Protein AF-A0A317I4U1-F1 (afdb_monomer_lite)

Radius of gyration: 30.84 Å; chains: 1; bounding box: 100×84×69 Å

Structure (mmCIF, N/CA/C/O backbone):
data_AF-A0A317I4U1-F1
#
_entry.id   AF-A0A317I4U1-F1
#
loop_
_atom_site.group_PDB
_atom_site.id
_atom_site.type_symbol
_atom_site.label_atom_id
_atom_site.label_alt_id
_atom_site.label_comp_id
_atom_site.label_asym_id
_atom_site.label_entity_id
_atom_site.label_seq_id
_atom_site.pdbx_PDB_ins_code
_atom_site.Cartn_x
_atom_site.Cartn_y
_atom_site.Cartn_z
_atom_site.occupancy
_atom_site.B_iso_or_equiv
_atom_site.auth_seq_id
_atom_site.auth_comp_id
_atom_site.auth_asym_id
_atom_site.auth_atom_id
_atom_site.pdbx_PDB_model_num
ATOM 1 N N . MET A 1 1 ? -73.986 -11.668 -21.566 1.00 42.97 1 MET A N 1
ATOM 2 C CA . MET A 1 1 ? -72.604 -11.153 -21.430 1.00 42.97 1 MET A CA 1
ATOM 3 C C . MET A 1 1 ? -72.176 -11.324 -19.980 1.00 42.97 1 MET A C 1
ATOM 5 O O . MET A 1 1 ? -72.699 -10.633 -19.119 1.00 42.97 1 MET A O 1
ATOM 9 N N . HIS A 1 2 ? -71.321 -12.306 -19.688 1.00 39.38 2 HIS A N 1
ATOM 10 C CA . HIS A 1 2 ? -70.778 -12.537 -18.346 1.00 39.38 2 HIS A CA 1
ATOM 11 C C . HIS A 1 2 ? -69.357 -11.984 -18.282 1.00 39.38 2 HIS A C 1
ATOM 13 O O . HIS A 1 2 ? -68.437 -12.563 -18.853 1.00 39.38 2 HIS A O 1
ATOM 19 N N . LEU A 1 3 ? -69.201 -10.845 -17.607 1.00 48.09 3 LEU A N 1
ATOM 20 C CA . LEU A 1 3 ? -67.915 -10.210 -17.353 1.00 48.09 3 LEU A CA 1
ATOM 21 C C . LEU A 1 3 ? -67.383 -10.739 -16.013 1.00 48.09 3 LEU A C 1
ATOM 23 O O . LEU A 1 3 ? -67.910 -10.405 -14.954 1.00 48.09 3 LEU A O 1
ATOM 27 N N . ARG A 1 4 ? -66.380 -11.621 -16.060 1.00 53.84 4 ARG A N 1
ATOM 28 C CA . ARG A 1 4 ? -65.665 -12.087 -14.866 1.00 53.84 4 ARG A CA 1
ATOM 29 C C . ARG A 1 4 ? -64.586 -11.065 -14.508 1.00 53.84 4 ARG A C 1
ATOM 31 O O . ARG A 1 4 ? -63.583 -10.962 -15.205 1.00 53.84 4 ARG A O 1
ATOM 38 N N . LEU A 1 5 ? -64.803 -10.328 -13.419 1.00 52.03 5 LEU A N 1
ATOM 39 C CA . LEU A 1 5 ? -63.773 -9.544 -12.738 1.00 52.03 5 LEU A CA 1
ATOM 40 C C . LEU A 1 5 ? -62.830 -10.516 -12.012 1.00 52.03 5 LEU A C 1
ATOM 42 O O . LEU A 1 5 ? -63.237 -11.183 -11.062 1.00 52.03 5 LEU A O 1
ATOM 46 N N . ILE A 1 6 ? -61.581 -10.607 -12.464 1.00 58.12 6 ILE A N 1
ATOM 47 C CA . ILE A 1 6 ? -60.503 -11.288 -11.742 1.00 58.12 6 ILE A CA 1
ATOM 48 C C . ILE A 1 6 ? -59.737 -10.201 -10.989 1.00 58.12 6 ILE A C 1
ATOM 50 O O . ILE A 1 6 ? -59.000 -9.422 -11.588 1.00 58.12 6 ILE A O 1
ATOM 54 N N . GLY A 1 7 ? -59.961 -10.113 -9.678 1.00 53.56 7 GLY A N 1
ATOM 55 C CA . GLY A 1 7 ? -59.184 -9.262 -8.784 1.00 53.56 7 GLY A CA 1
ATOM 56 C C . GLY A 1 7 ? -57.849 -9.925 -8.461 1.00 53.56 7 GLY A C 1
ATOM 57 O O . GLY A 1 7 ? -57.818 -10.925 -7.747 1.00 53.56 7 GLY A O 1
ATOM 58 N N . ILE A 1 8 ? -56.754 -9.373 -8.981 1.00 52.94 8 ILE A N 1
ATOM 59 C CA . ILE A 1 8 ? -55.395 -9.715 -8.550 1.00 52.94 8 ILE A CA 1
ATOM 60 C C . ILE A 1 8 ? -55.000 -8.701 -7.465 1.00 52.94 8 ILE A C 1
ATOM 62 O O . ILE A 1 8 ? -54.992 -7.502 -7.751 1.00 52.94 8 ILE A O 1
ATOM 66 N N . PRO A 1 9 ? -54.692 -9.127 -6.226 1.00 56.16 9 PRO A N 1
ATOM 67 C CA . PRO A 1 9 ? -54.220 -8.215 -5.197 1.00 56.16 9 PRO A CA 1
ATOM 68 C C . PRO A 1 9 ? -52.788 -7.777 -5.520 1.00 56.16 9 PRO A C 1
ATOM 70 O O . PRO A 1 9 ? -51.856 -8.579 -5.536 1.00 56.16 9 PRO A O 1
ATOM 73 N N . LEU A 1 10 ? -52.635 -6.480 -5.783 1.00 55.19 10 LEU A N 1
ATOM 74 C CA . LEU A 1 10 ? -51.370 -5.779 -5.965 1.00 55.19 10 LEU A CA 1
ATOM 75 C C . LEU A 1 10 ? -50.626 -5.701 -4.619 1.00 55.19 10 LEU A C 1
ATOM 77 O O . LEU A 1 10 ? -50.677 -4.691 -3.924 1.00 55.19 10 LEU A O 1
ATOM 81 N N . VAL A 1 11 ? -49.942 -6.776 -4.229 1.00 59.59 11 VAL A N 1
ATOM 82 C CA . VAL A 1 11 ? -48.965 -6.745 -3.131 1.00 59.59 11 VAL A CA 1
ATOM 83 C C . VAL A 1 11 ? -47.608 -6.368 -3.731 1.00 59.59 11 VAL A C 1
ATOM 85 O O . VAL A 1 11 ? -46.756 -7.219 -3.972 1.00 59.59 11 VAL A O 1
ATOM 88 N N . MET A 1 12 ? -47.417 -5.076 -4.026 1.00 55.59 12 MET A N 1
ATOM 89 C CA . MET A 1 12 ? -46.084 -4.508 -4.265 1.00 55.59 12 MET A CA 1
ATOM 90 C C . MET A 1 12 ? -45.388 -4.324 -2.914 1.00 55.59 12 MET A C 1
ATOM 92 O O . MET A 1 12 ? -45.532 -3.304 -2.242 1.00 55.59 12 MET A O 1
ATOM 96 N N . LEU A 1 13 ? -44.647 -5.348 -2.504 1.00 58.38 13 LEU A N 1
ATOM 97 C CA . LEU A 1 13 ? -43.742 -5.301 -1.364 1.00 58.38 13 LEU A CA 1
ATOM 98 C C . LEU A 1 13 ? -42.524 -4.438 -1.752 1.00 58.38 13 LEU A C 1
ATOM 100 O O . LEU A 1 13 ? -41.647 -4.892 -2.485 1.00 58.38 13 LEU A O 1
ATOM 104 N N . LEU A 1 14 ? -42.495 -3.177 -1.303 1.00 55.03 14 LEU A N 1
ATOM 105 C CA . LEU A 1 14 ? -41.347 -2.269 -1.428 1.00 55.03 14 LEU A CA 1
ATOM 106 C C . LEU A 1 14 ? -40.162 -2.812 -0.609 1.00 55.03 14 LEU A C 1
ATOM 108 O O . LEU A 1 14 ? -39.986 -2.489 0.563 1.00 55.03 14 LEU A O 1
ATOM 112 N N . MET A 1 15 ? -39.334 -3.642 -1.238 1.00 61.16 15 MET A N 1
ATOM 113 C CA . MET A 1 15 ? -37.988 -3.956 -0.762 1.00 61.16 15 MET A CA 1
ATOM 114 C C . MET A 1 15 ? -37.083 -2.765 -1.098 1.00 61.16 15 MET A C 1
ATOM 116 O O . MET A 1 15 ? -36.433 -2.747 -2.141 1.00 61.16 15 MET A O 1
ATOM 120 N N . ALA A 1 16 ? -37.087 -1.730 -0.254 1.00 58.56 16 ALA A N 1
ATOM 121 C CA . ALA A 1 16 ? -36.094 -0.668 -0.359 1.00 58.56 16 ALA A CA 1
ATOM 122 C C . ALA A 1 16 ? -34.715 -1.271 -0.024 1.00 58.56 16 ALA A C 1
ATOM 124 O O . ALA A 1 16 ? -34.560 -1.823 1.070 1.00 58.56 16 ALA A O 1
ATOM 125 N N . PRO A 1 17 ? -33.725 -1.219 -0.935 1.00 55.81 17 PRO A N 1
ATOM 126 C CA . PRO A 1 17 ? -32.387 -1.687 -0.622 1.00 55.81 17 PRO A CA 1
ATOM 127 C C . PRO A 1 17 ? -31.842 -0.833 0.522 1.00 55.81 17 PRO A C 1
ATOM 129 O O . PRO A 1 17 ? -31.857 0.397 0.458 1.00 55.81 17 PRO A O 1
ATOM 132 N N . LEU A 1 18 ? -31.378 -1.492 1.583 1.00 55.09 18 LEU A N 1
ATOM 133 C CA . LEU A 1 18 ? -30.529 -0.849 2.575 1.00 55.09 18 LEU A CA 1
ATOM 134 C C . LEU A 1 18 ? -29.333 -0.282 1.810 1.00 55.09 18 LEU A C 1
ATOM 136 O O . LEU A 1 18 ? -28.557 -1.040 1.234 1.00 55.09 18 LEU A O 1
ATOM 140 N N . ALA A 1 19 ? -29.235 1.045 1.747 1.00 55.88 19 ALA A N 1
ATOM 141 C CA . ALA A 1 19 ? -28.080 1.714 1.179 1.00 55.88 19 ALA A CA 1
ATOM 142 C C . ALA A 1 19 ? -26.874 1.371 2.062 1.00 55.88 19 ALA A C 1
ATOM 144 O O . ALA A 1 19 ? -26.676 1.949 3.132 1.00 55.88 19 ALA A O 1
ATOM 145 N N . GLU A 1 20 ? -26.109 0.361 1.659 1.00 62.94 20 GLU A N 1
ATOM 146 C CA . GLU A 1 20 ? -24.772 0.166 2.193 1.00 62.94 20 GLU A CA 1
ATOM 147 C C . GLU A 1 20 ? -23.945 1.365 1.739 1.00 62.94 20 GLU A C 1
ATOM 149 O O . GLU A 1 20 ? -23.913 1.689 0.550 1.00 62.94 20 GLU A O 1
ATOM 154 N N . ALA A 1 21 ? -23.355 2.079 2.700 1.00 67.88 21 ALA A N 1
ATOM 155 C CA . ALA A 1 21 ? -22.459 3.183 2.403 1.00 67.88 21 ALA A CA 1
ATOM 156 C C . ALA A 1 21 ? -21.332 2.635 1.521 1.00 67.88 21 ALA A C 1
ATOM 158 O O . ALA A 1 21 ? -20.580 1.757 1.943 1.00 67.88 21 ALA A O 1
ATOM 159 N N . GLN A 1 22 ? -21.289 3.082 0.269 1.00 81.19 22 GLN A N 1
ATOM 160 C CA . GLN A 1 22 ? -20.301 2.618 -0.690 1.00 81.19 22 GLN A CA 1
ATOM 161 C C . GLN A 1 22 ? -18.984 3.326 -0.403 1.00 81.19 22 GLN A C 1
ATOM 163 O O . GLN A 1 22 ? -18.940 4.557 -0.356 1.00 81.19 22 GLN A O 1
ATOM 168 N N . ASP A 1 23 ? -17.917 2.548 -0.229 1.00 91.69 23 ASP A N 1
ATOM 169 C CA . ASP A 1 23 ? -16.577 3.112 -0.176 1.00 91.69 23 ASP A CA 1
ATOM 170 C C . ASP A 1 23 ? -16.310 3.900 -1.465 1.00 91.69 23 ASP A C 1
ATOM 172 O O . ASP A 1 23 ? -16.597 3.460 -2.583 1.00 91.69 23 ASP A O 1
ATOM 176 N N . ARG A 1 24 ? -15.728 5.081 -1.304 1.00 94.31 24 ARG A N 1
ATOM 177 C CA . ARG A 1 24 ? -15.327 5.952 -2.394 1.00 94.31 24 ARG A CA 1
ATOM 178 C C . ARG A 1 24 ? -13.827 5.839 -2.606 1.00 94.31 24 ARG A C 1
ATOM 180 O O . ARG A 1 24 ? -13.033 6.293 -1.785 1.00 94.31 24 ARG A O 1
ATOM 187 N N . VAL A 1 25 ? -13.443 5.277 -3.744 1.00 96.12 25 VAL A N 1
ATOM 188 C CA . VAL A 1 25 ? -12.049 5.244 -4.192 1.00 96.12 25 VAL A CA 1
ATOM 189 C C . VAL A 1 25 ? -11.678 6.615 -4.753 1.00 96.12 25 VAL A C 1
ATOM 191 O O . VAL A 1 25 ? -12.288 7.090 -5.716 1.00 96.12 25 VAL A O 1
ATOM 194 N N . MET A 1 26 ? -10.707 7.278 -4.132 1.00 96.50 26 MET A N 1
ATOM 195 C CA . MET A 1 26 ? -10.222 8.580 -4.581 1.00 96.50 26 MET A CA 1
ATOM 196 C C . MET A 1 26 ? -9.229 8.417 -5.739 1.00 96.50 26 MET A C 1
ATOM 198 O O . MET A 1 26 ? -8.549 7.392 -5.820 1.00 96.50 26 MET A O 1
ATOM 202 N N . PRO A 1 27 ? -9.112 9.410 -6.641 1.00 97.19 27 PRO A N 1
ATOM 203 C CA . PRO A 1 27 ? -8.093 9.384 -7.683 1.00 97.19 27 PRO A CA 1
ATOM 204 C C . PRO A 1 27 ? -6.693 9.218 -7.084 1.00 97.19 27 PRO A C 1
ATOM 206 O O . PRO A 1 27 ? -6.321 9.939 -6.159 1.00 97.19 27 PRO A O 1
ATOM 209 N N . ALA A 1 28 ? -5.926 8.268 -7.616 1.00 97.44 28 ALA A N 1
ATOM 210 C CA . ALA A 1 28 ? -4.536 8.081 -7.229 1.00 97.44 28 ALA A CA 1
ATOM 211 C C . ALA A 1 28 ? -3.657 9.185 -7.833 1.00 97.44 28 ALA A C 1
ATOM 213 O O . ALA A 1 28 ? -3.865 9.598 -8.975 1.00 97.44 28 ALA A O 1
ATOM 214 N N . VAL A 1 29 ? -2.667 9.634 -7.067 1.00 98.12 29 VAL A N 1
ATOM 215 C CA . VAL A 1 29 ? -1.672 10.629 -7.475 1.00 98.12 29 VAL A CA 1
ATOM 216 C C . VAL A 1 29 ? -0.356 9.911 -7.754 1.00 98.12 29 VAL A C 1
ATOM 218 O O . VAL A 1 29 ? 0.076 9.088 -6.947 1.00 98.12 29 VAL A O 1
ATOM 221 N N . GLY A 1 30 ? 0.259 10.204 -8.898 1.00 97.00 30 GLY A N 1
ATOM 222 C CA . GLY A 1 30 ? 1.504 9.587 -9.348 1.00 97.00 30 GLY A CA 1
ATOM 223 C C . GLY A 1 30 ? 1.526 9.363 -10.858 1.00 97.00 30 GLY A C 1
ATOM 224 O O . GLY A 1 30 ? 0.850 10.075 -11.607 1.00 97.00 30 GLY A O 1
ATOM 225 N N . GLY A 1 31 ? 2.303 8.383 -11.307 1.00 96.12 31 GLY A N 1
ATOM 226 C CA . GLY A 1 31 ? 2.437 8.010 -12.708 1.00 96.12 31 GLY A CA 1
ATOM 227 C C . GLY A 1 31 ? 1.465 6.929 -13.196 1.00 96.12 31 GLY A C 1
ATOM 228 O O . GLY A 1 31 ? 0.727 6.310 -12.425 1.00 96.12 31 GLY A O 1
ATOM 229 N N . PRO A 1 32 ? 1.447 6.683 -14.518 1.00 95.31 32 PRO A N 1
ATOM 230 C CA . PRO A 1 32 ? 0.531 5.736 -15.152 1.00 95.31 32 PRO A CA 1
ATOM 231 C C . PRO A 1 32 ? 1.012 4.274 -15.124 1.00 95.31 32 PRO A C 1
ATOM 233 O O . PRO A 1 32 ? 0.290 3.404 -15.620 1.00 95.31 32 PRO A O 1
ATOM 236 N N . GLY A 1 33 ? 2.213 4.000 -14.603 1.00 91.88 33 GLY A N 1
ATOM 237 C CA . GLY A 1 33 ? 2.835 2.675 -14.599 1.00 91.88 33 GLY A CA 1
ATOM 238 C C . GLY A 1 33 ? 2.098 1.640 -13.741 1.00 91.88 33 GLY A C 1
ATOM 239 O O . GLY A 1 33 ? 1.073 1.933 -13.121 1.00 91.88 33 GLY A O 1
ATOM 240 N N . GLY A 1 34 ? 2.590 0.401 -13.756 1.00 93.56 34 GLY A N 1
ATOM 241 C CA . GLY A 1 34 ? 2.119 -0.665 -12.868 1.00 93.56 34 GLY A CA 1
ATOM 242 C C . GLY A 1 34 ? 0.682 -1.166 -13.084 1.00 93.56 34 GLY A C 1
ATOM 243 O O . GLY A 1 34 ? -0.082 -0.683 -13.930 1.00 93.56 34 GLY A O 1
ATOM 244 N N . GLY A 1 35 ? 0.316 -2.178 -12.293 1.00 92.06 35 GLY A N 1
ATOM 245 C CA . GLY A 1 35 ? -1.042 -2.716 -12.180 1.00 92.06 35 GLY A CA 1
ATOM 246 C C . GLY A 1 35 ? -1.841 -2.003 -11.088 1.00 92.06 35 GLY A C 1
ATOM 247 O O . GLY A 1 35 ? -1.265 -1.492 -10.132 1.00 92.06 35 GLY A O 1
ATOM 248 N N . ARG A 1 36 ? -3.172 -1.955 -11.222 1.00 96.12 36 ARG A N 1
ATOM 249 C CA . ARG A 1 36 ? -4.048 -1.327 -10.216 1.00 96.12 36 ARG A CA 1
ATOM 250 C C . ARG A 1 36 ? -4.137 -2.182 -8.954 1.00 96.12 36 ARG A C 1
ATOM 252 O O . ARG A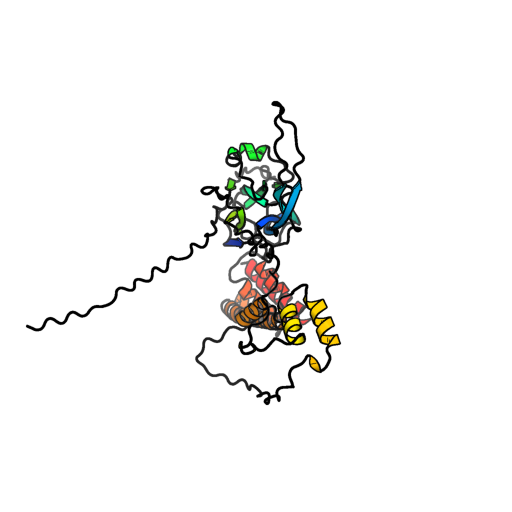 1 36 ? -4.214 -3.405 -9.057 1.00 96.12 36 ARG A O 1
ATOM 259 N N . PHE A 1 37 ? -4.224 -1.534 -7.798 1.00 96.00 37 PHE A N 1
ATOM 260 C CA . PHE A 1 37 ? -4.494 -2.201 -6.528 1.00 96.00 37 PHE A CA 1
ATOM 261 C C . PHE A 1 37 ? -5.486 -1.424 -5.660 1.00 96.00 37 PHE A C 1
ATOM 263 O O . PHE A 1 37 ? -5.621 -0.205 -5.779 1.00 96.00 37 PHE A O 1
ATOM 270 N N . GLU A 1 38 ? -6.149 -2.152 -4.762 1.00 96.19 38 GLU A N 1
ATOM 271 C CA . GLU A 1 38 ? -7.007 -1.629 -3.700 1.00 96.19 38 GLU A CA 1
ATOM 272 C C . GLU A 1 38 ? -6.762 -2.446 -2.429 1.00 96.19 38 GLU A C 1
ATOM 274 O O . GLU A 1 38 ? -6.747 -3.676 -2.457 1.00 96.19 38 GLU A O 1
ATOM 279 N N . ALA A 1 39 ? -6.552 -1.756 -1.312 1.00 94.81 39 ALA A N 1
ATOM 280 C CA . ALA A 1 39 ? -6.196 -2.346 -0.034 1.00 94.81 39 ALA A CA 1
ATOM 281 C C . ALA A 1 39 ? -6.999 -1.679 1.077 1.00 94.81 39 ALA A C 1
ATOM 283 O O . ALA A 1 39 ? -6.661 -0.597 1.566 1.00 94.81 39 ALA A O 1
ATOM 284 N N . ARG A 1 40 ? -8.087 -2.338 1.467 1.00 94.00 40 ARG A N 1
ATOM 285 C CA . ARG A 1 40 ? -8.969 -1.877 2.534 1.00 94.00 40 ARG A CA 1
ATOM 286 C C . ARG A 1 40 ? -8.512 -2.415 3.886 1.00 94.00 40 ARG A C 1
ATOM 288 O O . ARG A 1 40 ? -8.125 -3.578 4.003 1.00 94.00 40 ARG A O 1
ATOM 295 N N . CYS A 1 41 ? -8.621 -1.588 4.916 1.00 94.00 41 CYS A N 1
ATOM 296 C CA . CYS A 1 41 ? -8.513 -2.034 6.291 1.00 94.00 41 CYS A CA 1
ATOM 297 C C . CYS A 1 41 ? -9.629 -3.040 6.636 1.00 94.00 41 CYS A C 1
ATOM 299 O O . CYS A 1 41 ? -10.742 -2.954 6.094 1.00 94.00 41 CYS A O 1
ATOM 301 N N . PRO A 1 42 ? -9.349 -4.010 7.532 1.00 89.88 42 PRO A N 1
ATOM 302 C CA . PRO A 1 42 ? -10.370 -4.916 8.047 1.00 89.88 42 PRO A CA 1
ATOM 303 C C . PRO A 1 42 ? -11.556 -4.155 8.648 1.00 89.88 42 PRO A C 1
ATOM 305 O O . PRO A 1 42 ? -11.404 -3.035 9.123 1.00 89.88 42 PRO A O 1
ATOM 308 N N . SER A 1 43 ? -12.734 -4.779 8.669 1.00 86.00 43 SER A N 1
ATOM 309 C CA . SER A 1 43 ? -13.937 -4.168 9.248 1.00 86.00 43 SER A CA 1
ATOM 310 C C . SER A 1 43 ? -13.715 -3.727 10.704 1.00 86.00 43 SER A C 1
ATOM 312 O O . SER A 1 43 ? -13.217 -4.506 11.521 1.00 86.00 43 SER A O 1
ATOM 314 N N . GLY A 1 44 ? -14.098 -2.486 11.020 1.00 85.12 44 GLY A N 1
ATOM 315 C CA . GLY A 1 44 ? -13.904 -1.871 12.333 1.00 85.12 44 GLY A CA 1
ATOM 316 C C . GLY A 1 44 ? -12.512 -1.258 12.524 1.00 85.12 44 GLY A C 1
ATOM 317 O O . GLY A 1 44 ? -12.122 -0.988 13.664 1.00 85.12 44 GLY A O 1
ATOM 318 N N . GLN A 1 45 ? -11.746 -1.079 11.445 1.00 90.31 45 GLN A N 1
ATOM 319 C CA . GLN A 1 45 ? -10.421 -0.473 11.473 1.00 90.31 45 GLN A CA 1
ATOM 320 C C . GLN A 1 45 ? -10.272 0.601 10.399 1.00 90.31 45 GLN A C 1
ATOM 322 O O . GLN A 1 45 ? -10.587 0.386 9.232 1.00 90.31 45 GLN A O 1
ATOM 327 N N . MET A 1 46 ? -9.644 1.705 10.793 1.00 92.38 46 MET A N 1
ATOM 328 C CA . MET A 1 46 ? -9.350 2.835 9.919 1.00 92.38 46 MET A CA 1
ATOM 329 C C . MET A 1 46 ? -7.865 2.906 9.577 1.00 92.38 46 MET A C 1
ATOM 331 O O . MET A 1 46 ? -7.015 2.355 10.284 1.00 92.38 46 MET A O 1
ATOM 335 N N . LEU A 1 47 ? -7.543 3.631 8.509 1.00 95.25 47 LEU A N 1
ATOM 336 C CA . LEU A 1 47 ? -6.169 3.865 8.093 1.00 95.25 47 LEU A CA 1
ATOM 337 C C . LEU A 1 47 ? -5.459 4.801 9.084 1.00 95.25 47 LEU A C 1
ATOM 339 O O . LEU A 1 47 ? -5.857 5.949 9.283 1.00 95.25 47 LEU A O 1
ATOM 343 N N . GLY A 1 48 ? -4.385 4.305 9.694 1.00 94.19 48 GLY A N 1
ATOM 344 C CA . GLY A 1 48 ? -3.576 5.034 10.674 1.00 94.19 48 GLY A CA 1
ATOM 345 C C . GLY A 1 48 ? -2.166 5.392 10.206 1.00 94.19 48 GLY A C 1
ATOM 346 O O . GLY A 1 48 ? -1.406 5.987 10.974 1.00 94.19 48 GLY A O 1
ATOM 347 N N . GLY A 1 49 ? -1.792 4.988 8.993 1.00 95.75 49 GLY A N 1
ATOM 348 C CA . GLY A 1 49 ? -0.480 5.234 8.404 1.00 95.75 49 GLY A CA 1
ATOM 349 C C . GLY A 1 49 ? -0.106 4.201 7.346 1.00 95.75 49 GLY A C 1
ATOM 350 O O . GLY A 1 49 ? -0.949 3.422 6.895 1.00 95.75 49 GLY A O 1
ATOM 351 N N . PHE A 1 50 ? 1.177 4.170 6.999 1.00 97.12 50 PHE A N 1
ATOM 352 C CA . PHE A 1 50 ? 1.766 3.280 6.007 1.00 97.12 50 PHE A CA 1
ATOM 353 C C . PHE A 1 50 ? 3.026 2.605 6.529 1.00 97.12 50 PHE A C 1
ATOM 355 O O . PHE A 1 50 ? 3.827 3.202 7.253 1.00 97.12 50 PHE A O 1
ATOM 362 N N . GLU A 1 51 ? 3.217 1.367 6.096 1.00 94.88 51 GLU A N 1
ATOM 363 C CA . GLU A 1 51 ? 4.528 0.742 6.058 1.00 94.88 51 GLU A CA 1
ATOM 364 C C . GLU A 1 51 ? 5.008 0.794 4.611 1.00 94.88 51 GLU A C 1
ATOM 366 O O . GLU A 1 51 ? 4.272 0.449 3.683 1.00 94.88 51 GLU A O 1
ATOM 371 N N . LEU A 1 52 ? 6.220 1.296 4.429 1.00 96.12 52 LEU A N 1
ATOM 372 C CA . LEU A 1 52 ? 6.791 1.642 3.137 1.00 96.12 52 LEU A CA 1
ATOM 373 C C . LEU A 1 52 ? 8.121 0.918 2.972 1.00 96.12 52 LEU A C 1
ATOM 375 O O . LEU A 1 52 ? 8.843 0.717 3.947 1.00 96.12 52 LEU A O 1
ATOM 379 N N . ARG A 1 53 ? 8.461 0.556 1.742 1.00 95.19 53 ARG A N 1
ATOM 380 C CA . ARG A 1 53 ? 9.834 0.256 1.341 1.00 95.19 53 ARG A CA 1
ATOM 381 C C . ARG A 1 53 ? 10.352 1.456 0.572 1.00 95.19 53 ARG A C 1
ATOM 383 O O . ARG A 1 53 ? 9.698 1.889 -0.371 1.00 95.19 53 ARG A O 1
ATOM 390 N N . VAL A 1 54 ? 11.458 2.024 1.036 1.00 94.62 54 VAL A N 1
ATOM 391 C CA . VAL A 1 54 ? 12.001 3.277 0.504 1.00 94.62 54 VAL A CA 1
ATOM 392 C C . VAL A 1 54 ? 13.480 3.094 0.203 1.00 94.62 54 VAL A C 1
ATOM 394 O O . VAL A 1 54 ? 14.272 2.798 1.113 1.00 94.62 54 VAL A O 1
ATOM 397 N N . GLY A 1 55 ? 13.823 3.231 -1.070 1.00 91.00 55 GLY A N 1
ATOM 398 C CA . GLY A 1 55 ? 15.177 3.304 -1.599 1.00 91.00 55 GLY A CA 1
ATOM 399 C C . GLY A 1 55 ? 15.426 4.701 -2.153 1.00 91.00 55 GLY A C 1
ATOM 400 O O . GLY A 1 55 ? 15.277 5.680 -1.420 1.00 91.00 55 GLY A O 1
ATOM 401 N N . ASP A 1 56 ? 15.782 4.768 -3.437 1.00 86.75 56 ASP A N 1
ATOM 402 C CA . ASP A 1 56 ? 15.849 6.035 -4.174 1.00 86.75 56 ASP A CA 1
ATOM 403 C C . ASP A 1 56 ? 14.449 6.638 -4.394 1.00 86.75 56 ASP A C 1
ATOM 405 O O . ASP A 1 56 ? 14.290 7.852 -4.374 1.00 86.75 56 ASP A O 1
ATOM 409 N N . ASP A 1 57 ? 13.431 5.778 -4.459 1.00 90.81 57 ASP A N 1
ATOM 410 C CA . ASP A 1 57 ? 12.010 6.109 -4.554 1.00 90.81 57 ASP A CA 1
ATOM 411 C C . ASP A 1 57 ? 11.202 5.250 -3.563 1.00 90.81 57 ASP A C 1
ATOM 413 O O . ASP A 1 57 ? 11.750 4.431 -2.810 1.00 90.81 57 ASP A O 1
ATOM 417 N N . VAL A 1 58 ? 9.873 5.392 -3.561 1.00 95.56 58 VAL A N 1
ATOM 418 C CA . VAL A 1 58 ? 8.994 4.473 -2.828 1.00 95.56 58 VAL A CA 1
ATOM 419 C C . VAL A 1 58 ? 8.836 3.175 -3.627 1.00 95.56 58 VAL A C 1
ATOM 421 O O . VAL A 1 58 ? 8.061 3.091 -4.579 1.00 95.56 58 VAL A O 1
ATOM 424 N N . ASP A 1 59 ? 9.549 2.126 -3.215 1.00 94.19 59 ASP A N 1
ATOM 425 C CA . ASP A 1 59 ? 9.492 0.802 -3.840 1.00 94.19 59 ASP A CA 1
ATOM 426 C C . ASP A 1 59 ? 8.139 0.124 -3.638 1.00 94.19 59 ASP A C 1
ATOM 428 O O . ASP A 1 59 ? 7.598 -0.460 -4.575 1.00 94.19 59 ASP A O 1
ATOM 432 N N . ALA A 1 60 ? 7.595 0.175 -2.418 1.00 96.56 60 ALA A N 1
ATOM 433 C CA . ALA A 1 60 ? 6.332 -0.476 -2.097 1.00 96.56 60 ALA A CA 1
ATOM 434 C C . ALA A 1 60 ? 5.620 0.143 -0.896 1.00 96.56 60 ALA A C 1
ATOM 436 O O . ALA A 1 60 ? 6.232 0.778 -0.037 1.00 96.56 60 ALA A O 1
ATOM 437 N N . ILE A 1 61 ? 4.317 -0.113 -0.808 1.00 97.81 61 ILE A N 1
ATOM 438 C CA . ILE A 1 61 ? 3.447 0.362 0.270 1.00 97.81 61 ILE A CA 1
ATOM 439 C C . ILE A 1 61 ? 2.506 -0.739 0.754 1.00 97.81 61 ILE A C 1
ATOM 441 O O . ILE A 1 61 ? 2.082 -1.599 -0.019 1.00 97.81 61 ILE A O 1
ATOM 445 N N . ARG A 1 62 ? 2.126 -0.683 2.030 1.00 96.12 62 ARG A N 1
ATOM 446 C CA . ARG A 1 62 ? 0.924 -1.344 2.553 1.00 96.12 62 ARG A CA 1
ATOM 447 C C . ARG A 1 62 ? 0.291 -0.532 3.692 1.00 96.12 62 ARG A C 1
ATOM 449 O O . ARG A 1 62 ? 1.004 0.192 4.396 1.00 96.12 62 ARG A O 1
ATOM 456 N N . PRO A 1 63 ? -1.038 -0.617 3.883 1.00 96.81 63 PRO A N 1
ATOM 457 C CA . PRO A 1 63 ? -1.723 0.162 4.905 1.00 96.81 63 PRO A CA 1
ATOM 458 C C . PRO A 1 63 ? -1.437 -0.357 6.322 1.00 96.81 63 PRO A C 1
ATOM 460 O O . PRO A 1 63 ? -1.403 -1.563 6.579 1.00 96.81 63 PRO A O 1
ATOM 463 N N . LEU A 1 64 ? -1.295 0.578 7.262 1.00 94.81 64 LEU A N 1
ATOM 464 C CA . LEU A 1 64 ? -1.335 0.312 8.697 1.00 94.81 64 LEU A CA 1
ATOM 465 C C . LEU A 1 64 ? -2.723 0.670 9.215 1.00 94.81 64 LEU A C 1
ATOM 467 O O . LEU A 1 64 ? -3.144 1.827 9.146 1.00 94.81 64 LEU A O 1
ATOM 471 N N . CYS A 1 65 ? -3.430 -0.320 9.743 1.00 93.69 65 CYS A N 1
ATOM 472 C CA . CYS A 1 65 ? -4.804 -0.179 10.193 1.00 93.69 65 CYS A CA 1
ATOM 473 C C . CYS A 1 65 ? -4.868 -0.093 11.719 1.00 93.69 65 CYS A C 1
ATOM 475 O O . CYS A 1 65 ? -4.088 -0.711 12.448 1.00 93.69 65 CYS A O 1
ATOM 477 N N . ARG A 1 66 ? -5.792 0.720 12.221 1.00 89.94 66 ARG A N 1
ATOM 478 C CA . ARG A 1 66 ? -5.995 0.953 13.651 1.00 89.94 66 ARG A CA 1
ATOM 479 C C . ARG A 1 66 ? -7.429 0.639 14.018 1.00 89.94 66 ARG A C 1
ATOM 481 O O . ARG A 1 66 ? -8.364 1.113 13.380 1.00 89.94 66 ARG A O 1
ATOM 488 N N . THR A 1 67 ? -7.600 -0.114 15.097 1.00 86.44 67 THR A N 1
ATOM 489 C CA . THR A 1 67 ? -8.901 -0.247 15.749 1.00 86.44 67 THR A CA 1
ATOM 490 C C . THR A 1 67 ? -9.140 0.975 16.622 1.00 86.44 67 THR A C 1
ATOM 492 O O . THR A 1 67 ? -8.319 1.295 17.487 1.00 86.44 67 THR A O 1
ATOM 495 N N . LEU A 1 68 ? -10.277 1.631 16.417 1.00 78.19 68 LEU A N 1
ATOM 496 C CA . LEU A 1 68 ? -10.755 2.665 17.322 1.00 78.19 68 LEU A CA 1
ATOM 497 C C . LEU A 1 68 ? -11.437 1.988 18.511 1.00 78.19 68 LEU A C 1
ATOM 499 O O . LEU A 1 68 ? -12.514 1.408 18.377 1.00 78.19 68 LEU A O 1
ATOM 503 N N . ALA A 1 69 ? -10.797 2.034 19.676 1.00 70.12 69 ALA A N 1
ATOM 504 C CA . ALA A 1 69 ? -11.435 1.664 20.926 1.00 70.12 69 ALA A CA 1
ATOM 505 C C . ALA A 1 69 ? -12.260 2.860 21.402 1.00 70.12 69 ALA A C 1
ATOM 507 O O . ALA A 1 69 ? -11.733 3.930 21.688 1.00 70.12 69 ALA A O 1
ATOM 508 N N . VAL A 1 70 ? -13.574 2.695 21.471 1.00 65.50 70 VAL A N 1
ATOM 509 C CA . VAL A 1 70 ? -14.449 3.717 22.041 1.00 65.50 70 VAL A CA 1
ATOM 510 C C . VAL A 1 70 ? -14.373 3.586 23.562 1.00 65.50 70 VAL A C 1
ATOM 512 O O . VAL A 1 70 ? -14.952 2.660 24.129 1.00 65.50 70 VAL A O 1
ATOM 515 N N . ASN A 1 71 ? -13.646 4.486 24.223 1.00 66.06 71 ASN A N 1
ATOM 516 C CA . ASN A 1 71 ? -13.662 4.612 25.675 1.00 66.06 71 ASN A CA 1
ATOM 517 C C . ASN A 1 71 ? -14.682 5.693 26.043 1.00 66.06 71 ASN A C 1
ATOM 519 O O . ASN A 1 71 ? -14.491 6.880 25.789 1.00 66.06 71 ASN A O 1
ATOM 523 N N . LEU A 1 72 ? -15.794 5.278 26.643 1.00 61.50 72 LEU A N 1
ATOM 524 C CA . LEU A 1 72 ? -16.741 6.222 27.226 1.00 61.50 72 LEU A CA 1
ATOM 525 C C . LEU A 1 72 ? -16.134 6.752 28.525 1.00 61.50 72 LEU A C 1
ATOM 527 O O . LEU A 1 72 ? -16.066 6.030 29.522 1.00 61.50 72 LEU A O 1
ATOM 531 N N . VAL A 1 73 ? -15.657 7.996 28.498 1.00 66.31 73 VAL A N 1
ATOM 532 C CA . VAL A 1 73 ? -15.152 8.678 29.687 1.00 66.31 73 VAL A CA 1
ATOM 533 C C . VAL A 1 73 ? -16.260 9.592 30.192 1.00 66.31 73 VAL A C 1
ATOM 535 O O . VAL A 1 73 ? -16.709 10.505 29.500 1.00 66.31 73 VAL A O 1
ATOM 538 N N . LYS A 1 74 ? -16.721 9.339 31.418 1.00 65.62 74 LYS A N 1
ATOM 539 C CA . LYS A 1 74 ? -17.597 10.280 32.115 1.00 65.62 74 LYS A CA 1
ATOM 540 C C . LYS A 1 74 ? -16.747 11.440 32.603 1.00 65.62 74 LYS A C 1
ATOM 542 O O . LYS A 1 74 ? -15.870 11.235 33.443 1.00 65.62 74 LYS A O 1
ATOM 547 N N . ILE A 1 75 ? -16.999 12.632 32.076 1.00 63.62 75 ILE A N 1
ATOM 548 C CA . ILE A 1 75 ? -16.357 13.847 32.557 1.00 63.62 75 ILE A CA 1
ATOM 549 C C . ILE A 1 75 ? -17.332 14.514 33.515 1.00 63.62 75 ILE A C 1
ATOM 551 O O . ILE A 1 75 ? -18.442 14.886 33.142 1.00 63.62 75 ILE A O 1
ATOM 555 N N . HIS A 1 76 ? -16.901 14.654 34.761 1.00 65.00 76 HIS A N 1
ATOM 556 C CA . HIS A 1 76 ? -17.628 15.438 35.740 1.00 65.00 76 HIS A CA 1
ATOM 557 C C . HIS A 1 76 ? -17.271 16.910 35.526 1.00 65.00 76 HIS A C 1
ATOM 559 O O . HIS A 1 76 ? -16.116 17.309 35.716 1.00 65.00 76 HIS A O 1
ATOM 565 N N . VAL A 1 77 ? -18.228 17.705 35.053 1.00 65.94 77 VAL A N 1
ATOM 566 C CA . VAL A 1 77 ? -18.021 19.135 34.815 1.00 65.94 77 VAL A CA 1
ATOM 567 C C . VAL A 1 77 ? -18.340 19.872 36.111 1.00 65.94 77 VAL A C 1
ATOM 569 O O . VAL A 1 77 ? -19.499 20.051 36.471 1.00 65.94 77 VAL A O 1
ATOM 572 N N . ASN A 1 78 ? -17.293 20.282 36.832 1.00 55.22 78 ASN A N 1
ATOM 573 C CA . ASN A 1 78 ? -17.454 21.047 38.067 1.00 55.22 78 ASN A CA 1
ATOM 574 C C . ASN A 1 78 ? -18.105 22.408 37.786 1.00 55.22 78 ASN A C 1
ATOM 576 O O . ASN A 1 78 ? -17.755 23.099 36.826 1.00 55.22 78 ASN A O 1
ATOM 580 N N . VAL A 1 79 ? -18.996 22.814 38.690 1.00 55.12 79 VAL A N 1
ATOM 581 C CA . VAL A 1 79 ? -19.708 24.097 38.664 1.00 55.12 79 VAL A CA 1
ATOM 582 C C . VAL A 1 79 ? -18.723 25.261 38.529 1.00 55.12 79 VAL A C 1
ATOM 584 O O . VAL A 1 79 ? -17.852 25.454 39.383 1.00 55.12 79 VAL A O 1
ATOM 587 N N . HIS A 1 80 ? -18.890 26.079 37.488 1.00 56.38 80 HIS A N 1
ATOM 588 C CA . HIS A 1 80 ? -18.206 27.364 37.387 1.00 56.38 80 HIS A CA 1
ATOM 589 C C . HIS A 1 80 ? -19.200 28.514 37.529 1.00 56.38 80 HIS A C 1
ATOM 591 O O . HIS A 1 80 ? -20.336 28.449 37.063 1.00 56.38 80 HIS A O 1
ATOM 597 N N . ARG A 1 81 ? -18.774 29.557 38.244 1.00 53.25 81 ARG A N 1
ATOM 598 C CA . ARG A 1 81 ? -19.560 30.772 38.440 1.00 53.25 81 ARG A CA 1
ATOM 599 C C . ARG A 1 81 ? -19.327 31.633 37.209 1.00 53.25 81 ARG A C 1
ATOM 601 O O . ARG A 1 81 ? -18.219 32.132 37.021 1.00 53.25 81 ARG A O 1
ATOM 608 N N . ASP A 1 82 ? -20.333 31.746 36.351 1.00 63.56 82 ASP A N 1
ATOM 609 C CA . ASP A 1 82 ? -20.204 32.574 35.157 1.00 63.56 82 ASP A CA 1
ATOM 610 C C . ASP A 1 82 ? -20.040 34.051 35.536 1.00 63.56 82 ASP A C 1
ATOM 612 O O . ASP A 1 82 ? -20.407 34.478 36.632 1.00 63.56 82 ASP A O 1
ATOM 616 N N . LEU A 1 83 ? -19.549 34.864 34.595 1.00 66.88 83 LEU A N 1
ATOM 617 C CA . LEU A 1 83 ? -19.359 36.319 34.746 1.00 66.88 83 LEU A CA 1
ATOM 618 C C . LEU A 1 83 ? -20.622 37.090 35.194 1.00 66.88 83 LEU A C 1
ATOM 620 O O . LEU A 1 83 ? -20.529 38.265 35.534 1.00 66.88 83 LEU A O 1
ATOM 624 N N . HIS A 1 84 ? -21.790 36.443 35.179 1.00 73.25 84 HIS A N 1
ATOM 625 C CA . HIS A 1 84 ? -23.087 36.996 35.578 1.00 73.25 84 HIS A CA 1
ATOM 626 C C . HIS A 1 84 ? -23.628 36.399 36.892 1.00 73.25 84 HIS A C 1
ATOM 628 O O . HIS A 1 84 ? -24.803 36.569 37.199 1.00 73.25 84 HIS A O 1
ATOM 634 N N . ASP A 1 85 ? -22.793 35.694 37.660 1.00 65.75 85 ASP A N 1
ATOM 635 C CA . ASP A 1 85 ? -23.105 35.142 38.988 1.00 65.75 85 ASP A CA 1
ATOM 636 C C . ASP A 1 85 ? -24.266 34.124 39.032 1.00 65.75 85 ASP A C 1
ATOM 638 O O . ASP A 1 85 ? -24.745 33.748 40.104 1.00 65.75 85 ASP A O 1
ATOM 642 N N . ASN A 1 86 ? -24.683 33.619 37.867 1.00 69.19 86 ASN A N 1
ATOM 643 C CA . ASN A 1 86 ? -25.657 32.542 37.755 1.00 69.19 86 ASN A CA 1
ATOM 644 C C . ASN A 1 86 ? -24.979 31.194 38.032 1.00 69.19 86 ASN A C 1
ATOM 646 O O . ASN A 1 86 ? -23.971 30.848 37.416 1.00 69.19 86 ASN A O 1
ATOM 650 N N . LEU A 1 87 ? -25.557 30.421 38.952 1.00 59.81 87 LEU A N 1
ATOM 651 C CA . LEU A 1 87 ? -25.191 29.024 39.169 1.00 59.81 87 LEU A CA 1
ATOM 652 C C . LEU A 1 87 ? -25.720 28.197 37.995 1.00 59.81 87 LEU A C 1
ATOM 654 O O . LEU A 1 87 ? -26.924 27.962 37.891 1.00 59.81 87 LEU A O 1
ATOM 658 N N . VAL A 1 88 ? -24.826 27.765 37.108 1.00 61.19 88 VAL A N 1
ATOM 659 C CA . VAL A 1 88 ? -25.147 26.740 36.111 1.00 61.19 88 VAL A CA 1
ATOM 660 C C . VAL A 1 88 ? -25.203 25.387 36.838 1.00 61.19 88 VAL A C 1
ATOM 662 O O . VAL A 1 88 ? -24.281 25.090 37.602 1.00 61.19 88 VAL A O 1
ATOM 665 N N . PRO A 1 89 ? -26.277 24.587 36.680 1.00 58.06 89 PRO A N 1
ATOM 666 C CA . PRO A 1 89 ? -26.389 23.282 37.325 1.00 58.06 89 PRO A CA 1
ATOM 667 C C . PRO A 1 89 ? -25.240 22.355 36.929 1.00 58.06 89 PRO A C 1
ATOM 669 O O . PRO A 1 89 ? -24.826 22.338 35.775 1.00 58.06 89 PRO A O 1
ATOM 672 N N . GLU A 1 90 ? -24.768 21.564 37.886 1.00 55.16 90 GLU A N 1
ATOM 673 C CA . GLU A 1 90 ? -23.822 20.475 37.654 1.00 55.16 90 GLU A CA 1
ATOM 674 C C . GLU A 1 90 ? -24.453 19.445 36.705 1.00 55.16 90 GLU A C 1
ATOM 676 O O . GLU A 1 90 ? -25.523 18.897 36.993 1.00 55.16 90 GLU A O 1
ATOM 681 N N . HIS A 1 91 ? -23.821 19.199 35.557 1.00 63.41 91 HIS A N 1
ATOM 682 C CA . HIS A 1 91 ? -24.223 18.147 34.630 1.00 63.41 91 HIS A CA 1
ATOM 683 C C . HIS A 1 91 ? -23.023 17.276 34.267 1.00 63.41 91 HIS A C 1
ATOM 685 O O . HIS A 1 91 ? -21.923 17.761 34.017 1.00 63.41 91 HIS A O 1
ATOM 691 N N . ASP A 1 92 ? -23.240 15.963 34.245 1.00 51.72 92 ASP A N 1
ATOM 692 C CA . ASP A 1 92 ? -22.253 15.029 33.716 1.00 51.72 92 ASP A CA 1
ATOM 693 C C . ASP A 1 92 ? -22.304 15.095 32.184 1.00 51.72 92 ASP A C 1
ATOM 695 O O . ASP A 1 92 ? -23.331 14.774 31.578 1.00 51.72 92 ASP A O 1
ATOM 699 N N . GLU A 1 93 ? -21.198 15.485 31.548 1.00 63.59 93 GLU A N 1
ATOM 700 C CA . GLU A 1 93 ? -21.043 15.329 30.103 1.00 63.59 93 GLU A CA 1
ATOM 701 C C . GLU A 1 93 ? -20.366 13.993 29.809 1.00 63.59 93 GLU A C 1
ATOM 703 O O . GLU A 1 93 ? -19.268 13.683 30.284 1.00 63.59 93 GLU A O 1
ATOM 708 N N . GLU A 1 94 ? -21.023 13.173 28.995 1.00 55.84 94 GLU A N 1
ATOM 709 C CA . GLU A 1 94 ? -20.406 11.967 28.468 1.00 55.84 94 GLU A CA 1
ATOM 710 C C . GLU A 1 94 ? -19.579 12.348 27.239 1.00 55.84 94 GLU A C 1
ATOM 712 O O . GLU A 1 94 ? -20.119 12.669 26.177 1.00 55.84 94 GLU A O 1
ATOM 717 N N . ARG A 1 95 ? -18.249 12.335 27.384 1.00 58.78 95 ARG A N 1
ATOM 718 C CA . ARG A 1 95 ? -17.340 12.554 26.261 1.00 58.78 95 ARG A CA 1
ATOM 719 C C . ARG A 1 95 ? -16.841 11.209 25.765 1.00 58.78 95 ARG A C 1
ATOM 721 O O . ARG A 1 95 ? -16.293 10.396 26.506 1.00 58.78 95 ARG A O 1
ATOM 728 N N . VAL A 1 96 ? -17.015 10.984 24.471 1.00 56.09 96 VAL A N 1
ATOM 729 C CA . VAL A 1 96 ? -16.439 9.820 23.810 1.00 56.09 96 VAL A CA 1
ATOM 730 C C . VAL A 1 96 ? -14.957 10.097 23.575 1.00 56.09 96 VAL A C 1
ATOM 732 O O . VAL A 1 96 ? -14.606 10.911 22.719 1.00 56.09 96 VAL A O 1
ATOM 735 N N . GLU A 1 97 ? -14.083 9.436 24.333 1.00 59.62 97 GLU A N 1
ATOM 736 C CA . GLU A 1 97 ? -12.657 9.402 24.025 1.00 59.62 97 GLU A CA 1
ATOM 737 C C . GLU A 1 97 ? -12.359 8.170 23.177 1.00 59.62 97 GLU A C 1
ATOM 739 O O . GLU A 1 97 ? -12.673 7.033 23.528 1.00 59.62 97 GLU A O 1
ATOM 744 N N . TYR A 1 98 ? -11.732 8.383 22.028 1.00 56.88 98 TYR A N 1
ATOM 745 C CA . TYR A 1 98 ? -11.296 7.282 21.185 1.00 56.88 98 TYR A CA 1
ATOM 746 C C . TYR A 1 98 ? -9.890 6.872 21.619 1.00 56.88 98 TYR A C 1
ATOM 748 O O . TYR A 1 98 ? -8.906 7.535 21.294 1.00 56.88 98 TYR A O 1
ATOM 756 N N . GLY A 1 99 ? -9.799 5.779 22.375 1.00 55.75 99 GLY A N 1
ATOM 757 C CA . GLY A 1 99 ? -8.548 5.070 22.590 1.00 55.75 99 GLY A CA 1
ATOM 758 C C . GLY A 1 99 ? -8.092 4.424 21.285 1.00 55.75 99 GLY A C 1
ATOM 759 O O . GLY A 1 99 ? -8.892 3.922 20.497 1.00 55.75 99 GLY A O 1
ATOM 760 N N . VAL A 1 100 ? -6.792 4.433 21.033 1.00 58.31 100 VAL A N 1
ATOM 761 C CA . VAL A 1 100 ? -6.224 3.906 19.793 1.00 58.31 100 VAL A CA 1
ATOM 762 C C . VAL A 1 100 ? -5.350 2.730 20.171 1.00 58.31 100 VAL A C 1
ATOM 764 O O . VAL A 1 100 ? -4.339 2.904 20.852 1.00 58.31 100 VAL A O 1
ATOM 767 N N . ASN A 1 101 ? -5.724 1.528 19.737 1.00 64.56 101 ASN A N 1
ATOM 768 C CA . ASN A 1 101 ? -4.809 0.397 19.842 1.00 64.56 101 ASN A CA 1
ATOM 769 C C . ASN A 1 101 ? -3.597 0.641 18.922 1.00 64.56 101 ASN A C 1
ATOM 771 O O . ASN A 1 101 ? -3.688 1.381 17.935 1.00 64.56 101 ASN A O 1
ATOM 775 N N . GLY A 1 102 ? -2.443 0.047 19.248 1.00 61.62 102 GLY A N 1
ATOM 776 C CA . GLY A 1 102 ? -1.256 0.121 18.388 1.00 61.62 102 GLY A CA 1
ATOM 777 C C . GLY A 1 102 ? -1.615 -0.224 16.938 1.00 61.62 102 GLY A C 1
ATOM 778 O O . GLY A 1 102 ? -2.421 -1.125 16.709 1.00 61.62 102 GLY A O 1
ATOM 779 N N . ALA A 1 103 ? -1.081 0.528 15.970 1.00 61.16 103 ALA A N 1
ATOM 780 C CA . ALA A 1 103 ? -1.348 0.261 14.560 1.00 61.16 103 ALA A CA 1
ATOM 781 C C . ALA A 1 103 ? -0.902 -1.162 14.219 1.00 61.16 103 ALA A C 1
ATOM 783 O O . ALA A 1 103 ? 0.248 -1.526 14.466 1.00 61.16 103 ALA A O 1
ATOM 784 N N . ALA A 1 104 ? -1.819 -1.952 13.672 1.00 70.12 104 ALA A N 1
ATOM 785 C CA . ALA A 1 104 ? -1.528 -3.279 13.171 1.00 70.12 104 ALA A CA 1
ATOM 786 C C . ALA A 1 104 ? -1.343 -3.199 11.657 1.00 70.12 104 ALA A C 1
ATOM 788 O O . ALA A 1 104 ? -2.064 -2.490 10.953 1.00 70.12 104 ALA A O 1
ATOM 789 N N . ILE A 1 105 ? -0.367 -3.941 11.151 1.00 63.22 105 ILE A N 1
ATOM 790 C CA . ILE A 1 105 ? -0.195 -4.121 9.713 1.00 63.22 105 ILE A CA 1
ATOM 791 C C . ILE A 1 105 ? -1.463 -4.797 9.188 1.00 63.22 105 ILE A C 1
ATOM 793 O O . ILE A 1 105 ? -1.884 -5.825 9.730 1.00 63.22 105 ILE A O 1
ATOM 797 N N . ALA A 1 106 ? -2.097 -4.207 8.171 1.00 63.62 106 ALA A N 1
ATOM 798 C CA . ALA A 1 106 ? -3.217 -4.863 7.514 1.00 63.62 106 ALA A CA 1
ATOM 799 C C . ALA A 1 106 ? -2.750 -6.231 6.989 1.00 63.62 106 ALA A C 1
ATOM 801 O O . ALA A 1 106 ? -1.609 -6.342 6.541 1.00 63.62 106 ALA A O 1
ATOM 802 N N . PRO A 1 107 ? -3.591 -7.276 7.003 1.00 64.62 107 PRO A N 1
ATOM 803 C CA . PRO A 1 107 ? -3.249 -8.579 6.437 1.00 64.62 107 PRO A CA 1
ATOM 804 C C . PRO A 1 107 ? -3.265 -8.519 4.898 1.00 64.62 107 PRO A C 1
ATOM 806 O O . PRO A 1 107 ? -4.028 -9.225 4.243 1.00 64.62 107 PRO A O 1
ATOM 809 N N . THR A 1 108 ? -2.467 -7.626 4.320 1.00 66.88 108 THR A N 1
ATOM 810 C CA . THR A 1 108 ? -2.327 -7.399 2.886 1.00 66.88 108 THR A CA 1
ATOM 811 C C . THR A 1 108 ? -0.866 -7.545 2.492 1.00 66.88 108 THR A C 1
ATOM 813 O O . THR A 1 108 ? 0.042 -7.186 3.251 1.00 66.88 108 THR A O 1
ATOM 816 N N . ASP A 1 109 ? -0.655 -8.037 1.277 1.00 84.50 109 ASP A N 1
ATOM 817 C CA . ASP A 1 109 ? 0.660 -8.075 0.653 1.00 84.50 109 ASP A CA 1
ATOM 818 C C . ASP A 1 109 ? 1.188 -6.654 0.378 1.00 84.50 109 ASP A C 1
ATOM 820 O O . ASP A 1 109 ? 0.479 -5.654 0.518 1.00 84.50 109 ASP A O 1
ATOM 824 N N . TRP A 1 110 ? 2.470 -6.566 0.032 1.00 93.75 110 TRP A N 1
ATOM 825 C CA . TRP A 1 110 ? 3.102 -5.330 -0.424 1.00 93.75 110 TRP A CA 1
ATOM 826 C C . TRP A 1 110 ? 2.616 -4.954 -1.829 1.00 93.75 110 TRP A C 1
ATOM 828 O O . TRP A 1 110 ? 2.556 -5.814 -2.708 1.00 93.75 110 TRP A O 1
ATOM 838 N N . TYR A 1 111 ? 2.340 -3.669 -2.056 1.00 96.50 111 TYR A N 1
ATOM 839 C C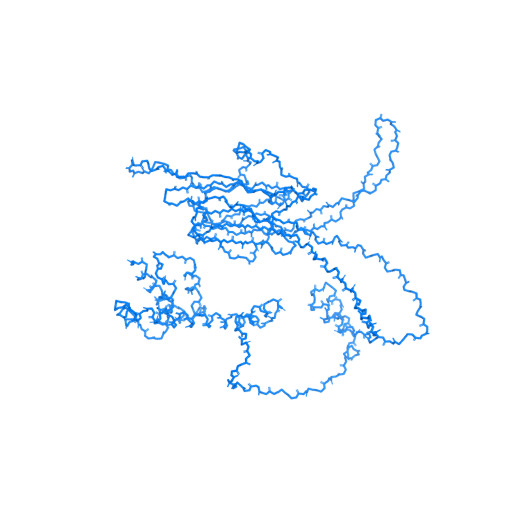A . TYR A 1 111 ? 2.050 -3.118 -3.382 1.00 96.50 111 TYR A CA 1
ATOM 840 C C . TYR A 1 111 ? 3.272 -2.371 -3.902 1.00 96.50 111 TYR A C 1
ATOM 842 O O . TYR A 1 111 ? 3.549 -1.256 -3.457 1.00 96.50 111 TYR A O 1
ATOM 850 N N . GLY A 1 112 ? 4.014 -3.017 -4.799 1.00 95.00 112 GLY A N 1
ATOM 851 C CA . GLY A 1 112 ? 5.289 -2.540 -5.330 1.00 95.00 112 GLY A CA 1
ATOM 852 C C . GLY A 1 112 ? 6.384 -3.605 -5.264 1.00 95.00 112 GLY A C 1
ATOM 853 O O . GLY A 1 112 ? 6.100 -4.795 -5.098 1.00 95.00 112 GLY A O 1
ATOM 854 N N . GLY A 1 113 ? 7.637 -3.183 -5.416 1.00 89.62 113 GLY A N 1
ATOM 855 C CA . GLY A 1 113 ? 8.805 -4.059 -5.469 1.00 89.62 113 GLY A CA 1
ATOM 856 C C . GLY A 1 113 ? 9.399 -4.445 -4.115 1.00 89.62 113 GLY A C 1
ATOM 857 O O . GLY A 1 113 ? 9.014 -3.969 -3.049 1.00 89.62 113 GLY A O 1
ATOM 858 N N . GLY A 1 114 ? 10.393 -5.334 -4.170 1.00 89.50 114 GLY A N 1
ATOM 859 C CA . GLY A 1 114 ? 11.148 -5.793 -3.002 1.00 89.50 114 GLY A CA 1
ATOM 860 C C . GLY A 1 114 ? 12.303 -4.876 -2.575 1.00 89.50 114 GLY A C 1
ATOM 861 O O . GLY A 1 114 ? 12.964 -5.194 -1.588 1.00 89.50 114 GLY A O 1
ATOM 862 N N . GLY A 1 115 ? 12.555 -3.776 -3.292 1.00 89.00 115 GLY A N 1
ATOM 863 C CA . GLY A 1 115 ? 13.666 -2.858 -3.029 1.00 89.00 115 GLY A CA 1
ATOM 864 C C . GLY A 1 115 ? 13.539 -2.075 -1.721 1.00 89.00 115 GLY A C 1
ATOM 865 O O . GLY A 1 115 ? 12.596 -2.267 -0.955 1.00 89.00 115 GLY A O 1
ATOM 866 N N . GLY A 1 116 ? 14.514 -1.201 -1.469 1.00 92.19 116 GLY A N 1
ATOM 867 C CA . GLY A 1 116 ? 14.468 -0.235 -0.376 1.00 92.19 116 GLY A CA 1
ATOM 868 C C . GLY A 1 116 ? 14.574 -0.810 1.039 1.00 92.19 116 GLY A C 1
ATOM 869 O O . GLY A 1 116 ? 14.679 -2.013 1.284 1.00 92.19 116 GLY A O 1
ATOM 870 N N . SER A 1 117 ? 14.558 0.101 2.008 1.00 89.81 117 SER A N 1
ATOM 871 C CA . SER A 1 117 ? 14.500 -0.216 3.435 1.00 89.81 117 SER A CA 1
ATOM 872 C C . SER A 1 117 ? 13.093 0.013 3.976 1.00 89.81 117 SER A C 1
ATOM 874 O O . SER A 1 117 ? 12.402 0.939 3.554 1.00 89.81 117 SER A O 1
ATOM 876 N N . VAL A 1 118 ? 12.663 -0.820 4.925 1.00 91.19 118 VAL A N 1
ATOM 877 C CA . VAL A 1 118 ? 11.346 -0.659 5.550 1.00 91.19 118 VAL A CA 1
ATOM 878 C C . VAL A 1 118 ? 11.322 0.611 6.405 1.00 91.19 118 VAL A C 1
ATOM 880 O O . VAL A 1 118 ? 12.195 0.824 7.251 1.00 91.19 118 VAL A O 1
ATOM 883 N N . LYS A 1 119 ? 10.302 1.443 6.199 1.00 93.06 119 LYS A N 1
ATOM 884 C CA . LYS A 1 119 ? 10.012 2.668 6.946 1.00 93.06 119 LYS A CA 1
ATOM 885 C C . LYS A 1 119 ? 8.549 2.686 7.376 1.00 93.06 119 LYS A C 1
ATOM 887 O O . LYS A 1 119 ? 7.683 2.128 6.709 1.00 93.06 119 LYS A O 1
ATOM 892 N N . PHE A 1 120 ? 8.276 3.370 8.478 1.00 92.62 120 PHE A N 1
ATOM 893 C CA . PHE A 1 120 ? 6.929 3.545 9.007 1.00 92.62 120 PHE A CA 1
ATOM 894 C C . PHE A 1 120 ? 6.566 5.022 8.954 1.00 92.62 120 PHE A C 1
ATOM 896 O O . PHE A 1 120 ? 7.297 5.857 9.484 1.00 92.62 120 PHE A O 1
ATOM 903 N N . LEU A 1 121 ? 5.432 5.323 8.334 1.00 95.12 121 LEU A N 1
ATOM 904 C CA . LEU A 1 121 ? 4.844 6.652 8.299 1.00 95.12 121 LEU A CA 1
ATOM 905 C C . LEU A 1 121 ? 3.497 6.582 9.007 1.00 95.12 121 LEU A C 1
ATOM 907 O O . LEU A 1 121 ? 2.505 6.147 8.429 1.00 95.12 121 LEU A O 1
ATOM 911 N N . THR A 1 122 ? 3.467 6.929 10.289 1.00 94.69 122 THR A N 1
ATOM 912 C CA . THR A 1 122 ? 2.287 6.731 11.140 1.00 94.69 122 THR A CA 1
ATOM 913 C C . THR A 1 122 ? 1.766 8.036 11.687 1.00 94.69 122 THR A C 1
ATOM 915 O O . THR A 1 122 ? 2.539 8.848 12.187 1.00 94.69 122 THR A O 1
ATOM 918 N N . CYS A 1 123 ? 0.445 8.166 11.720 1.00 93.81 123 CYS A N 1
ATOM 919 C CA . CYS A 1 123 ? -0.190 9.255 12.432 1.00 93.81 123 CYS A CA 1
ATOM 920 C C . CYS A 1 123 ? 0.060 9.172 13.953 1.00 93.81 123 CYS A C 1
ATOM 922 O O . CYS A 1 123 ? 0.080 8.061 14.512 1.00 93.81 123 CYS A O 1
ATOM 924 N N . PRO A 1 124 ? 0.241 10.325 14.630 1.00 90.44 124 PRO A N 1
ATOM 925 C CA . PRO A 1 124 ? 0.512 10.387 16.063 1.00 90.44 124 PRO A CA 1
ATOM 926 C C . PRO A 1 124 ? -0.714 9.981 16.891 1.00 90.44 124 PRO A C 1
ATOM 928 O O . PRO A 1 124 ? -1.851 10.024 16.427 1.00 90.44 124 PRO A O 1
ATOM 931 N N . SER A 1 125 ? -0.506 9.603 18.154 1.00 84.44 125 SER A N 1
ATOM 932 C CA . SER A 1 125 ? -1.572 9.072 19.021 1.00 84.44 125 SER A CA 1
ATOM 933 C C . SER A 1 125 ? -2.726 10.050 19.273 1.00 84.44 125 SER A C 1
ATOM 935 O O . SER A 1 125 ? -3.866 9.616 19.411 1.00 84.44 125 SER A O 1
ATOM 937 N N . ASN A 1 126 ? -2.456 11.358 19.301 1.00 84.50 126 ASN A N 1
ATOM 938 C CA . ASN A 1 126 ? -3.464 12.404 19.502 1.00 84.50 126 ASN A CA 1
ATOM 939 C C . ASN A 1 126 ? -4.264 12.751 18.233 1.00 84.50 126 ASN A C 1
ATOM 941 O O . ASN A 1 126 ? -5.272 13.446 18.330 1.00 84.50 126 ASN A O 1
ATOM 945 N N . LYS A 1 127 ? -3.822 12.298 17.056 1.00 91.00 127 LYS A N 1
ATOM 946 C CA . LYS A 1 127 ? -4.499 12.461 15.764 1.00 91.00 127 LYS A CA 1
ATOM 947 C C . LYS A 1 127 ? -4.282 11.184 14.951 1.00 91.00 127 LYS A C 1
ATOM 949 O O . LYS A 1 127 ? -3.476 11.188 14.035 1.00 91.00 127 LYS A O 1
ATOM 954 N N . PRO A 1 128 ? -4.906 10.065 15.333 1.00 91.12 128 PRO A N 1
ATOM 955 C CA . PRO A 1 128 ? -4.452 8.732 14.940 1.00 91.12 128 PRO A CA 1
ATOM 956 C C . PRO A 1 128 ? -4.834 8.304 13.523 1.00 91.12 128 PRO A C 1
ATOM 958 O O . PRO A 1 128 ? -4.417 7.224 13.103 1.00 91.12 128 PRO A O 1
ATOM 961 N N . LEU A 1 129 ? -5.644 9.091 12.815 1.00 92.69 129 LEU A N 1
ATOM 962 C CA . LEU A 1 129 ? -6.239 8.706 11.540 1.00 92.69 129 LEU A CA 1
ATOM 963 C C . LEU A 1 129 ? -5.695 9.537 10.392 1.00 92.69 129 LEU A C 1
ATOM 965 O O . LEU A 1 129 ? -5.572 10.752 10.518 1.00 92.69 129 LEU A O 1
ATOM 969 N N . VAL A 1 130 ? -5.463 8.889 9.256 1.00 95.19 130 VAL A N 1
ATOM 970 C CA . VAL A 1 130 ? -5.175 9.578 7.996 1.00 95.19 130 VAL A CA 1
ATOM 971 C C . VAL A 1 130 ? -6.473 10.197 7.468 1.00 95.19 130 VAL A C 1
ATOM 973 O O . VAL A 1 130 ? -7.467 9.494 7.286 1.00 95.19 130 VAL A O 1
ATOM 976 N N . SER A 1 131 ? -6.475 11.506 7.213 1.00 92.81 131 SER A N 1
ATOM 977 C CA . SER A 1 131 ? -7.612 12.222 6.607 1.00 92.81 131 SER A CA 1
ATOM 978 C C . SER A 1 131 ? -7.321 12.689 5.178 1.00 92.81 131 SER A C 1
ATOM 980 O O . SER A 1 131 ? -8.220 12.714 4.331 1.00 92.81 131 SER A O 1
ATOM 982 N N . ALA A 1 132 ? -6.053 12.976 4.878 1.00 95.81 132 ALA A N 1
ATOM 983 C CA . ALA A 1 132 ? -5.571 13.236 3.530 1.00 95.81 132 ALA A CA 1
ATOM 984 C C . ALA A 1 132 ? -4.121 12.782 3.350 1.00 95.81 132 ALA A C 1
ATOM 986 O O . ALA A 1 132 ? -3.367 12.646 4.315 1.00 95.81 132 ALA A O 1
ATOM 987 N N . ILE A 1 133 ? -3.732 12.602 2.091 1.00 97.69 133 ILE A N 1
ATOM 988 C CA . ILE A 1 133 ? -2.334 12.444 1.694 1.00 97.69 133 ILE A CA 1
ATOM 989 C C . ILE A 1 133 ? -1.978 13.452 0.610 1.00 97.69 133 ILE A C 1
ATOM 991 O O . ILE A 1 133 ? -2.805 13.768 -0.251 1.00 97.69 133 ILE A O 1
ATOM 995 N N . TYR A 1 134 ? -0.735 13.910 0.645 1.00 97.75 134 TYR A N 1
ATOM 996 C CA . TYR A 1 134 ? -0.088 14.617 -0.449 1.00 97.75 134 TYR A CA 1
ATOM 997 C C . TYR A 1 134 ? 1.035 13.751 -0.997 1.00 97.75 134 TYR A C 1
ATOM 999 O O . TYR A 1 134 ? 1.788 13.146 -0.232 1.00 97.75 134 TYR A O 1
ATOM 1007 N N . VAL A 1 135 ? 1.097 13.656 -2.318 1.00 97.69 135 VAL A N 1
ATOM 1008 C CA . VAL A 1 135 ? 2.008 12.761 -3.025 1.00 97.69 135 VAL A CA 1
ATOM 1009 C C . VAL A 1 135 ? 2.770 13.576 -4.055 1.00 97.69 135 VAL A C 1
ATOM 1011 O O . VAL A 1 135 ? 2.157 14.327 -4.815 1.00 97.69 135 VAL A O 1
ATOM 1014 N N . GLU A 1 136 ? 4.087 13.400 -4.093 1.00 96.25 136 GLU A N 1
ATOM 1015 C CA . GLU A 1 136 ? 4.943 13.867 -5.185 1.00 96.25 136 GLU A CA 1
ATOM 1016 C C . GLU A 1 136 ? 5.568 12.645 -5.853 1.00 96.25 136 GLU A C 1
ATOM 1018 O O . GLU A 1 136 ? 6.038 11.718 -5.186 1.00 96.25 136 GLU A O 1
ATOM 1023 N N . ALA A 1 137 ? 5.538 12.638 -7.177 1.00 95.94 137 ALA A N 1
ATOM 1024 C CA . ALA A 1 137 ? 6.090 11.588 -8.004 1.00 95.94 137 ALA A CA 1
ATOM 1025 C C . ALA A 1 137 ? 6.932 12.207 -9.118 1.00 95.94 137 ALA A C 1
ATOM 1027 O O . ALA A 1 137 ? 6.595 13.271 -9.647 1.00 95.94 137 ALA A O 1
ATOM 1028 N N . GLU A 1 138 ? 8.019 11.542 -9.476 1.00 93.69 138 GLU A N 1
ATOM 1029 C CA . GLU A 1 138 ? 8.951 12.027 -10.485 1.00 93.69 138 GLU A CA 1
ATOM 1030 C C . GLU A 1 138 ? 9.532 10.894 -11.332 1.00 93.69 138 GLU A C 1
ATOM 1032 O O . GLU A 1 138 ? 9.395 9.719 -11.000 1.00 93.69 138 GLU A O 1
ATOM 1037 N N . GLY A 1 139 ? 10.137 11.246 -12.466 1.00 89.94 139 GLY A N 1
ATOM 1038 C CA . GLY A 1 139 ? 10.956 10.331 -13.260 1.00 89.94 139 GLY A CA 1
ATOM 1039 C C . GLY A 1 139 ? 11.064 10.717 -14.735 1.00 89.94 139 GLY A C 1
ATOM 1040 O O . GLY A 1 139 ? 10.341 11.585 -15.224 1.00 89.94 139 GLY A O 1
ATOM 1041 N N . VAL A 1 140 ? 12.011 10.103 -15.449 1.00 83.56 140 VAL A N 1
ATOM 1042 C CA . VAL A 1 140 ? 12.268 10.382 -16.878 1.00 83.56 140 VAL A CA 1
ATOM 1043 C C . VAL A 1 140 ? 11.437 9.457 -17.764 1.00 83.56 140 VAL A C 1
ATOM 1045 O O . VAL A 1 140 ? 10.592 9.928 -18.519 1.00 83.56 140 VAL A O 1
ATOM 1048 N N . ASP A 1 141 ? 11.643 8.147 -17.627 1.00 83.19 141 ASP A N 1
ATOM 1049 C CA . ASP A 1 141 ? 10.933 7.138 -18.420 1.00 83.19 141 ASP A CA 1
ATOM 1050 C C . ASP A 1 141 ? 9.650 6.660 -17.727 1.00 83.19 141 ASP A C 1
ATOM 1052 O O . ASP A 1 141 ? 8.655 6.328 -18.374 1.00 83.19 141 ASP A O 1
ATOM 1056 N N . THR A 1 142 ? 9.656 6.652 -16.392 1.00 85.94 142 THR A N 1
ATOM 1057 C CA . THR A 1 142 ? 8.531 6.236 -15.551 1.00 85.94 142 THR A CA 1
ATOM 1058 C C . THR A 1 142 ? 8.369 7.204 -14.395 1.00 85.94 142 THR A C 1
ATOM 1060 O O . THR A 1 142 ? 9.314 7.412 -13.645 1.00 85.94 142 THR A O 1
ATOM 1063 N N . VAL A 1 143 ? 7.174 7.769 -14.234 1.00 93.69 143 VAL A N 1
ATOM 1064 C CA . VAL A 1 143 ? 6.841 8.621 -13.087 1.00 93.69 143 VAL A CA 1
ATOM 1065 C C . VAL A 1 143 ? 6.454 7.728 -11.910 1.00 93.69 143 VAL A C 1
ATOM 1067 O O . VAL A 1 143 ? 5.474 6.989 -12.006 1.00 93.69 143 VAL A O 1
ATOM 1070 N N . ILE A 1 144 ? 7.215 7.793 -10.823 1.00 94.94 144 ILE A N 1
ATOM 1071 C CA . ILE A 1 144 ? 7.069 6.941 -9.636 1.00 94.94 144 ILE A CA 1
ATOM 1072 C C . ILE A 1 144 ? 7.003 7.795 -8.372 1.00 94.94 144 ILE A C 1
ATOM 1074 O O . ILE A 1 144 ? 7.513 8.913 -8.337 1.00 94.94 144 ILE A O 1
ATOM 1078 N N . VAL A 1 145 ? 6.305 7.309 -7.347 1.00 96.94 145 VAL A N 1
ATOM 1079 C CA . VAL A 1 145 ? 6.107 8.044 -6.095 1.00 96.94 145 VAL A CA 1
ATOM 1080 C C . VAL A 1 145 ? 7.438 8.188 -5.367 1.00 96.94 145 VAL A C 1
ATOM 1082 O O . VAL A 1 145 ? 8.054 7.192 -4.995 1.00 96.94 145 VAL A O 1
ATOM 1085 N N . ASN A 1 146 ? 7.830 9.432 -5.094 1.00 95.12 146 ASN A N 1
ATOM 1086 C CA . ASN A 1 146 ? 9.043 9.740 -4.342 1.00 95.12 146 ASN A CA 1
ATOM 1087 C C . ASN A 1 146 ? 8.725 10.254 -2.925 1.00 95.12 146 ASN A C 1
ATOM 1089 O O . ASN A 1 146 ? 9.397 9.911 -1.949 1.00 95.12 146 ASN A O 1
ATOM 1093 N N . ARG A 1 147 ? 7.647 11.035 -2.770 1.00 95.81 147 ARG A N 1
ATOM 1094 C CA . ARG A 1 147 ? 7.271 11.639 -1.486 1.00 95.81 147 ARG A CA 1
ATOM 1095 C C . ARG A 1 147 ? 5.814 11.389 -1.136 1.00 95.81 147 ARG A C 1
ATOM 1097 O O . ARG A 1 147 ? 4.928 11.562 -1.970 1.00 95.81 147 ARG A O 1
ATOM 1104 N N . ILE A 1 148 ? 5.570 11.051 0.128 1.00 97.81 148 ILE A N 1
ATOM 1105 C CA . ILE A 1 148 ? 4.232 10.946 0.715 1.00 97.81 148 ILE A CA 1
ATOM 1106 C C . ILE A 1 148 ? 4.209 11.727 2.029 1.00 97.81 148 ILE A C 1
ATOM 1108 O O . ILE A 1 148 ? 5.020 11.472 2.922 1.00 97.81 148 ILE A O 1
ATOM 1112 N N . THR A 1 149 ? 3.243 12.632 2.171 1.00 97.62 149 THR A N 1
ATOM 1113 C CA . THR A 1 149 ? 2.960 13.353 3.417 1.00 97.62 149 THR A CA 1
ATOM 1114 C C . THR A 1 149 ? 1.552 13.030 3.910 1.00 97.62 149 THR A C 1
ATOM 1116 O O . THR A 1 149 ? 0.592 13.094 3.141 1.00 97.62 149 THR A O 1
ATOM 1119 N N . LEU A 1 150 ? 1.419 12.689 5.195 1.00 96.81 150 LEU A N 1
ATOM 1120 C CA . LEU A 1 150 ? 0.133 12.430 5.845 1.00 96.81 150 LEU A CA 1
ATOM 1121 C C . LEU A 1 150 ? -0.421 13.695 6.493 1.00 96.81 150 LEU A C 1
ATOM 1123 O O . LEU A 1 150 ? 0.262 14.334 7.291 1.00 96.81 150 LEU A O 1
ATOM 1127 N N . LEU A 1 151 ? -1.695 13.984 6.247 1.00 95.69 151 LEU A N 1
ATOM 1128 C CA . LEU A 1 151 ? -2.495 14.810 7.142 1.00 95.69 151 LEU A CA 1
ATOM 1129 C C . LEU A 1 151 ? -3.240 13.888 8.104 1.00 95.69 151 LEU A C 1
ATOM 1131 O O . LEU A 1 151 ? -4.019 13.024 7.691 1.00 95.69 151 LEU A O 1
ATOM 1135 N N . CYS A 1 152 ? -2.975 14.090 9.389 1.00 94.00 152 CYS A N 1
ATOM 1136 C CA . CYS A 1 152 ? -3.503 13.268 10.462 1.00 94.00 152 CYS A CA 1
ATOM 1137 C C . CYS A 1 152 ? -4.540 14.028 11.291 1.00 94.00 152 CYS A C 1
ATOM 1139 O O . CYS A 1 152 ? -4.335 15.199 11.626 1.00 94.00 152 CYS A O 1
ATOM 1141 N N . GLU A 1 153 ? -5.615 13.347 11.688 1.00 91.12 153 GLU A N 1
ATOM 1142 C CA . GLU A 1 153 ? -6.741 13.925 12.425 1.00 91.12 153 GLU A CA 1
ATOM 1143 C C . GLU A 1 153 ? -7.333 13.000 13.495 1.00 91.12 153 GLU A C 1
ATOM 1145 O O . GLU A 1 153 ? -7.039 11.806 13.588 1.00 91.12 153 GLU A O 1
ATOM 1150 N N . VAL A 1 154 ? -8.185 13.594 14.335 1.00 87.56 154 VAL A N 1
ATOM 1151 C CA . VAL A 1 154 ? -9.085 12.873 15.242 1.00 87.56 154 VAL A CA 1
ATOM 1152 C C . VAL A 1 154 ? -10.345 12.418 14.501 1.00 87.56 154 VAL A C 1
ATOM 1154 O O . VAL A 1 154 ? -10.693 12.951 13.450 1.00 87.56 154 VAL A O 1
ATOM 1157 N N . VAL A 1 155 ? -11.075 11.461 15.078 1.00 81.19 155 VAL A N 1
ATOM 1158 C CA . VAL A 1 155 ? -12.306 10.889 14.495 1.00 81.19 155 VAL A CA 1
ATOM 1159 C C . VAL A 1 155 ? -13.341 11.965 14.143 1.00 81.19 155 VAL A C 1
ATOM 1161 O O . VAL A 1 155 ? -13.971 11.897 13.094 1.00 81.19 155 VAL A O 1
ATOM 1164 N N . SER A 1 156 ? -13.481 12.990 14.983 1.00 79.88 156 SER A N 1
ATOM 1165 C CA . SER A 1 156 ? -14.417 14.103 14.784 1.00 79.88 156 SER A CA 1
ATOM 1166 C C . SER A 1 156 ? -13.826 15.294 14.018 1.00 79.88 156 SER A C 1
ATOM 1168 O O . SER A 1 156 ? -14.478 16.329 13.921 1.00 79.88 156 SER A O 1
ATOM 1170 N N . GLY A 1 157 ? -12.581 15.193 13.543 1.00 77.25 157 GLY A N 1
ATOM 1171 C CA . GLY A 1 157 ? -11.917 16.251 12.784 1.00 77.25 157 GLY A CA 1
ATOM 1172 C C . GLY 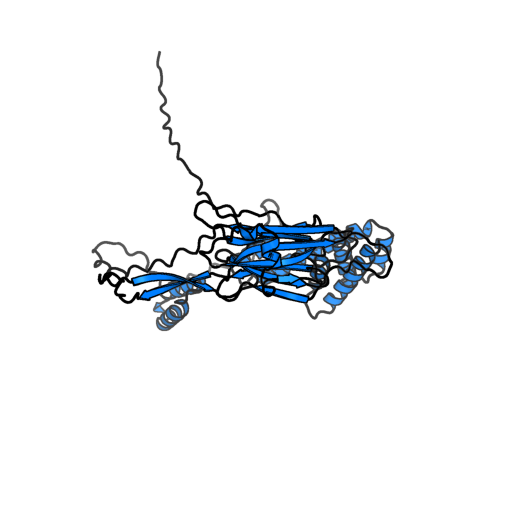A 1 157 ? -12.495 16.372 11.377 1.00 77.25 157 GLY A C 1
ATOM 1173 O O . GLY A 1 157 ? -12.995 15.387 10.830 1.00 77.25 157 GLY A O 1
ATOM 1174 N N . GLY A 1 158 ? -12.450 17.579 10.822 1.00 82.06 158 GLY A N 1
ATOM 1175 C CA . GLY A 1 158 ? -12.637 17.818 9.395 1.00 82.06 158 GLY A CA 1
ATOM 1176 C C . GLY A 1 158 ? -11.309 18.225 8.766 1.00 82.06 158 GLY A C 1
ATOM 1177 O O . GLY A 1 158 ? -10.459 18.821 9.437 1.00 82.06 158 GLY A O 1
ATOM 1178 N N . VAL A 1 159 ? -11.169 17.941 7.473 1.00 85.62 159 VAL A N 1
ATOM 1179 C CA . VAL A 1 159 ? -9.967 18.285 6.717 1.00 85.62 159 VAL A CA 1
ATOM 1180 C C . VAL A 1 159 ? -9.906 19.803 6.514 1.00 85.62 159 VAL A C 1
ATOM 1182 O O . VAL A 1 159 ? -10.854 20.369 5.964 1.00 85.62 159 VAL A O 1
ATOM 1185 N N . PRO A 1 160 ? -8.816 20.496 6.910 1.00 88.88 160 PRO A N 1
ATOM 1186 C CA . PRO A 1 160 ? -8.675 21.927 6.671 1.00 88.88 160 PRO A CA 1
ATOM 1187 C C . PRO A 1 160 ? -8.812 22.238 5.183 1.00 88.88 160 PRO A C 1
ATOM 1189 O O . PRO A 1 160 ? -8.216 21.559 4.341 1.00 88.88 160 PRO A O 1
ATOM 1192 N N . THR A 1 161 ? -9.570 23.275 4.834 1.00 87.88 161 THR A N 1
ATOM 1193 C CA . THR A 1 161 ? -9.779 23.658 3.431 1.00 87.88 161 THR A CA 1
ATOM 1194 C C . THR A 1 161 ? -8.472 24.015 2.723 1.00 87.88 161 THR A C 1
ATOM 1196 O O . THR A 1 161 ? -8.338 23.757 1.525 1.00 87.88 161 THR A O 1
ATOM 1199 N N . GLU A 1 162 ? -7.489 24.538 3.463 1.00 91.56 162 GLU A N 1
ATOM 1200 C CA . GLU A 1 162 ? -6.157 24.883 2.958 1.00 91.56 162 GLU A CA 1
ATOM 1201 C C . GLU A 1 162 ? -5.356 23.657 2.514 1.00 91.56 162 GLU A C 1
ATOM 1203 O O . GLU A 1 162 ? -4.454 23.796 1.698 1.00 91.56 162 GLU A O 1
ATOM 1208 N N . SER A 1 163 ? -5.703 22.447 2.971 1.00 88.88 163 SER A N 1
ATOM 1209 C CA . SER A 1 163 ? -5.027 21.209 2.550 1.00 88.88 163 SER A CA 1
ATOM 1210 C C . SER A 1 163 ? -5.173 20.907 1.053 1.00 88.88 163 SER A C 1
ATOM 1212 O O . SER A 1 163 ? -4.477 20.044 0.522 1.00 88.88 163 SER A O 1
ATOM 1214 N N . ARG A 1 164 ? -6.062 21.615 0.346 1.00 90.38 164 ARG A N 1
ATOM 1215 C CA . ARG A 1 164 ? -6.174 21.563 -1.119 1.00 90.38 164 ARG A CA 1
ATOM 1216 C C . ARG A 1 164 ? -5.110 22.407 -1.827 1.00 90.38 164 ARG A C 1
ATOM 1218 O O . ARG A 1 164 ? -4.886 22.200 -3.015 1.00 90.38 164 ARG A O 1
ATOM 1225 N N . ASP A 1 165 ? -4.484 23.349 -1.124 1.00 91.81 165 ASP A N 1
ATOM 1226 C CA . ASP A 1 165 ? -3.410 24.195 -1.639 1.00 91.81 165 ASP A CA 1
ATOM 1227 C C . ASP A 1 165 ? -2.053 23.513 -1.415 1.00 91.81 165 ASP A C 1
ATOM 1229 O O . ASP A 1 165 ? -1.732 23.054 -0.321 1.00 91.81 165 ASP A O 1
ATOM 1233 N N . ARG A 1 166 ? -1.214 23.484 -2.450 1.00 90.31 166 ARG A N 1
ATOM 1234 C CA . ARG A 1 166 ? 0.165 22.990 -2.375 1.00 90.31 166 ARG A CA 1
ATOM 1235 C C . ARG A 1 166 ? 0.983 23.701 -1.288 1.00 90.31 166 ARG A C 1
ATOM 1237 O O . ARG A 1 166 ? 1.758 23.047 -0.593 1.00 90.31 166 ARG A O 1
ATOM 1244 N N . LYS A 1 167 ? 0.796 25.011 -1.091 1.00 92.75 167 LYS A N 1
ATOM 1245 C CA . LYS A 1 167 ? 1.567 25.808 -0.112 1.00 92.75 167 LYS A CA 1
ATOM 1246 C C . LYS A 1 167 ? 1.374 25.350 1.332 1.00 92.75 167 LYS A C 1
ATOM 1248 O O . LYS A 1 167 ? 2.252 25.563 2.171 1.00 92.75 167 LYS A O 1
ATOM 1253 N N . PHE A 1 168 ? 0.236 24.722 1.628 1.00 93.75 168 PHE A N 1
ATOM 1254 C CA . PHE A 1 168 ? -0.007 24.100 2.924 1.00 93.75 168 PHE A CA 1
ATOM 1255 C C . PHE A 1 168 ? 1.002 22.972 3.190 1.00 93.75 168 PHE A C 1
ATOM 1257 O O . PHE A 1 168 ? 1.573 22.897 4.275 1.00 93.75 168 PHE A O 1
ATOM 1264 N N . TRP A 1 169 ? 1.278 22.147 2.178 1.00 92.44 169 TRP A N 1
ATOM 1265 C CA . TRP A 1 169 ? 2.151 20.973 2.275 1.00 92.44 169 TRP A CA 1
ATOM 1266 C C . TRP A 1 169 ? 3.642 21.305 2.265 1.00 92.44 169 TRP A C 1
ATOM 1268 O O . TRP A 1 169 ? 4.446 20.559 2.823 1.00 92.44 169 TRP A O 1
ATOM 1278 N N . GLU A 1 170 ? 4.018 22.444 1.686 1.00 90.25 170 GLU A N 1
ATOM 1279 C CA . GLU A 1 170 ? 5.396 22.953 1.723 1.00 90.25 170 GLU A CA 1
ATOM 1280 C C . GLU A 1 170 ? 5.838 23.328 3.146 1.00 90.25 170 GLU A C 1
ATOM 1282 O O . GLU A 1 170 ? 7.014 23.208 3.475 1.00 90.25 170 GLU A O 1
ATOM 1287 N N . ASN A 1 171 ? 4.891 23.721 4.004 1.00 89.88 171 ASN A N 1
ATOM 1288 C CA . ASN A 1 171 ? 5.145 24.095 5.399 1.00 89.88 171 ASN A CA 1
ATOM 1289 C C . ASN A 1 171 ? 4.685 23.025 6.403 1.00 89.88 171 ASN A C 1
ATOM 1291 O O . ASN A 1 171 ? 4.688 23.266 7.612 1.00 89.88 171 ASN A O 1
ATOM 1295 N N . TYR A 1 172 ? 4.241 21.864 5.919 1.00 90.06 172 TYR A N 1
ATOM 1296 C CA . TYR A 1 172 ? 3.689 20.824 6.778 1.00 90.06 172 TYR A CA 1
ATOM 1297 C C . TYR A 1 172 ? 4.806 20.066 7.518 1.00 90.06 172 TYR A C 1
ATOM 1299 O O . TYR A 1 172 ? 5.881 19.870 6.944 1.00 90.06 172 TYR A O 1
ATOM 1307 N N . PRO A 1 173 ? 4.588 19.623 8.775 1.00 88.31 173 PRO A N 1
ATOM 1308 C CA . PRO A 1 173 ? 5.630 18.971 9.561 1.00 88.31 173 PRO A CA 1
ATOM 1309 C C . PRO A 1 173 ? 6.267 17.768 8.857 1.00 88.31 173 PRO A C 1
ATOM 1311 O O . PRO A 1 173 ? 5.580 16.855 8.382 1.00 88.31 173 PRO A O 1
ATOM 1314 N N . LEU A 1 174 ? 7.601 17.760 8.823 1.00 88.12 174 LEU A N 1
ATOM 1315 C CA . LEU A 1 174 ? 8.381 16.722 8.153 1.00 88.12 174 LEU A CA 1
ATOM 1316 C C . LEU A 1 174 ? 8.272 15.363 8.852 1.00 88.12 174 LEU A C 1
ATOM 1318 O O . LEU A 1 174 ? 8.450 14.350 8.185 1.00 88.12 174 LEU A O 1
ATOM 1322 N N . GLU A 1 175 ? 7.917 15.296 10.144 1.00 89.25 175 GLU A N 1
ATOM 1323 C CA . GLU A 1 175 ? 7.697 14.006 10.818 1.00 89.25 175 GLU A CA 1
ATOM 1324 C C . GLU A 1 175 ? 6.546 13.184 10.214 1.00 89.25 175 GLU A C 1
ATOM 1326 O O . GLU A 1 175 ? 6.511 11.966 10.368 1.00 89.25 175 GLU A O 1
ATOM 1331 N N . ASN A 1 176 ? 5.632 13.840 9.493 1.00 91.12 176 ASN A N 1
ATOM 1332 C CA . ASN A 1 176 ? 4.541 13.194 8.767 1.00 91.12 176 ASN A CA 1
ATOM 1333 C C . ASN A 1 176 ? 4.867 13.015 7.282 1.00 91.12 176 ASN A C 1
ATOM 1335 O O . ASN A 1 176 ? 3.959 12.793 6.482 1.00 91.12 176 ASN A O 1
ATOM 1339 N N . THR A 1 177 ? 6.141 13.116 6.902 1.00 94.44 177 THR A N 1
ATOM 1340 C CA . THR A 1 177 ? 6.615 12.972 5.526 1.00 94.44 177 THR A CA 1
ATOM 1341 C C . THR A 1 177 ? 7.639 11.849 5.425 1.00 94.44 177 THR A C 1
ATOM 1343 O O . THR A 1 177 ? 8.569 11.757 6.223 1.00 94.44 177 THR A O 1
ATOM 1346 N N . ILE A 1 178 ? 7.506 11.033 4.384 1.00 92.44 178 ILE A N 1
ATOM 1347 C CA . ILE A 1 178 ? 8.602 10.221 3.857 1.00 92.44 178 ILE A CA 1
ATOM 1348 C C . ILE A 1 178 ? 8.933 10.710 2.457 1.00 92.44 178 ILE A C 1
ATOM 1350 O O . ILE A 1 178 ? 8.036 11.015 1.673 1.00 92.44 178 ILE A O 1
ATOM 1354 N N . GLN A 1 179 ? 10.227 10.785 2.173 1.00 90.75 179 GLN A N 1
ATOM 1355 C CA . GLN A 1 179 ? 10.785 11.253 0.916 1.00 90.75 179 GLN A CA 1
ATOM 1356 C C . GLN A 1 179 ? 12.007 10.393 0.589 1.00 90.75 179 GLN A C 1
ATOM 1358 O O . GLN A 1 179 ? 12.884 10.238 1.446 1.00 90.75 179 GLN A O 1
ATOM 1363 N N . GLY A 1 180 ? 12.042 9.815 -0.611 1.00 82.88 180 GLY A N 1
ATOM 1364 C CA . GLY A 1 180 ? 13.274 9.282 -1.184 1.00 82.88 180 GLY A CA 1
ATOM 1365 C C . GLY A 1 180 ? 14.244 10.421 -1.528 1.00 82.88 180 GLY A C 1
ATOM 1366 O O . GLY A 1 180 ? 13.872 11.598 -1.497 1.00 82.88 180 GLY A O 1
ATOM 1367 N N . PRO A 1 181 ? 15.529 10.135 -1.774 1.00 80.12 181 PRO A N 1
ATOM 1368 C CA . PRO A 1 181 ? 16.454 11.146 -2.264 1.00 80.12 181 PRO A CA 1
ATOM 1369 C C . PRO A 1 181 ? 15.878 11.832 -3.509 1.00 80.12 181 PRO A C 1
ATOM 1371 O O . PRO A 1 181 ? 15.367 11.188 -4.415 1.00 80.12 181 PRO A O 1
ATOM 1374 N N . ASN A 1 182 ? 15.955 13.163 -3.554 1.00 74.00 182 ASN A N 1
ATOM 1375 C CA . ASN A 1 182 ? 15.523 13.902 -4.738 1.00 74.00 182 ASN A CA 1
ATOM 1376 C C . ASN A 1 182 ? 16.322 13.420 -5.946 1.00 74.00 182 ASN A C 1
ATOM 1378 O O . ASN A 1 182 ? 17.559 13.375 -5.875 1.00 74.00 182 ASN A O 1
ATOM 1382 N N . TYR A 1 183 ? 15.639 13.152 -7.057 1.00 70.31 183 TYR A N 1
ATOM 1383 C CA . TYR A 1 183 ? 16.310 12.883 -8.315 1.00 70.31 183 TYR A CA 1
ATOM 1384 C C . TYR A 1 183 ? 17.264 14.042 -8.641 1.00 70.31 183 TYR A C 1
ATOM 1386 O O . TYR A 1 183 ? 16.862 15.186 -8.894 1.00 70.31 183 TYR A O 1
ATOM 1394 N N . ASN A 1 184 ? 18.573 13.780 -8.586 1.00 66.75 184 ASN A N 1
ATOM 1395 C CA . ASN A 1 184 ? 19.554 14.817 -8.855 1.00 66.75 184 ASN A CA 1
ATOM 1396 C C . ASN A 1 184 ? 19.590 15.074 -10.364 1.00 66.75 184 ASN A C 1
ATOM 1398 O O . ASN A 1 184 ? 20.169 14.305 -11.128 1.00 66.75 184 ASN A O 1
ATOM 1402 N N . LYS A 1 185 ? 19.039 16.218 -10.781 1.00 60.03 185 LYS A N 1
ATOM 1403 C CA . LYS A 1 185 ? 19.008 16.680 -12.182 1.00 60.03 185 LYS A CA 1
ATOM 1404 C C . LYS A 1 185 ? 20.397 16.807 -12.827 1.00 60.03 185 LYS A C 1
ATOM 1406 O O . LYS A 1 185 ? 20.496 17.023 -14.032 1.00 60.03 185 LYS A O 1
ATOM 1411 N N . THR A 1 186 ? 21.475 16.686 -12.049 1.00 56.59 186 THR A N 1
ATOM 1412 C CA . THR A 1 186 ? 22.856 16.659 -12.538 1.00 56.59 186 THR A CA 1
ATOM 1413 C C . THR A 1 186 ? 23.422 15.237 -12.554 1.00 56.59 186 THR A C 1
ATOM 1415 O O . THR A 1 186 ? 24.303 14.887 -11.772 1.00 56.59 186 THR A O 1
ATOM 1418 N N . HIS A 1 187 ? 22.954 14.398 -13.484 1.00 53.34 187 HIS A N 1
ATOM 1419 C CA . HIS A 1 187 ? 23.694 13.176 -13.801 1.00 53.34 187 HIS A CA 1
ATOM 1420 C C . HIS A 1 187 ? 25.066 13.528 -14.417 1.00 53.34 187 HIS A C 1
ATOM 1422 O O . HIS A 1 187 ? 25.154 14.433 -15.261 1.00 53.34 187 HIS A O 1
ATOM 1428 N N . PRO A 1 188 ? 26.149 12.826 -14.023 1.00 47.12 188 PRO A N 1
ATOM 1429 C CA . PRO A 1 188 ? 27.486 13.019 -14.576 1.00 47.12 188 PRO A CA 1
ATOM 1430 C C . PRO A 1 188 ? 27.510 12.516 -16.027 1.00 47.12 188 PRO A C 1
ATOM 1432 O O . PRO A 1 188 ? 27.772 11.353 -16.306 1.00 47.12 188 PRO A O 1
ATOM 1435 N N . GLY A 1 189 ? 27.156 13.408 -16.949 1.00 58.69 189 GLY A N 1
ATOM 1436 C CA . GLY A 1 189 ? 26.983 13.115 -18.375 1.00 58.69 189 GLY A CA 1
ATOM 1437 C C . GLY A 1 189 ? 26.411 14.278 -19.195 1.00 58.69 189 GLY A C 1
ATOM 1438 O O . GLY A 1 189 ? 26.454 14.238 -20.419 1.00 58.69 189 GLY A O 1
ATOM 1439 N N . GLY A 1 190 ? 25.916 15.344 -18.551 1.00 53.91 190 GLY A N 1
ATOM 1440 C CA . GLY A 1 190 ? 25.637 16.627 -19.212 1.00 53.91 190 GLY A CA 1
ATOM 1441 C C . GLY A 1 190 ? 24.355 16.698 -20.051 1.00 53.91 190 GLY A C 1
ATOM 1442 O O . GLY A 1 190 ? 24.024 17.778 -20.533 1.00 53.91 190 GLY A O 1
ATOM 1443 N N . PHE A 1 191 ? 23.597 15.608 -20.190 1.00 56.09 191 PHE A N 1
ATOM 1444 C CA . PHE A 1 191 ? 22.250 15.659 -20.761 1.00 56.09 191 PHE A CA 1
ATOM 1445 C C . PHE A 1 191 ? 21.225 15.941 -19.660 1.00 56.09 191 PHE A C 1
ATOM 1447 O O . PHE A 1 191 ? 20.969 15.102 -18.801 1.00 56.09 191 PHE A O 1
ATOM 1454 N N . GLN A 1 192 ? 20.638 17.140 -19.688 1.00 61.81 192 GLN A N 1
ATOM 1455 C CA . GLN A 1 192 ? 19.489 17.497 -18.859 1.00 61.81 192 GLN A CA 1
ATOM 1456 C C . GLN A 1 192 ? 18.239 16.799 -19.409 1.00 61.81 192 GLN A C 1
ATOM 1458 O O . GLN A 1 192 ? 17.465 17.402 -20.153 1.00 61.81 192 GLN A O 1
ATOM 1463 N N . SER A 1 193 ? 18.030 15.523 -19.084 1.00 65.62 193 SER A N 1
ATOM 1464 C CA . SER A 1 193 ? 16.688 14.955 -19.211 1.00 65.62 193 SER A CA 1
ATOM 1465 C C . SER A 1 193 ? 15.801 15.640 -18.169 1.00 65.62 193 SER A C 1
ATOM 1467 O O . SER A 1 193 ? 16.055 15.574 -16.965 1.00 65.62 193 SER A O 1
ATOM 1469 N N . GLN A 1 194 ? 14.792 16.381 -18.632 1.00 78.94 194 GLN A N 1
ATOM 1470 C CA . GLN A 1 194 ? 13.784 16.940 -17.737 1.00 78.94 194 GLN A CA 1
ATOM 1471 C C . GLN A 1 194 ? 12.973 15.775 -17.171 1.00 78.94 194 GLN A C 1
ATOM 1473 O O . GLN A 1 194 ? 12.212 15.142 -17.899 1.00 78.94 194 GLN A O 1
ATOM 1478 N N . ALA A 1 195 ? 13.166 15.476 -15.887 1.00 84.38 195 ALA A N 1
ATOM 1479 C CA . ALA A 1 195 ? 12.272 14.581 -15.171 1.00 84.38 195 ALA A CA 1
ATOM 1480 C C . ALA A 1 195 ? 10.856 15.173 -15.199 1.00 84.38 195 ALA A C 1
ATOM 1482 O O . ALA A 1 195 ? 10.665 16.375 -14.992 1.00 84.38 195 ALA A O 1
ATOM 1483 N N . THR A 1 196 ? 9.874 14.326 -15.482 1.00 91.25 196 THR A N 1
ATOM 1484 C CA . THR A 1 196 ? 8.466 14.673 -15.334 1.00 91.25 196 THR A CA 1
ATOM 1485 C C . THR A 1 196 ? 8.144 14.651 -13.851 1.00 91.25 196 THR A C 1
ATOM 1487 O O . THR A 1 196 ? 8.306 13.618 -13.213 1.00 91.25 196 THR A O 1
ATOM 1490 N N . GLU A 1 197 ? 7.679 15.772 -13.310 1.00 92.38 197 GLU A N 1
ATOM 1491 C CA . GLU A 1 197 ? 7.222 15.887 -11.925 1.00 92.38 197 GLU A CA 1
ATOM 1492 C C . GLU A 1 197 ? 5.692 15.980 -11.906 1.00 92.38 197 GLU A C 1
ATOM 1494 O O . GLU A 1 197 ? 5.088 16.749 -12.659 1.00 92.38 197 GLU A O 1
ATOM 1499 N N . THR A 1 198 ? 5.051 15.216 -11.027 1.00 95.00 198 THR A N 1
ATOM 1500 C CA . THR A 1 198 ? 3.617 15.319 -10.752 1.00 95.00 198 THR A CA 1
ATOM 1501 C C . THR A 1 198 ? 3.383 15.332 -9.251 1.00 95.00 198 THR A C 1
ATOM 1503 O O . THR A 1 198 ? 4.101 14.702 -8.478 1.00 95.00 198 THR A O 1
ATOM 1506 N N . ASN A 1 199 ? 2.379 16.081 -8.818 1.00 96.44 199 ASN A N 1
ATOM 1507 C CA . ASN A 1 199 ? 1.970 16.124 -7.426 1.00 96.44 199 ASN A CA 1
ATOM 1508 C C . ASN A 1 199 ? 0.462 16.311 -7.318 1.00 96.44 199 ASN A C 1
ATOM 1510 O O . ASN A 1 199 ? -0.217 16.687 -8.277 1.00 96.44 199 ASN A O 1
ATOM 1514 N N . GLY A 1 200 ? -0.065 16.028 -6.137 1.00 96.69 200 GLY A N 1
ATOM 1515 C CA . GLY A 1 200 ? -1.488 16.139 -5.886 1.00 96.69 200 GLY A CA 1
ATOM 1516 C C . GLY A 1 200 ? -1.877 15.645 -4.508 1.00 96.69 200 GLY A C 1
ATOM 1517 O O . GLY A 1 200 ? -1.076 15.085 -3.760 1.00 96.69 200 GLY A O 1
ATOM 1518 N N . THR A 1 201 ? -3.147 15.855 -4.185 1.00 96.94 201 THR A N 1
ATOM 1519 C CA . THR A 1 201 ? -3.743 15.424 -2.927 1.00 96.94 201 THR A CA 1
ATOM 1520 C C . THR A 1 201 ? -4.813 14.374 -3.169 1.00 96.94 201 THR A C 1
ATOM 1522 O O . THR A 1 201 ? -5.581 14.439 -4.130 1.00 96.94 201 THR A O 1
ATOM 1525 N N . SER A 1 202 ? -4.898 13.418 -2.252 1.00 96.94 202 SER A N 1
ATOM 1526 C CA . SER A 1 202 ? -6.048 12.532 -2.128 1.00 96.94 202 SER A CA 1
ATOM 1527 C C . SER A 1 202 ? -6.688 12.793 -0.771 1.00 96.94 202 SER A C 1
ATOM 1529 O O . SER A 1 202 ? -6.100 12.494 0.267 1.00 96.94 202 SER A O 1
ATOM 1531 N N . ILE A 1 203 ? -7.889 13.373 -0.793 1.00 95.50 203 ILE A N 1
ATOM 1532 C CA . ILE A 1 203 ? -8.606 13.874 0.385 1.00 95.50 203 ILE A CA 1
ATOM 1533 C C . ILE A 1 203 ? -9.962 13.182 0.471 1.00 95.50 203 ILE A C 1
ATOM 1535 O O . ILE A 1 203 ? -10.712 13.185 -0.510 1.00 95.50 203 ILE A O 1
ATOM 1539 N N . CYS A 1 204 ? -10.303 12.635 1.638 1.00 93.12 204 CYS A N 1
ATOM 1540 C CA . CYS A 1 204 ? -11.644 12.106 1.848 1.00 93.12 204 CYS A CA 1
ATOM 1541 C C . CYS A 1 204 ? -12.681 13.235 1.883 1.00 93.12 204 CYS A C 1
ATOM 1543 O O . CYS A 1 204 ? -12.465 14.244 2.553 1.00 93.12 204 CYS A O 1
ATOM 1545 N N . PRO A 1 205 ? -13.784 13.125 1.121 1.00 89.19 205 PRO A N 1
ATOM 1546 C CA . PRO A 1 205 ? -14.780 14.180 1.068 1.00 89.19 205 PRO A CA 1
ATOM 1547 C C . PRO A 1 205 ? -15.546 14.283 2.388 1.00 89.19 205 PRO A C 1
ATOM 1549 O O . PRO A 1 205 ? -15.982 13.279 2.955 1.00 89.19 205 PRO A O 1
ATOM 1552 N N . ASP A 1 206 ? -15.811 15.516 2.803 1.00 81.75 206 ASP A N 1
ATOM 1553 C CA . ASP A 1 206 ? -16.848 15.799 3.784 1.00 81.75 206 ASP A CA 1
ATOM 1554 C C . ASP A 1 206 ? -18.205 15.707 3.075 1.00 81.75 206 ASP A C 1
ATOM 1556 O O . ASP A 1 206 ? -18.494 16.485 2.162 1.00 81.75 206 ASP A O 1
ATOM 1560 N N . SER A 1 207 ? -19.042 14.739 3.442 1.00 65.19 207 SER A N 1
ATOM 1561 C CA . SER A 1 207 ? -20.388 14.604 2.876 1.00 65.19 207 SER A CA 1
ATOM 1562 C C . SER A 1 207 ? -21.435 14.954 3.923 1.00 65.19 207 SER A C 1
ATOM 1564 O O . SER A 1 207 ? -21.561 14.236 4.901 1.00 65.19 207 SER A O 1
ATOM 1566 N N . ASN A 1 208 ? -22.206 16.030 3.718 1.00 59.94 208 ASN A N 1
ATOM 1567 C CA . ASN A 1 208 ? -23.469 16.329 4.421 1.00 59.94 208 ASN A CA 1
ATOM 1568 C C . ASN A 1 208 ? -23.511 15.929 5.921 1.00 59.94 208 ASN A C 1
ATOM 1570 O O . ASN A 1 208 ? -24.387 15.169 6.327 1.00 59.94 208 ASN A O 1
ATOM 1574 N N . ASN A 1 209 ? -22.585 16.451 6.737 1.00 58.31 209 ASN A N 1
ATOM 1575 C CA . ASN A 1 209 ? -22.434 16.191 8.187 1.00 58.31 209 ASN A CA 1
ATOM 1576 C C . ASN A 1 209 ? -21.837 14.829 8.600 1.00 58.31 209 ASN A C 1
ATOM 1578 O O . ASN A 1 209 ? -21.770 14.528 9.791 1.00 58.31 209 ASN A O 1
ATOM 1582 N N . HIS A 1 210 ? -21.335 14.044 7.651 1.00 66.38 210 HIS A N 1
ATOM 1583 C CA . HIS A 1 210 ? -20.539 12.845 7.887 1.00 66.38 210 HIS A CA 1
ATOM 1584 C C . HIS A 1 210 ? -19.196 12.996 7.167 1.00 66.38 210 HIS A C 1
ATOM 1586 O O . HIS A 1 210 ? -19.105 12.932 5.939 1.00 66.38 210 HIS A O 1
ATOM 1592 N N . ALA A 1 211 ? -18.143 13.270 7.937 1.00 72.12 211 ALA A N 1
ATOM 1593 C CA . ALA A 1 211 ? -16.784 13.259 7.417 1.00 72.12 211 ALA A CA 1
ATOM 1594 C C . ALA A 1 211 ? -16.390 11.804 7.136 1.00 72.12 211 ALA A C 1
ATOM 1596 O O . ALA A 1 211 ? -16.170 11.038 8.080 1.00 72.12 211 ALA A O 1
ATOM 1597 N N . THR A 1 212 ? -16.312 11.423 5.855 1.00 88.06 212 THR A N 1
ATOM 1598 C CA . THR A 1 212 ? -15.783 10.105 5.480 1.00 88.06 212 THR A CA 1
ATOM 1599 C C . THR A 1 212 ? -14.327 10.011 5.930 1.00 88.06 212 THR A C 1
ATOM 1601 O O . THR A 1 212 ? -13.587 11.000 5.912 1.00 88.06 212 THR A O 1
ATOM 1604 N N . LYS A 1 213 ? -13.900 8.828 6.373 1.00 90.44 213 LYS A N 1
ATOM 1605 C CA . LYS A 1 213 ? -12.530 8.602 6.850 1.00 90.44 213 LYS A CA 1
ATOM 1606 C C . LYS A 1 213 ? -11.795 7.659 5.921 1.00 90.44 213 LYS A C 1
ATOM 1608 O O . LYS A 1 213 ? -12.413 6.858 5.219 1.00 90.44 213 LYS A O 1
ATOM 1613 N N . ALA A 1 214 ? -10.469 7.764 5.905 1.00 95.00 214 ALA A N 1
ATOM 1614 C CA . ALA A 1 214 ? -9.660 6.843 5.134 1.00 95.00 214 ALA A CA 1
ATOM 1615 C C . ALA A 1 214 ? -9.756 5.445 5.760 1.00 95.00 214 ALA A C 1
ATOM 1617 O O . ALA A 1 214 ? -9.365 5.221 6.906 1.00 95.00 214 ALA A O 1
ATOM 1618 N N . VAL A 1 215 ? -10.282 4.504 4.988 1.00 94.75 215 VAL A N 1
ATOM 1619 C CA . VAL A 1 215 ? -10.443 3.091 5.359 1.00 94.75 215 VAL A CA 1
ATOM 1620 C C . VAL A 1 215 ? -9.506 2.194 4.554 1.00 94.75 215 VAL A C 1
ATOM 1622 O O . VAL A 1 215 ? -9.601 0.974 4.624 1.00 94.75 215 VAL A O 1
ATOM 1625 N N . GLY A 1 216 ? -8.605 2.770 3.761 1.00 95.94 216 GLY A N 1
ATOM 1626 C CA . GLY A 1 216 ? -7.665 2.022 2.942 1.00 95.94 216 GLY A CA 1
ATOM 1627 C C . GLY A 1 216 ? -6.937 2.890 1.930 1.00 95.94 216 GLY A C 1
ATOM 1628 O O . GLY A 1 216 ? -7.055 4.118 1.935 1.00 95.94 216 GLY A O 1
ATOM 1629 N N . ILE A 1 217 ? -6.208 2.225 1.041 1.00 97.88 217 ILE A N 1
ATOM 1630 C CA . ILE A 1 217 ? -5.495 2.843 -0.076 1.00 97.88 217 ILE A CA 1
ATOM 1631 C C . ILE A 1 217 ? -5.859 2.171 -1.391 1.00 97.88 217 ILE A C 1
ATOM 1633 O O . ILE A 1 217 ? -6.199 0.992 -1.435 1.00 97.88 217 ILE A O 1
ATOM 1637 N N . SER A 1 218 ? -5.752 2.923 -2.471 1.00 98.12 218 SER A N 1
ATOM 1638 C CA . SER A 1 218 ? -5.815 2.418 -3.837 1.00 98.12 218 SER A CA 1
ATOM 1639 C C . SER A 1 218 ? -4.659 3.003 -4.628 1.00 98.12 218 SER A C 1
ATOM 1641 O O . SER A 1 218 ? -4.045 3.980 -4.199 1.00 98.12 218 SER A O 1
ATOM 1643 N N . GLY A 1 219 ? -4.336 2.431 -5.776 1.00 97.81 219 GLY A N 1
ATOM 1644 C CA . GLY A 1 219 ? -3.230 2.963 -6.547 1.00 97.81 219 GLY A CA 1
ATOM 1645 C C . GLY A 1 219 ? -2.833 2.120 -7.732 1.00 97.81 219 GLY A C 1
ATOM 1646 O O . GLY A 1 219 ? -3.619 1.327 -8.264 1.00 97.81 219 GLY A O 1
ATOM 1647 N N . ARG A 1 220 ? -1.588 2.336 -8.146 1.00 97.56 220 ARG A N 1
ATOM 1648 C CA . ARG A 1 220 ? -0.903 1.559 -9.165 1.00 97.56 220 ARG A CA 1
ATOM 1649 C C . ARG A 1 220 ? 0.500 1.226 -8.691 1.00 97.56 220 ARG A C 1
ATOM 1651 O O . ARG A 1 220 ? 1.165 2.075 -8.103 1.00 97.56 220 ARG A O 1
ATOM 1658 N N . SER A 1 221 ? 0.928 -0.002 -8.930 1.00 96.56 221 SER A N 1
ATOM 1659 C CA . SER A 1 221 ? 2.264 -0.450 -8.558 1.00 96.56 221 SER A CA 1
ATOM 1660 C C . SER A 1 221 ? 2.797 -1.480 -9.541 1.00 96.56 221 SER A C 1
ATOM 1662 O O . SER A 1 221 ? 2.057 -2.350 -10.015 1.00 96.56 221 SER A O 1
ATOM 1664 N N . GLY A 1 222 ? 4.093 -1.414 -9.798 1.00 92.75 222 GLY A N 1
ATOM 1665 C CA . GLY A 1 222 ? 4.859 -2.407 -10.532 1.00 92.75 222 GLY A CA 1
ATOM 1666 C C . GLY A 1 222 ? 6.122 -2.739 -9.755 1.00 92.75 222 GLY A C 1
ATOM 1667 O O . GLY A 1 222 ? 6.061 -3.275 -8.651 1.00 92.75 222 GLY A O 1
ATOM 1668 N N . ARG A 1 223 ? 7.274 -2.400 -10.338 1.00 90.31 223 ARG A N 1
ATOM 1669 C CA . ARG A 1 223 ? 8.568 -2.488 -9.652 1.00 90.31 223 ARG A CA 1
ATOM 1670 C C . ARG A 1 223 ? 8.694 -1.471 -8.515 1.00 90.31 223 ARG A C 1
ATOM 1672 O O . ARG A 1 223 ? 9.353 -1.765 -7.527 1.00 90.31 223 ARG A O 1
ATOM 1679 N N . TRP A 1 224 ? 8.037 -0.328 -8.658 1.00 95.25 224 TRP A N 1
ATOM 1680 C CA . TRP A 1 224 ? 7.924 0.714 -7.645 1.00 95.25 224 TRP A CA 1
ATOM 1681 C C . TRP A 1 224 ? 6.450 1.030 -7.398 1.00 95.25 224 TRP A C 1
ATOM 1683 O O . TRP A 1 224 ? 5.558 0.499 -8.076 1.00 95.25 224 TRP A O 1
ATOM 1693 N N . LEU A 1 225 ? 6.185 1.904 -6.435 1.00 97.00 225 LEU A N 1
ATOM 1694 C CA . LEU A 1 225 ? 4.878 2.513 -6.280 1.00 97.00 225 LEU A CA 1
ATOM 1695 C C . LEU A 1 225 ? 4.704 3.602 -7.345 1.00 97.00 225 LEU A C 1
ATOM 1697 O O . LEU A 1 225 ? 5.309 4.664 -7.258 1.00 97.00 225 LEU A O 1
ATOM 1701 N N . ASP A 1 226 ? 3.863 3.355 -8.347 1.00 96.56 226 ASP A N 1
ATOM 1702 C CA . ASP A 1 226 ? 3.636 4.311 -9.434 1.00 96.56 226 ASP A CA 1
ATOM 1703 C C . ASP A 1 226 ? 2.670 5.422 -9.013 1.00 96.56 226 ASP A C 1
ATOM 1705 O O . ASP A 1 226 ? 2.908 6.593 -9.294 1.00 96.56 226 ASP A O 1
ATOM 1709 N N . ALA A 1 227 ? 1.577 5.071 -8.327 1.00 98.31 227 ALA A N 1
ATOM 1710 C CA . ALA A 1 227 ? 0.580 6.028 -7.856 1.00 98.31 227 ALA A CA 1
ATOM 1711 C C . ALA A 1 227 ? -0.160 5.531 -6.612 1.00 98.31 227 ALA A C 1
ATOM 1713 O O . ALA A 1 227 ? -0.391 4.330 -6.456 1.00 98.31 227 ALA A O 1
ATOM 1714 N N . VAL A 1 228 ? -0.614 6.456 -5.764 1.00 98.56 228 VAL A N 1
ATOM 1715 C CA . VAL A 1 228 ? -1.397 6.131 -4.562 1.00 98.56 228 VAL A CA 1
ATOM 1716 C C . VAL A 1 228 ? -2.498 7.157 -4.290 1.00 98.56 228 VAL A C 1
ATOM 1718 O O . VAL A 1 228 ? -2.345 8.355 -4.516 1.00 98.56 228 VAL A O 1
ATOM 1721 N N . GLY A 1 229 ? -3.636 6.669 -3.815 1.00 98.31 229 GLY A N 1
ATOM 1722 C CA . GLY A 1 229 ? -4.803 7.424 -3.380 1.00 98.31 229 GLY A CA 1
ATOM 1723 C C . GLY A 1 229 ? -5.468 6.745 -2.183 1.00 98.31 229 GLY A C 1
ATOM 1724 O O . GLY A 1 229 ? -5.105 5.636 -1.785 1.00 98.31 229 GLY A O 1
ATOM 1725 N N . LEU A 1 230 ? -6.455 7.410 -1.594 1.00 97.88 230 LEU A N 1
ATOM 1726 C CA . LEU A 1 230 ? -7.203 6.907 -0.442 1.00 97.88 230 LEU A CA 1
ATOM 1727 C C . LEU A 1 230 ? -8.476 6.177 -0.873 1.00 97.88 230 LEU A C 1
ATOM 1729 O O . LEU A 1 230 ? -9.085 6.495 -1.894 1.00 97.88 230 LEU A O 1
ATOM 1733 N N . ILE A 1 231 ? -8.900 5.222 -0.054 1.00 96.81 231 ILE A N 1
ATOM 1734 C CA . ILE A 1 231 ? -10.268 4.701 -0.060 1.00 96.81 231 ILE A CA 1
ATOM 1735 C C . ILE A 1 231 ? -10.975 5.334 1.132 1.00 96.81 231 ILE A C 1
ATOM 1737 O O . ILE A 1 231 ? -10.508 5.207 2.265 1.00 96.81 231 ILE A O 1
ATOM 1741 N N . CYS A 1 232 ? -12.079 6.024 0.878 1.00 95.19 232 CYS A N 1
ATOM 1742 C CA . CYS A 1 232 ? -12.825 6.773 1.879 1.00 95.19 232 CYS A CA 1
ATOM 1743 C C . CYS A 1 232 ? -14.159 6.094 2.149 1.00 95.19 232 CYS A C 1
ATOM 1745 O O . CYS A 1 232 ? -14.884 5.772 1.213 1.00 95.19 232 CYS A O 1
ATOM 1747 N N . GLY A 1 233 ? -14.492 5.888 3.415 1.00 91.38 233 GLY A N 1
ATOM 1748 C CA . GLY A 1 233 ? -15.722 5.212 3.803 1.00 91.38 233 GLY A CA 1
ATOM 1749 C C . GLY A 1 233 ? -16.340 5.830 5.045 1.00 91.38 233 GLY A C 1
ATOM 1750 O O . GLY A 1 233 ? -15.651 6.416 5.887 1.00 91.38 233 GLY A O 1
ATOM 1751 N N . ASP A 1 234 ? -17.653 5.665 5.157 1.00 83.44 234 ASP A N 1
ATOM 1752 C CA . ASP A 1 234 ? -18.381 5.873 6.400 1.00 83.44 234 ASP A CA 1
ATOM 1753 C C . ASP A 1 234 ? -18.189 4.621 7.242 1.00 83.44 234 ASP A C 1
ATOM 1755 O O . ASP A 1 234 ? -18.980 3.673 7.180 1.00 83.44 234 ASP A O 1
ATOM 1759 N N . GLU A 1 235 ? -17.096 4.546 7.996 1.00 67.38 235 GLU A N 1
ATOM 1760 C CA . GLU A 1 235 ? -16.988 3.424 8.909 1.00 67.38 235 GLU A CA 1
ATOM 1761 C C . GLU A 1 235 ? -18.057 3.598 9.985 1.00 67.38 235 GLU A C 1
ATOM 1763 O O . GLU A 1 235 ? -18.012 4.515 10.809 1.00 67.38 235 GLU A O 1
ATOM 1768 N N . LYS A 1 236 ? -19.051 2.704 9.952 1.00 63.31 236 LYS A N 1
ATOM 1769 C CA . LYS A 1 236 ? -19.959 2.481 11.068 1.00 63.31 236 LYS A CA 1
ATOM 1770 C C . LYS A 1 236 ? -19.080 2.057 12.231 1.00 63.31 236 LYS A C 1
ATOM 1772 O O . LYS A 1 236 ? -18.752 0.877 12.359 1.00 63.31 236 LYS A O 1
ATOM 1777 N N . LEU A 1 237 ? -18.674 3.033 13.044 1.00 59.84 237 LEU A N 1
ATOM 1778 C CA . LEU A 1 237 ? -18.090 2.772 14.348 1.00 59.84 237 LEU A CA 1
ATOM 1779 C C . LEU A 1 237 ? -18.952 1.682 14.990 1.00 59.84 237 LEU A C 1
ATOM 1781 O O . LEU A 1 237 ? -20.186 1.767 14.884 1.00 59.84 237 LEU A O 1
ATOM 1785 N N . PRO A 1 238 ? -18.340 0.631 15.568 1.00 55.88 238 PRO A N 1
ATOM 1786 C CA . PRO A 1 238 ? -19.109 -0.414 16.221 1.00 55.88 238 PRO A CA 1
ATOM 1787 C C . PRO A 1 238 ? -20.128 0.280 17.127 1.00 55.88 238 PRO A C 1
ATOM 1789 O O . PRO A 1 238 ? -19.735 1.230 17.817 1.00 55.88 238 PRO A O 1
ATOM 1792 N N . PRO A 1 239 ? -21.423 -0.096 17.054 1.00 53.50 239 PRO A N 1
ATOM 1793 C CA . PRO A 1 239 ? -22.457 0.588 17.815 1.00 53.50 239 PRO A CA 1
ATOM 1794 C C . PRO A 1 239 ? -21.956 0.707 19.246 1.00 53.50 239 PRO A C 1
ATOM 1796 O O . PRO A 1 239 ? -21.458 -0.287 19.791 1.00 53.50 239 PRO A O 1
ATOM 1799 N N . THR A 1 240 ? -22.000 1.927 19.794 1.00 51.59 240 THR A N 1
ATOM 1800 C CA . THR A 1 240 ? -21.586 2.203 21.172 1.00 51.59 240 THR A CA 1
ATOM 1801 C C . THR A 1 240 ? -22.103 1.063 22.034 1.00 51.59 240 THR A C 1
ATOM 1803 O O . THR A 1 240 ? -23.282 0.724 21.884 1.00 51.59 240 THR A O 1
ATOM 1806 N N . PRO A 1 241 ? -21.248 0.403 22.845 1.00 51.94 241 PRO A N 1
ATOM 1807 C CA . PRO A 1 241 ? -21.668 -0.743 23.631 1.00 51.94 241 PRO A CA 1
ATOM 1808 C C . PRO A 1 241 ? -22.934 -0.345 24.370 1.00 51.94 241 PRO A C 1
ATOM 1810 O O . PRO A 1 241 ? -22.891 0.521 25.244 1.00 51.94 241 PRO A O 1
ATOM 1813 N N . VAL A 1 242 ? -24.075 -0.893 23.946 1.00 46.12 242 VAL A N 1
ATOM 1814 C CA . VAL A 1 242 ? -25.352 -0.535 24.548 1.00 46.12 242 VAL A CA 1
ATOM 1815 C C . VAL A 1 242 ? -25.185 -0.943 25.997 1.00 46.12 242 VAL A C 1
ATOM 1817 O O . VAL A 1 242 ? -24.945 -2.129 26.258 1.00 46.12 242 VAL A O 1
ATOM 1820 N N . GLN A 1 243 ? -25.197 0.026 26.924 1.00 49.81 243 GLN A N 1
ATOM 1821 C CA . GLN A 1 243 ? -25.172 -0.285 28.347 1.00 49.81 243 GLN A CA 1
ATOM 1822 C C . GLN A 1 243 ? -26.206 -1.380 28.542 1.00 49.81 243 GLN A C 1
ATOM 1824 O O . GLN A 1 243 ? -27.359 -1.221 28.133 1.00 49.81 243 GLN A O 1
ATOM 1829 N N . ALA A 1 244 ? -25.778 -2.521 29.083 1.00 45.28 244 ALA A N 1
ATOM 1830 C CA . ALA A 1 244 ? -26.705 -3.557 29.472 1.00 45.28 244 ALA A CA 1
ATOM 1831 C C . ALA A 1 244 ? -27.620 -2.910 30.510 1.00 45.28 244 ALA A C 1
ATOM 1833 O O . ALA A 1 244 ? -27.240 -2.792 31.673 1.00 45.28 244 ALA A O 1
ATOM 1834 N N . VAL A 1 245 ? -28.780 -2.417 30.062 1.00 45.44 245 VAL A N 1
ATOM 1835 C CA . VAL A 1 245 ? -29.833 -1.898 30.924 1.00 45.44 245 VAL A CA 1
ATOM 1836 C C . VAL A 1 245 ? -30.045 -3.009 31.929 1.00 45.44 245 VAL A C 1
ATOM 1838 O O . VAL A 1 245 ? -30.382 -4.132 31.537 1.00 45.44 245 VAL A O 1
ATOM 1841 N N . GLY A 1 246 ? -29.668 -2.735 33.183 1.00 43.03 246 GLY A N 1
ATOM 1842 C CA . GLY A 1 246 ? -29.570 -3.751 34.218 1.00 43.03 246 GLY A CA 1
ATOM 1843 C C . GLY A 1 246 ? -30.818 -4.611 34.159 1.00 43.03 246 GLY A C 1
ATOM 1844 O O . GLY A 1 246 ? -31.919 -4.064 34.125 1.00 43.03 246 GLY A O 1
ATOM 1845 N N . ARG A 1 247 ? -30.642 -5.938 34.051 1.00 41.50 247 ARG A N 1
ATOM 1846 C CA . ARG A 1 247 ? -31.764 -6.882 34.031 1.00 41.50 247 ARG A CA 1
ATOM 1847 C C . ARG A 1 247 ? -32.709 -6.479 35.151 1.00 41.50 247 ARG A C 1
ATOM 1849 O O . ARG A 1 247 ? -32.392 -6.667 36.327 1.00 41.50 247 ARG A O 1
ATOM 1856 N N . THR A 1 248 ? -33.863 -5.935 34.785 1.00 40.88 248 THR A N 1
ATOM 1857 C CA . THR A 1 248 ? -34.979 -5.861 35.706 1.00 40.88 248 THR A CA 1
ATOM 1858 C C . THR A 1 248 ? -35.211 -7.291 36.170 1.00 40.88 248 THR A C 1
ATOM 1860 O O . THR A 1 248 ? -35.179 -8.236 35.374 1.00 40.88 248 THR A O 1
ATOM 1863 N N . LYS A 1 249 ? -35.296 -7.462 37.492 1.00 41.03 249 LYS A N 1
ATOM 1864 C CA . LYS A 1 249 ? -35.598 -8.739 38.139 1.00 41.03 249 LYS A CA 1
ATOM 1865 C C . LYS A 1 249 ? -36.715 -9.403 37.334 1.00 41.03 249 LYS A C 1
ATOM 1867 O O . LYS A 1 249 ? -37.791 -8.821 37.209 1.00 41.03 249 LYS A O 1
ATOM 1872 N N . ALA A 1 250 ? -36.429 -10.563 36.743 1.00 43.25 250 ALA A N 1
ATOM 1873 C CA . ALA A 1 250 ? -37.434 -11.296 35.993 1.00 43.25 250 ALA A CA 1
ATOM 1874 C C . ALA A 1 250 ? -38.653 -11.509 36.910 1.00 43.25 250 ALA A C 1
ATOM 1876 O O . ALA A 1 250 ? -38.458 -11.848 38.085 1.00 43.25 250 ALA A O 1
ATOM 1877 N N . PRO A 1 251 ? -39.884 -11.287 36.417 1.00 48.50 251 PRO A N 1
ATOM 1878 C CA . PRO A 1 251 ? -41.080 -11.616 37.172 1.00 48.50 251 PRO A CA 1
ATOM 1879 C C . PRO A 1 251 ? -41.020 -13.085 37.610 1.00 48.50 251 PRO A C 1
ATOM 1881 O O . PRO A 1 251 ? -40.494 -13.916 36.860 1.00 48.50 251 PRO A O 1
ATOM 1884 N N . PRO A 1 252 ? -41.527 -13.426 38.808 1.00 52.88 252 PRO A N 1
ATOM 1885 C CA . PRO A 1 252 ? -41.597 -14.813 39.244 1.00 52.88 252 PRO A CA 1
ATOM 1886 C C . PRO A 1 252 ? -42.313 -15.661 38.177 1.00 52.88 252 PRO A C 1
ATOM 1888 O O . PRO A 1 252 ? -43.277 -15.186 37.568 1.00 52.88 252 PRO A O 1
ATOM 1891 N N . PRO A 1 253 ? -41.830 -16.886 37.910 1.00 40.81 253 PRO A N 1
ATOM 1892 C CA . PRO A 1 253 ? -42.331 -17.702 36.815 1.00 40.81 253 PRO A CA 1
ATOM 1893 C C . PRO A 1 253 ? -43.825 -17.973 36.994 1.00 40.81 253 PRO A C 1
ATOM 1895 O O . PRO A 1 253 ? -44.262 -18.467 38.035 1.00 40.81 253 PRO A O 1
ATOM 1898 N N . GLN A 1 254 ? -44.607 -17.646 35.963 1.00 50.09 254 GLN A N 1
ATOM 1899 C CA . GLN A 1 254 ? -46.008 -18.040 35.891 1.00 50.09 254 GLN A CA 1
ATOM 1900 C C . GLN A 1 254 ? -46.103 -19.573 35.811 1.00 50.09 254 GLN A C 1
ATOM 1902 O O . GLN A 1 254 ? -45.389 -20.191 35.013 1.00 50.09 254 GLN A O 1
ATOM 1907 N N . PRO A 1 255 ? -46.983 -20.206 36.605 1.00 40.44 255 PRO A N 1
ATOM 1908 C CA . PRO A 1 255 ? -47.208 -21.642 36.530 1.00 40.44 255 PRO A CA 1
ATOM 1909 C C . PRO A 1 255 ? -47.869 -21.984 35.188 1.00 40.44 255 PRO A C 1
ATOM 1911 O O . PRO A 1 255 ? -49.018 -21.621 34.952 1.00 40.44 255 PRO A O 1
ATOM 1914 N N . GLY A 1 256 ? -47.136 -22.661 34.297 1.00 51.41 256 GLY A N 1
ATOM 1915 C CA . GLY A 1 256 ? -47.691 -23.201 33.047 1.00 51.41 256 GLY A CA 1
ATOM 1916 C C . GLY A 1 256 ? -46.799 -23.147 31.802 1.00 51.41 256 GLY A C 1
ATOM 1917 O O . GLY A 1 256 ? -47.167 -23.739 30.792 1.00 51.41 256 GLY A O 1
ATOM 1918 N N . ALA A 1 257 ? -45.634 -22.490 31.832 1.00 41.69 257 ALA A N 1
ATOM 1919 C CA . ALA A 1 257 ? -44.732 -22.476 30.676 1.00 41.69 257 ALA A CA 1
ATOM 1920 C C . ALA A 1 257 ? -43.905 -23.773 30.587 1.00 41.69 257 ALA A C 1
ATOM 1922 O O . ALA A 1 257 ? -43.157 -24.114 31.504 1.00 41.69 257 ALA A O 1
ATOM 1923 N N . SER A 1 258 ? -44.038 -24.497 29.474 1.00 41.41 258 SER A N 1
ATOM 1924 C CA . SER A 1 258 ? -43.249 -25.693 29.169 1.00 41.41 258 SER A CA 1
ATOM 1925 C C . SER A 1 258 ? -41.747 -25.362 29.097 1.00 41.41 258 SER A C 1
ATOM 1927 O O . SER A 1 258 ? -41.382 -24.352 28.492 1.00 41.41 258 SER A O 1
ATOM 1929 N N . PRO A 1 259 ? -40.860 -26.184 29.688 1.00 43.75 259 PRO A N 1
ATOM 1930 C CA . PRO A 1 259 ? -39.441 -25.869 29.774 1.00 43.75 259 PRO A CA 1
ATOM 1931 C C . PRO A 1 259 ? -38.773 -25.979 28.400 1.00 43.75 259 PRO A C 1
ATOM 1933 O O . PRO A 1 259 ? -38.687 -27.058 27.814 1.00 43.75 259 PRO A O 1
ATOM 1936 N N . THR A 1 260 ? -38.245 -24.865 27.897 1.00 47.03 260 THR A N 1
ATOM 1937 C CA . THR A 1 260 ? -37.188 -24.878 26.881 1.00 47.03 260 THR A CA 1
ATOM 1938 C C . THR A 1 260 ? -36.002 -25.663 27.451 1.00 47.03 260 THR A C 1
ATOM 1940 O O . THR A 1 260 ? -35.657 -25.443 28.616 1.00 47.03 260 THR A O 1
ATOM 1943 N N . PRO A 1 261 ? -35.356 -26.569 26.693 1.00 51.12 261 PRO A N 1
ATOM 1944 C CA . PRO A 1 261 ? -34.228 -27.330 27.215 1.00 51.12 261 PRO A CA 1
ATOM 1945 C C . PRO A 1 261 ? -33.098 -26.366 27.588 1.00 51.12 261 PRO A C 1
ATOM 1947 O O . PRO A 1 261 ? -32.464 -25.750 26.730 1.00 51.12 261 PRO A O 1
ATOM 1950 N N . SER A 1 262 ? -32.879 -26.199 28.891 1.00 63.62 262 SER A N 1
ATOM 1951 C CA . SER A 1 262 ? -31.787 -25.405 29.436 1.00 63.62 262 SER A CA 1
ATOM 1952 C C . SER A 1 262 ? -30.467 -26.020 28.982 1.00 63.62 262 SER A C 1
ATOM 1954 O O . SER A 1 262 ? -30.181 -27.175 29.302 1.00 63.62 262 SER A O 1
ATOM 1956 N N . LEU A 1 263 ? -29.667 -25.257 28.235 1.00 74.19 263 LEU A N 1
ATOM 1957 C CA . LEU A 1 263 ? -28.305 -25.647 27.875 1.00 74.19 263 LEU A CA 1
ATOM 1958 C C . LEU A 1 263 ? -27.537 -26.026 29.146 1.00 74.19 263 LEU A C 1
ATOM 1960 O O . LEU A 1 263 ? -27.551 -25.279 30.126 1.00 74.19 263 LEU A O 1
ATOM 1964 N N . THR A 1 264 ? -26.856 -27.172 29.133 1.00 86.88 264 THR A N 1
ATOM 1965 C CA . THR A 1 264 ? -26.039 -27.575 30.282 1.00 86.88 264 THR A CA 1
ATOM 1966 C C . THR A 1 264 ? -24.846 -26.629 30.438 1.00 86.88 264 THR A C 1
ATOM 1968 O O . THR A 1 264 ? -24.372 -26.036 29.464 1.00 86.88 264 THR A O 1
ATOM 1971 N N . ILE A 1 265 ? -24.314 -26.501 31.657 1.00 87.19 265 ILE A N 1
ATOM 1972 C CA . ILE A 1 265 ? -23.167 -25.622 31.962 1.00 87.19 265 ILE A CA 1
ATOM 1973 C C . ILE A 1 265 ? -21.960 -25.946 31.063 1.00 87.19 265 ILE A C 1
ATOM 1975 O O . ILE A 1 265 ? -21.291 -25.043 30.564 1.00 87.19 265 ILE A O 1
ATOM 1979 N N . CYS A 1 266 ? -21.727 -27.224 30.758 1.00 88.25 266 CYS A N 1
ATOM 1980 C CA . CYS A 1 266 ? -20.655 -27.650 29.858 1.00 88.25 266 CYS A CA 1
ATOM 1981 C C . CYS A 1 266 ? -20.932 -27.329 28.380 1.00 88.25 266 CYS A C 1
ATOM 1983 O O . CYS A 1 266 ? -20.008 -27.085 27.600 1.00 88.25 266 CYS A O 1
ATOM 1985 N N . GLN A 1 267 ? -22.199 -27.295 27.964 1.00 88.38 267 GLN A N 1
ATOM 1986 C CA . GLN A 1 267 ? -22.575 -26.840 26.626 1.00 88.38 267 GLN A CA 1
ATOM 1987 C C . GLN A 1 267 ? -22.421 -25.317 26.498 1.00 88.38 267 GLN A C 1
ATOM 1989 O O . GLN A 1 267 ? -21.855 -24.845 25.511 1.00 88.38 267 GLN A O 1
ATOM 1994 N N . ALA A 1 268 ? -22.797 -24.563 27.534 1.00 86.81 268 ALA A N 1
ATOM 1995 C CA . ALA A 1 268 ? -22.562 -23.123 27.616 1.00 86.81 268 ALA A CA 1
ATOM 1996 C C . ALA A 1 268 ? -21.061 -22.776 27.606 1.00 86.81 268 ALA A C 1
ATOM 1998 O O . ALA A 1 268 ? -20.651 -21.875 26.875 1.00 86.81 268 ALA A O 1
ATOM 1999 N N . ALA A 1 269 ? -20.228 -23.536 28.328 1.00 89.88 269 ALA A N 1
ATOM 2000 C CA . ALA A 1 269 ? -18.771 -23.382 28.317 1.00 89.88 269 ALA A CA 1
ATOM 2001 C C . ALA A 1 269 ? -18.175 -23.594 26.913 1.00 89.88 269 ALA A C 1
ATOM 2003 O O . ALA A 1 269 ? -17.388 -22.773 26.439 1.00 89.88 269 ALA A O 1
ATOM 2004 N N . ARG A 1 270 ? -18.608 -24.642 26.194 1.00 89.31 270 ARG A N 1
ATOM 2005 C CA . ARG A 1 270 ? -18.171 -24.903 24.808 1.00 89.31 270 ARG A CA 1
ATOM 2006 C C . ARG A 1 270 ? -18.571 -23.783 23.849 1.00 89.31 270 ARG A C 1
ATOM 2008 O O . ARG A 1 270 ? -17.750 -23.356 23.042 1.00 89.31 270 ARG A O 1
ATOM 2015 N N . MET A 1 271 ? -19.798 -23.276 23.958 1.00 85.88 271 MET A N 1
ATOM 2016 C CA . MET A 1 271 ? -20.274 -22.159 23.131 1.00 85.88 271 MET A CA 1
ATOM 2017 C C . MET A 1 271 ? -19.577 -20.833 23.467 1.00 85.88 271 MET A C 1
ATOM 2019 O O . MET A 1 271 ? -19.395 -19.992 22.585 1.00 85.88 271 MET A O 1
ATOM 2023 N N . ALA A 1 272 ? -19.186 -20.627 24.728 1.00 82.44 272 ALA A N 1
ATOM 2024 C CA . ALA A 1 272 ? -18.403 -19.467 25.145 1.00 82.44 272 ALA A CA 1
ATOM 2025 C C . ALA A 1 272 ? -16.977 -19.526 24.576 1.00 82.44 272 ALA A C 1
ATOM 2027 O O . ALA A 1 272 ? -16.516 -18.539 24.002 1.00 82.44 272 ALA A O 1
ATOM 2028 N N . ARG A 1 273 ? -16.323 -20.695 24.645 1.00 88.12 273 ARG A N 1
ATOM 2029 C CA . ARG A 1 273 ? -15.001 -20.926 24.042 1.00 88.12 273 ARG A CA 1
ATOM 2030 C C . ARG A 1 273 ? -15.024 -20.748 22.524 1.00 88.12 273 ARG A C 1
ATOM 2032 O O . ARG A 1 273 ? -14.183 -20.044 21.986 1.00 88.12 273 ARG A O 1
ATOM 2039 N N . ALA A 1 274 ? -16.024 -21.314 21.845 1.00 80.56 274 ALA A N 1
ATOM 2040 C CA . ALA A 1 274 ? -16.166 -21.217 20.389 1.00 80.56 274 ALA A CA 1
ATOM 2041 C C . ALA A 1 274 ? -16.313 -19.771 19.871 1.00 80.56 274 ALA A C 1
ATOM 2043 O O . ALA A 1 274 ? -16.090 -19.521 18.692 1.00 80.56 274 ALA A O 1
ATOM 2044 N N . ARG A 1 275 ? -16.680 -18.819 20.740 1.00 84.06 275 ARG A N 1
ATOM 2045 C CA . ARG A 1 275 ? -16.813 -17.391 20.412 1.00 84.06 275 ARG A CA 1
ATOM 2046 C C . ARG A 1 275 ? -15.731 -16.514 21.057 1.00 84.06 275 ARG A C 1
ATOM 2048 O O . ARG A 1 275 ? -15.927 -15.307 21.135 1.00 84.06 275 ARG A O 1
ATOM 2055 N N . ASN A 1 276 ? -14.639 -17.100 21.562 1.00 74.81 276 ASN A N 1
ATOM 2056 C CA . ASN A 1 276 ? -13.570 -16.394 22.287 1.00 74.81 276 ASN A CA 1
ATOM 2057 C C . ASN A 1 276 ? -14.094 -15.474 23.408 1.00 74.81 276 ASN A C 1
ATOM 2059 O O . ASN A 1 276 ? -13.594 -14.374 23.629 1.00 74.81 276 ASN A O 1
ATOM 2063 N N . SER A 1 277 ? -15.140 -15.911 24.117 1.00 87.62 277 SER A N 1
ATOM 2064 C CA . SER A 1 277 ? -15.736 -15.115 25.186 1.00 87.62 277 SER A CA 1
ATOM 2065 C C . SER A 1 277 ? -14.822 -15.091 26.419 1.00 87.62 277 SER A C 1
ATOM 2067 O O . SER A 1 277 ? -14.400 -16.162 26.865 1.00 87.62 277 SER A O 1
ATOM 2069 N N . PRO A 1 278 ? -14.593 -13.928 27.061 1.00 75.94 278 PRO A N 1
ATOM 2070 C CA . PRO A 1 278 ? -13.817 -13.846 28.304 1.00 75.94 278 PRO A CA 1
ATOM 2071 C C . PRO A 1 278 ? -14.446 -14.642 29.465 1.00 75.94 278 PRO A C 1
ATOM 2073 O O . PRO A 1 278 ? -13.765 -14.986 30.426 1.00 75.94 278 PRO A O 1
ATOM 2076 N N . ALA A 1 279 ? -15.729 -15.009 29.362 1.00 74.62 279 ALA A N 1
ATOM 2077 C CA . ALA A 1 279 ? -16.410 -15.872 30.327 1.00 74.62 279 ALA A CA 1
ATOM 2078 C C . ALA A 1 279 ? -16.048 -17.369 30.196 1.00 74.62 279 ALA A C 1
ATOM 2080 O O . ALA A 1 279 ? -16.423 -18.159 31.066 1.00 74.62 279 ALA A O 1
ATOM 2081 N N . ALA A 1 280 ? -15.339 -17.777 29.133 1.00 89.19 280 ALA A N 1
ATOM 2082 C CA . ALA A 1 280 ? -15.033 -19.182 28.854 1.00 89.19 280 ALA A CA 1
ATOM 2083 C C . ALA A 1 280 ? -14.267 -19.847 30.006 1.00 89.19 280 ALA A C 1
ATOM 2085 O O . ALA A 1 280 ? -14.680 -20.902 30.480 1.00 89.19 280 ALA A O 1
ATOM 2086 N N . ALA A 1 281 ? -13.229 -19.195 30.538 1.00 84.31 281 ALA A N 1
ATOM 2087 C CA . ALA A 1 281 ? -12.425 -19.752 31.627 1.00 84.31 281 ALA A CA 1
ATOM 2088 C C . ALA A 1 281 ? -13.259 -20.047 32.892 1.00 84.31 281 ALA A C 1
ATOM 2090 O O . ALA A 1 281 ? -13.122 -21.113 33.497 1.00 84.31 281 ALA A O 1
ATOM 2091 N N . GLY A 1 282 ? -14.172 -19.140 33.261 1.00 86.44 282 GLY A N 1
ATOM 2092 C CA . GLY A 1 282 ? -15.064 -19.317 34.411 1.00 86.44 282 GLY A CA 1
ATOM 2093 C C . GLY A 1 282 ? -16.096 -20.429 34.200 1.00 86.44 282 GLY A C 1
ATOM 2094 O O . GLY A 1 282 ? -16.294 -21.265 35.080 1.00 86.44 282 GLY A O 1
ATOM 2095 N N . LEU A 1 283 ? -16.709 -20.494 33.015 1.00 90.62 283 LEU A N 1
AT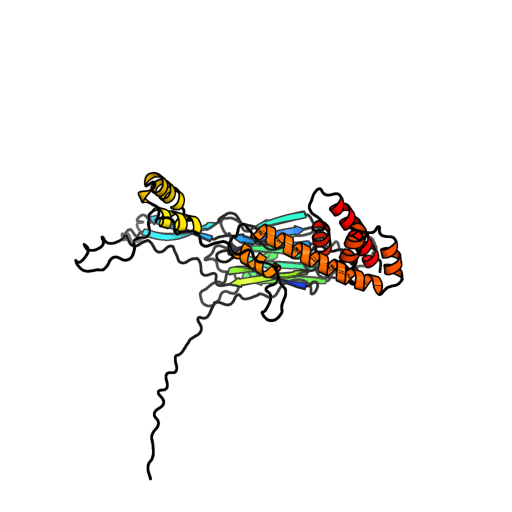OM 2096 C CA . LEU A 1 283 ? -17.683 -21.538 32.671 1.00 90.62 283 LEU A CA 1
ATOM 2097 C C . LEU A 1 283 ? -17.036 -22.927 32.560 1.00 90.62 283 LEU A C 1
ATOM 2099 O O . LEU A 1 283 ? -17.649 -23.932 32.911 1.00 90.62 283 LEU A O 1
ATOM 2103 N N . GLU A 1 284 ? -15.781 -23.001 32.121 1.00 91.31 284 GLU A N 1
ATOM 2104 C CA . GLU A 1 284 ? -15.012 -24.247 32.074 1.00 91.31 284 GLU A CA 1
ATOM 2105 C C . GLU A 1 284 ? -14.616 -24.755 33.459 1.00 91.31 284 GLU A C 1
ATOM 2107 O O . GLU A 1 284 ? -14.604 -25.967 33.685 1.00 91.31 284 GLU A O 1
ATOM 2112 N N . ALA A 1 285 ? -14.304 -23.849 34.389 1.00 86.31 285 ALA A N 1
ATOM 2113 C CA . ALA A 1 285 ? -14.082 -24.203 35.786 1.00 86.31 285 ALA A CA 1
ATOM 2114 C C . ALA A 1 285 ? -15.374 -24.736 36.427 1.00 86.31 285 ALA A C 1
ATOM 2116 O O . ALA A 1 285 ? -15.348 -25.774 37.086 1.00 86.31 285 ALA A O 1
ATOM 2117 N N . GLN A 1 286 ? -16.514 -24.090 36.157 1.00 86.19 286 GLN A N 1
ATOM 2118 C CA . GLN A 1 286 ? -17.829 -24.550 36.618 1.00 86.19 286 GLN A CA 1
ATOM 2119 C C . GLN A 1 286 ? -18.219 -25.904 36.009 1.00 86.19 286 GLN A C 1
ATOM 2121 O O . GLN A 1 286 ? -18.719 -26.772 36.718 1.00 86.19 286 GLN A O 1
ATOM 2126 N N . CYS A 1 287 ? -17.940 -26.123 34.721 1.00 90.62 287 CYS A N 1
ATOM 2127 C CA . CYS A 1 287 ? -18.158 -27.417 34.073 1.00 90.62 287 CYS A CA 1
ATOM 2128 C C . CYS A 1 287 ? -17.290 -28.522 34.701 1.00 90.62 287 CYS A C 1
ATOM 2130 O O . CYS A 1 287 ? -17.802 -29.594 35.013 1.00 90.62 287 CYS A O 1
ATOM 2132 N N . ARG A 1 288 ? -16.002 -28.252 34.967 1.00 86.38 288 ARG A N 1
ATOM 2133 C CA . ARG A 1 288 ? -15.120 -29.200 35.673 1.00 86.38 288 ARG A CA 1
ATOM 2134 C C . ARG A 1 288 ? -15.613 -29.519 37.084 1.00 86.38 288 ARG A C 1
ATOM 2136 O O . ARG A 1 288 ? -15.561 -30.675 37.485 1.00 86.38 288 ARG A O 1
ATOM 2143 N N . ALA A 1 289 ? -16.116 -28.521 37.809 1.00 80.56 289 ALA A N 1
ATOM 2144 C CA . ALA A 1 289 ? -16.679 -28.709 39.145 1.00 80.56 289 ALA A CA 1
ATOM 2145 C C . ALA A 1 289 ? -17.990 -29.520 39.139 1.00 80.56 289 ALA A C 1
ATOM 2147 O O . ALA A 1 289 ? -18.281 -30.213 40.109 1.00 80.56 289 ALA A O 1
ATOM 2148 N N . ALA A 1 290 ? -18.764 -29.465 38.049 1.00 80.88 290 ALA A N 1
ATOM 2149 C CA . ALA A 1 290 ? -20.032 -30.184 37.915 1.00 80.88 290 ALA A CA 1
ATOM 2150 C C . ALA A 1 290 ? -19.876 -31.694 37.624 1.00 80.88 290 ALA A C 1
ATOM 2152 O O . ALA A 1 290 ? -20.828 -32.452 37.816 1.00 80.88 290 ALA A O 1
ATOM 2153 N N . GLY A 1 291 ? -18.698 -32.150 37.179 1.00 77.25 291 GLY A N 1
ATOM 2154 C CA . GLY A 1 291 ? -18.418 -33.568 36.919 1.00 77.25 291 GLY A CA 1
ATOM 2155 C C . GLY A 1 291 ? -19.401 -34.231 35.938 1.00 77.25 291 GLY A C 1
ATOM 2156 O O . GLY A 1 291 ? -19.917 -33.591 35.022 1.00 77.25 291 GLY A O 1
ATOM 2157 N N . ALA A 1 292 ? -19.692 -35.523 36.145 1.00 60.47 292 ALA A N 1
ATOM 2158 C CA . ALA A 1 292 ? -20.566 -36.330 35.279 1.00 60.47 292 ALA A CA 1
ATOM 2159 C C . ALA A 1 292 ? -22.030 -35.840 35.206 1.00 60.47 292 ALA A C 1
ATOM 2161 O O . ALA A 1 292 ? -22.767 -36.249 34.314 1.00 60.47 292 ALA A O 1
ATOM 2162 N N . ALA A 1 293 ? -22.456 -34.945 36.104 1.00 61.03 293 ALA A N 1
ATOM 2163 C CA . ALA A 1 293 ? -23.784 -34.332 36.066 1.00 61.03 293 ALA A CA 1
ATOM 2164 C C . ALA A 1 293 ? -23.899 -33.190 35.029 1.00 61.03 293 ALA A C 1
ATOM 2166 O O . ALA A 1 293 ? -24.999 -32.701 34.774 1.00 61.03 293 ALA A O 1
ATOM 2167 N N . GLY A 1 294 ? -22.781 -32.743 34.438 1.00 56.28 294 GLY A N 1
ATOM 2168 C CA . GLY A 1 294 ? -22.734 -31.646 33.462 1.00 56.28 294 GLY A CA 1
ATOM 2169 C C . GLY A 1 294 ? -22.800 -32.063 31.985 1.00 56.28 294 GLY A C 1
ATOM 2170 O O . GLY A 1 294 ? -22.985 -31.196 31.118 1.00 56.28 294 GLY A O 1
ATOM 2171 N N . GLU A 1 295 ? -22.664 -33.356 31.679 1.00 54.50 295 GLU A N 1
ATOM 2172 C CA . GLU A 1 295 ? -22.663 -33.891 30.311 1.00 54.50 295 GLU A CA 1
ATOM 2173 C C . GLU A 1 295 ? -23.978 -34.610 29.962 1.00 54.50 295 GLU A C 1
ATOM 2175 O O . GLU A 1 295 ? -24.518 -35.348 30.785 1.00 54.50 295 GLU A O 1
ATOM 2180 N N . PRO A 1 296 ? -24.516 -34.434 28.738 1.00 54.50 296 PRO A N 1
ATOM 2181 C CA . PRO A 1 296 ? -25.572 -35.310 28.243 1.00 54.50 296 PRO A CA 1
ATOM 2182 C C . PRO A 1 296 ? -25.028 -36.741 28.052 1.00 54.50 296 PRO A C 1
ATOM 2184 O O . PRO A 1 296 ? -23.849 -36.900 27.721 1.00 54.50 296 PRO A O 1
ATOM 2187 N N . PRO A 1 297 ? -25.862 -37.786 28.217 1.00 53.00 297 PRO A N 1
ATOM 2188 C CA . PRO A 1 297 ? -25.434 -39.173 28.054 1.00 53.00 297 PRO A CA 1
ATOM 2189 C C . PRO A 1 297 ? -24.840 -39.417 26.654 1.00 53.00 297 PRO A C 1
ATOM 2191 O O . PRO A 1 297 ? -25.313 -38.830 25.674 1.00 53.00 297 PRO A O 1
ATOM 2194 N N . PRO A 1 298 ? -23.813 -40.279 26.533 1.00 43.88 298 PRO A N 1
ATOM 2195 C CA . PRO A 1 298 ? -23.101 -40.490 25.281 1.00 43.88 298 PRO A CA 1
ATOM 2196 C C . PRO A 1 298 ? -24.037 -41.067 24.216 1.00 43.88 298 PRO A C 1
ATOM 2198 O O . PRO A 1 298 ? -24.608 -42.149 24.370 1.00 43.88 298 PRO A O 1
ATOM 2201 N N . VAL A 1 299 ? -24.176 -40.343 23.106 1.00 41.94 299 VAL A N 1
ATOM 2202 C CA . VAL A 1 299 ? -24.870 -40.833 21.913 1.00 41.94 299 VAL A CA 1
ATOM 2203 C C . VAL A 1 299 ? -23.990 -41.913 21.277 1.00 41.94 299 VAL A C 1
ATOM 2205 O O . VAL A 1 299 ? -22.815 -41.671 21.003 1.00 41.94 299 VAL A O 1
ATOM 2208 N N . LYS A 1 300 ? -24.542 -43.118 21.079 1.00 38.72 300 LYS A N 1
ATOM 2209 C CA . LYS A 1 300 ? -23.842 -44.257 20.461 1.00 38.72 300 LYS A CA 1
ATOM 2210 C C . LYS A 1 300 ? -23.244 -43.845 19.112 1.00 38.72 300 LYS A C 1
ATOM 2212 O O . LYS A 1 300 ? -23.959 -43.361 18.239 1.00 38.72 300 LYS A O 1
ATOM 2217 N N . ALA A 1 301 ? -21.939 -44.058 18.957 1.00 37.62 301 ALA A N 1
ATOM 2218 C CA . ALA A 1 301 ? -21.215 -43.775 17.728 1.00 37.62 301 ALA A CA 1
ATOM 2219 C C . ALA A 1 301 ? -21.726 -44.672 16.592 1.00 37.62 301 ALA A C 1
ATOM 2221 O O . ALA A 1 301 ? -21.633 -45.896 16.672 1.00 37.62 301 ALA A O 1
ATOM 2222 N N . VAL A 1 302 ? -22.264 -44.046 15.546 1.00 39.44 302 VAL A N 1
ATOM 2223 C CA . VAL A 1 302 ? -22.534 -44.703 14.267 1.00 39.44 302 VAL A CA 1
ATOM 2224 C C . VAL A 1 302 ? -21.213 -44.818 13.507 1.00 39.44 302 VAL A C 1
ATOM 2226 O O . VAL A 1 302 ? -20.389 -43.903 13.498 1.00 39.44 302 VAL A O 1
ATOM 2229 N N . GLU A 1 303 ? -21.020 -45.996 12.935 1.00 36.66 303 GLU A N 1
ATOM 2230 C CA . GLU A 1 303 ? -19.835 -46.497 12.253 1.00 36.66 303 GLU A CA 1
ATOM 2231 C C . GLU A 1 303 ? -19.280 -45.514 11.204 1.00 36.66 303 GLU A C 1
ATOM 2233 O O . GLU A 1 303 ? -19.996 -45.007 10.339 1.00 36.66 303 GLU A O 1
ATOM 2238 N N . ARG A 1 304 ? -17.976 -45.227 11.289 1.00 32.06 304 ARG A N 1
ATOM 2239 C CA . ARG A 1 304 ? -17.259 -44.343 10.363 1.00 32.06 304 ARG A CA 1
ATOM 2240 C C . ARG A 1 304 ? -17.101 -45.054 9.017 1.00 32.06 304 ARG A C 1
ATOM 2242 O O . ARG A 1 304 ? -16.227 -45.905 8.866 1.00 32.06 304 ARG A O 1
ATOM 2249 N N . VAL A 1 305 ? -17.917 -44.669 8.037 1.00 32.53 305 VAL A N 1
ATOM 2250 C CA . VAL A 1 305 ? -17.780 -45.114 6.644 1.00 32.53 305 VAL A CA 1
ATOM 2251 C C . VAL A 1 305 ? -16.432 -44.647 6.091 1.00 32.53 305 VAL A C 1
ATOM 2253 O O . VAL A 1 305 ? -16.093 -43.463 6.105 1.00 32.53 305 VAL A O 1
ATOM 2256 N N . LYS A 1 306 ? -15.651 -45.617 5.619 1.00 38.19 306 LYS A N 1
ATOM 2257 C CA . LYS A 1 306 ? -14.395 -45.437 4.896 1.00 38.19 306 LYS A CA 1
ATOM 2258 C C . LYS A 1 306 ? -14.736 -44.867 3.514 1.00 38.19 306 LYS A C 1
ATOM 2260 O O . LYS A 1 306 ? -15.309 -45.573 2.694 1.00 38.19 306 LYS A O 1
ATOM 2265 N N . SER A 1 307 ? -14.438 -43.590 3.277 1.00 36.00 307 SER A N 1
ATOM 2266 C CA . SER A 1 307 ? -14.651 -42.967 1.967 1.00 36.00 307 SER A CA 1
ATOM 2267 C C . SER A 1 307 ? -13.537 -43.392 1.013 1.00 36.00 307 SER A C 1
ATOM 2269 O O . SER A 1 307 ? -12.407 -42.908 1.091 1.00 36.00 307 SER A O 1
ATOM 2271 N N . THR A 1 308 ? -13.850 -44.359 0.158 1.00 34.47 308 THR A N 1
ATOM 2272 C CA . THR A 1 308 ? -13.116 -44.654 -1.072 1.00 34.47 308 THR A CA 1
ATOM 2273 C C . THR A 1 308 ? -13.374 -43.532 -2.072 1.00 34.47 308 THR A C 1
ATOM 2275 O O . THR A 1 308 ? -14.518 -43.281 -2.442 1.00 34.47 308 THR A O 1
ATOM 2278 N N . GLN A 1 309 ? -12.304 -42.866 -2.509 1.00 43.69 309 GLN A N 1
ATOM 2279 C CA . GLN A 1 309 ? -12.320 -42.023 -3.698 1.00 43.69 309 GLN A CA 1
ATOM 2280 C C . GLN A 1 309 ? -12.620 -42.895 -4.919 1.00 43.69 309 GLN A C 1
ATOM 2282 O O . GLN A 1 309 ? -11.804 -43.725 -5.313 1.00 43.69 309 GLN A O 1
ATOM 2287 N N . THR A 1 310 ? -13.776 -42.667 -5.526 1.00 36.38 310 THR A N 1
ATOM 2288 C CA . THR A 1 310 ? -14.017 -42.942 -6.941 1.00 36.38 310 THR A CA 1
ATOM 2289 C C . THR A 1 310 ? -14.507 -41.652 -7.568 1.00 36.38 310 THR A C 1
ATOM 2291 O O . THR A 1 310 ? -15.514 -41.085 -7.151 1.00 36.38 310 THR A O 1
ATOM 2294 N N . SER A 1 311 ? -13.720 -41.192 -8.530 1.00 51.84 311 SER A N 1
ATOM 2295 C CA . SER A 1 311 ? -14.054 -40.215 -9.552 1.00 51.84 311 SER A CA 1
ATOM 2296 C C . SER A 1 311 ? -15.353 -40.599 -10.257 1.00 51.84 311 SER A C 1
ATOM 2298 O O . SER A 1 311 ? -15.407 -41.681 -10.834 1.00 51.84 311 SER A O 1
ATOM 2300 N N . ASP A 1 312 ? -16.349 -39.713 -10.245 1.00 34.59 312 ASP A N 1
ATOM 2301 C CA . ASP A 1 312 ? -17.169 -39.480 -11.431 1.00 34.59 312 ASP A CA 1
ATOM 2302 C C . ASP A 1 312 ? -17.909 -38.134 -11.377 1.00 34.59 312 ASP A C 1
ATOM 2304 O O . ASP A 1 312 ? -18.363 -37.659 -10.338 1.00 34.59 312 ASP A O 1
ATOM 2308 N N . THR A 1 313 ? -17.942 -37.533 -12.560 1.00 52.06 313 THR A N 1
ATOM 2309 C CA . THR A 1 313 ? -18.348 -36.190 -12.988 1.00 52.06 313 THR A CA 1
ATOM 2310 C C . THR A 1 313 ? -19.745 -35.704 -12.574 1.00 52.06 313 THR A C 1
ATOM 2312 O O . THR A 1 313 ? -20.689 -36.483 -12.506 1.00 52.06 313 THR A O 1
ATOM 2315 N N . SER A 1 314 ? -19.875 -34.365 -12.502 1.00 41.00 314 SER A N 1
ATOM 2316 C CA . SER A 1 314 ? -21.114 -33.554 -12.445 1.00 41.00 314 SER A CA 1
ATOM 2317 C C . SER A 1 314 ? -21.567 -33.051 -11.061 1.00 41.00 314 SER A C 1
ATOM 2319 O O . SER A 1 314 ? -22.683 -33.291 -10.604 1.00 41.00 314 SER A O 1
ATOM 2321 N N . GLY A 1 315 ? -20.733 -32.214 -10.457 1.00 39.16 315 GLY A N 1
ATOM 2322 C CA . GLY A 1 315 ? -21.085 -31.191 -9.469 1.00 39.16 315 GLY A CA 1
ATOM 2323 C C . GLY A 1 315 ? -19.889 -30.247 -9.405 1.00 39.16 315 GLY A C 1
ATOM 2324 O O . GLY A 1 315 ? -18.778 -30.724 -9.586 1.00 39.16 315 GLY A O 1
ATOM 2325 N N . GLN A 1 316 ? -20.064 -28.929 -9.275 1.00 46.97 316 GLN A N 1
ATOM 2326 C CA . GLN A 1 316 ? -18.919 -28.005 -9.253 1.00 46.97 316 GLN A CA 1
ATOM 2327 C C . GLN A 1 316 ? -17.955 -28.388 -8.119 1.00 46.97 316 GLN A C 1
ATOM 2329 O O . GLN A 1 316 ? -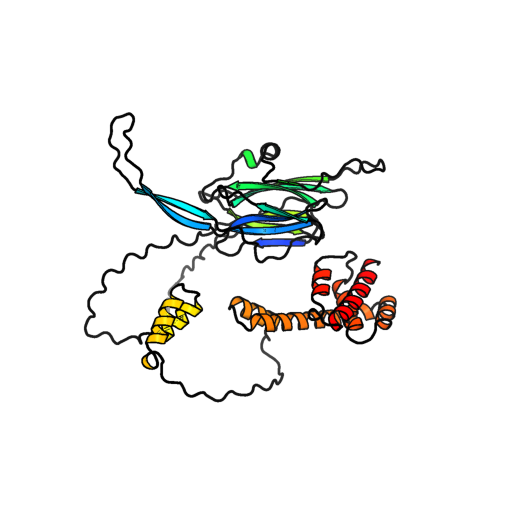18.205 -28.078 -6.951 1.00 46.97 316 GLN A O 1
ATOM 2334 N N . ASP A 1 317 ? -16.883 -29.095 -8.480 1.00 49.25 317 ASP A N 1
ATOM 2335 C CA . ASP A 1 317 ? -15.822 -29.517 -7.581 1.00 49.25 317 ASP A CA 1
ATOM 2336 C C . ASP A 1 317 ? -15.157 -28.258 -7.050 1.00 49.25 317 ASP A C 1
ATOM 2338 O O . ASP A 1 317 ? -14.495 -27.512 -7.775 1.00 49.25 317 ASP A O 1
ATOM 2342 N N . ARG A 1 318 ? -15.391 -27.974 -5.769 1.00 77.12 318 ARG A N 1
ATOM 2343 C CA . ARG A 1 318 ? -14.716 -26.869 -5.096 1.00 77.12 318 ARG A CA 1
ATOM 2344 C C . ARG A 1 318 ? -13.224 -27.153 -5.149 1.00 77.12 318 ARG A C 1
ATOM 2346 O O . ARG A 1 318 ? -12.785 -28.207 -4.685 1.00 77.12 318 ARG A O 1
ATOM 2353 N N . SER A 1 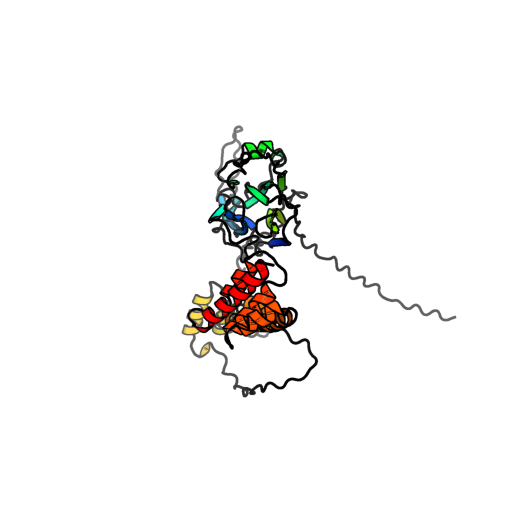319 ? -12.453 -26.215 -5.694 1.00 90.50 319 SER A N 1
ATOM 2354 C CA . SER A 1 319 ? -11.005 -26.369 -5.739 1.00 90.50 319 SER A CA 1
ATOM 2355 C C . SER A 1 319 ? -10.466 -26.498 -4.313 1.00 90.50 319 SER A C 1
ATOM 2357 O O . SER A 1 319 ? -11.003 -25.921 -3.361 1.00 90.50 319 SER A O 1
ATOM 2359 N N . ILE A 1 320 ? -9.371 -27.234 -4.142 1.00 91.94 320 ILE A N 1
ATOM 2360 C CA . ILE A 1 320 ? -8.728 -27.395 -2.832 1.00 91.94 320 ILE A CA 1
ATOM 2361 C C . ILE A 1 320 ? -8.327 -26.043 -2.212 1.00 91.94 320 ILE A C 1
ATOM 2363 O O . ILE A 1 320 ? -8.325 -25.884 -0.992 1.00 91.94 320 ILE A O 1
ATOM 2367 N N . CYS A 1 321 ? -8.074 -25.041 -3.057 1.00 89.62 321 CYS A N 1
ATOM 2368 C CA . CYS A 1 321 ? -7.804 -23.664 -2.668 1.00 89.62 321 CYS A CA 1
ATOM 2369 C C . CYS A 1 321 ? -9.033 -22.948 -2.092 1.00 89.62 321 CYS A C 1
ATOM 2371 O O . CYS A 1 321 ? -8.898 -22.178 -1.140 1.00 89.62 321 CYS A O 1
ATOM 2373 N N . ASP A 1 322 ? -10.231 -23.217 -2.609 1.00 91.94 322 ASP A N 1
ATOM 2374 C CA . ASP A 1 322 ? -11.473 -22.661 -2.059 1.00 91.94 322 ASP A CA 1
ATOM 2375 C C . ASP A 1 322 ? -11.797 -23.291 -0.705 1.00 91.94 322 ASP A C 1
ATOM 2377 O O . ASP A 1 322 ? -12.157 -22.592 0.245 1.00 91.94 322 ASP A O 1
ATOM 2381 N N . VAL A 1 323 ? -11.567 -24.602 -0.578 1.00 94.00 323 VAL A N 1
ATOM 2382 C CA . VAL A 1 323 ? -11.708 -25.323 0.695 1.00 94.00 323 VAL A CA 1
ATOM 2383 C C . VAL A 1 323 ? -10.713 -24.795 1.735 1.00 94.00 323 VAL A C 1
ATOM 2385 O O . VAL A 1 323 ? -11.085 -24.602 2.894 1.00 94.00 323 VAL A O 1
ATOM 2388 N N . ALA A 1 324 ? -9.475 -24.497 1.330 1.00 90.56 324 ALA A N 1
ATOM 2389 C CA . ALA A 1 324 ? -8.463 -23.882 2.186 1.00 90.56 324 ALA A CA 1
ATOM 2390 C C . ALA A 1 324 ? -8.892 -22.488 2.684 1.00 90.56 324 ALA A C 1
ATOM 2392 O O . ALA A 1 324 ? -8.857 -22.223 3.889 1.00 90.56 324 ALA A O 1
ATOM 2393 N N . LYS A 1 325 ? -9.386 -21.623 1.786 1.00 89.56 325 LYS A N 1
ATOM 2394 C CA . LYS A 1 325 ? -9.908 -20.290 2.143 1.00 89.56 325 LYS A CA 1
ATOM 2395 C C . LYS A 1 325 ? -11.088 -20.376 3.111 1.00 89.56 325 LYS A C 1
ATOM 2397 O O . LYS A 1 325 ? -11.119 -19.651 4.104 1.00 89.56 325 LYS A O 1
ATOM 2402 N N . GLU A 1 326 ? -12.035 -21.281 2.863 1.00 92.56 326 GLU A N 1
ATOM 2403 C CA . GLU A 1 326 ? -13.193 -21.494 3.740 1.00 92.56 326 GLU A CA 1
ATOM 2404 C C . GLU A 1 326 ? -12.775 -22.057 5.111 1.00 92.56 326 GLU A C 1
ATOM 2406 O O . GLU A 1 326 ? -13.344 -21.704 6.149 1.00 92.56 326 GLU A O 1
ATOM 2411 N N . ALA A 1 327 ? -11.766 -22.931 5.143 1.00 92.12 327 ALA A N 1
ATOM 2412 C CA . ALA A 1 327 ? -11.190 -23.436 6.384 1.00 92.12 327 ALA A CA 1
ATOM 2413 C C . ALA A 1 327 ? -10.533 -22.308 7.195 1.00 92.12 327 ALA A C 1
ATOM 2415 O O . ALA A 1 327 ? -10.801 -22.205 8.395 1.00 92.12 327 ALA A O 1
ATOM 2416 N N . ARG A 1 328 ? -9.753 -21.427 6.552 1.00 91.94 328 ARG A N 1
ATOM 2417 C CA . ARG A 1 328 ? -9.153 -20.245 7.195 1.00 91.94 328 ARG A CA 1
ATOM 2418 C C . ARG A 1 328 ? -10.218 -19.284 7.719 1.00 91.94 328 ARG A C 1
ATOM 2420 O O . ARG A 1 328 ? -10.150 -18.886 8.877 1.00 91.94 328 ARG A O 1
ATOM 2427 N N . ALA A 1 329 ? -11.237 -18.974 6.916 1.00 89.00 329 ALA A N 1
ATOM 2428 C CA . ALA A 1 329 ? -12.330 -18.080 7.312 1.00 89.00 329 ALA A CA 1
ATOM 2429 C C . ALA A 1 329 ? -13.081 -18.576 8.562 1.00 89.00 329 ALA A C 1
ATOM 2431 O O . ALA A 1 329 ? -13.584 -17.783 9.354 1.00 89.00 329 ALA A O 1
ATOM 2432 N N . ARG A 1 330 ? -13.123 -19.898 8.767 1.00 93.75 330 ARG A N 1
ATOM 2433 C CA . ARG A 1 330 ? -13.731 -20.535 9.944 1.00 93.75 330 ARG A CA 1
ATOM 2434 C C . ARG A 1 330 ? -12.746 -20.804 11.086 1.00 93.75 330 ARG A C 1
ATOM 2436 O O . ARG A 1 330 ? -13.125 -21.475 12.042 1.00 93.75 330 ARG A O 1
ATOM 2443 N N . ASN A 1 331 ? -11.504 -20.320 10.998 1.00 85.69 331 ASN A N 1
ATOM 2444 C CA . ASN A 1 331 ? -10.416 -20.618 11.939 1.00 85.69 331 ASN A CA 1
ATOM 2445 C C . ASN A 1 331 ? -10.236 -22.131 12.185 1.00 85.69 331 ASN A C 1
ATOM 2447 O O . ASN A 1 331 ? -9.999 -22.577 13.307 1.00 85.69 331 ASN A O 1
ATOM 2451 N N . SER A 1 332 ? -10.402 -22.940 11.135 1.00 95.31 332 SER A N 1
ATOM 2452 C CA . SER A 1 332 ? -10.270 -24.393 11.217 1.00 95.31 332 SER A CA 1
ATOM 2453 C C . SER A 1 332 ? -8.803 -24.792 11.418 1.00 95.31 332 SER A C 1
ATOM 2455 O O . SER A 1 332 ? -7.947 -24.317 10.670 1.00 95.31 332 SER A O 1
ATOM 2457 N N . PRO A 1 333 ? -8.486 -25.735 12.327 1.00 87.75 333 PRO A N 1
ATOM 2458 C CA . PRO A 1 333 ? -7.120 -26.238 12.496 1.00 87.75 333 PRO A CA 1
ATOM 2459 C C . PRO A 1 333 ? -6.589 -26.965 11.248 1.00 87.75 333 PRO A C 1
ATOM 2461 O O . PRO A 1 333 ? -5.385 -27.159 11.117 1.00 87.75 333 PRO A O 1
ATOM 2464 N N . ALA A 1 334 ? -7.463 -27.350 10.310 1.00 89.81 334 ALA A N 1
ATOM 2465 C CA . ALA A 1 334 ? -7.070 -27.950 9.036 1.00 89.81 334 ALA A CA 1
ATOM 2466 C C . ALA A 1 334 ? -6.599 -26.925 7.984 1.00 89.81 334 ALA A C 1
ATOM 2468 O O . ALA A 1 334 ? -6.095 -27.335 6.939 1.00 89.81 334 ALA A O 1
ATOM 2469 N N . ALA A 1 335 ? -6.760 -25.616 8.231 1.00 89.31 335 ALA A N 1
ATOM 2470 C CA . ALA A 1 335 ? -6.480 -24.567 7.247 1.00 89.31 335 ALA A CA 1
ATOM 2471 C C . ALA A 1 335 ? -5.040 -24.631 6.717 1.00 89.31 335 ALA A C 1
ATOM 2473 O O . ALA A 1 335 ? -4.847 -24.702 5.509 1.00 89.31 335 ALA A O 1
ATOM 2474 N N . ALA A 1 336 ? -4.044 -24.737 7.601 1.00 85.44 336 ALA A N 1
ATOM 2475 C CA . ALA A 1 336 ? -2.636 -24.791 7.201 1.00 85.44 336 ALA A CA 1
ATOM 2476 C C . ALA A 1 336 ? -2.318 -25.982 6.273 1.00 85.44 336 ALA A C 1
ATOM 2478 O O . ALA A 1 336 ? -1.612 -25.834 5.278 1.00 85.44 336 ALA A O 1
ATOM 2479 N N . GLY A 1 337 ? -2.875 -27.165 6.561 1.00 89.06 337 GLY A N 1
ATOM 2480 C CA . GLY A 1 337 ? -2.677 -28.352 5.724 1.00 89.06 337 GLY A CA 1
ATOM 2481 C C . GLY A 1 337 ? -3.334 -28.227 4.346 1.00 89.06 337 GLY A C 1
ATOM 2482 O O . GLY A 1 337 ? -2.747 -28.630 3.344 1.00 89.06 337 GLY A O 1
ATOM 2483 N N . LEU A 1 338 ? -4.528 -27.632 4.283 1.00 92.56 338 LEU A N 1
ATOM 2484 C CA . LEU A 1 338 ? -5.247 -27.391 3.027 1.00 92.56 338 LEU A CA 1
ATOM 2485 C C . LEU A 1 338 ? -4.566 -26.314 2.171 1.00 92.56 338 LEU A C 1
ATOM 2487 O O . LEU A 1 338 ? -4.512 -26.435 0.950 1.00 92.56 338 LEU A O 1
ATOM 2491 N N . GLU A 1 339 ? -4.003 -25.286 2.801 1.00 89.12 339 GLU A N 1
ATOM 2492 C CA . GLU A 1 339 ? -3.233 -24.241 2.121 1.00 89.12 339 GLU A CA 1
ATOM 2493 C C . GLU A 1 339 ? -1.956 -24.801 1.495 1.00 89.12 339 GLU A C 1
ATOM 2495 O O . GLU A 1 339 ? -1.684 -24.530 0.326 1.00 89.12 339 GLU A O 1
ATOM 2500 N N . ALA A 1 340 ? -1.231 -25.660 2.219 1.00 86.94 340 ALA A N 1
ATOM 2501 C CA . ALA A 1 340 ? -0.066 -26.356 1.677 1.00 86.94 340 ALA A CA 1
ATOM 2502 C C . ALA A 1 340 ? -0.431 -27.231 0.460 1.00 86.94 340 ALA A C 1
ATOM 2504 O O . ALA A 1 340 ? 0.294 -27.258 -0.535 1.00 86.94 340 ALA A O 1
ATOM 2505 N N . GLN A 1 341 ? -1.583 -27.908 0.497 1.00 88.81 341 GLN A N 1
ATOM 2506 C CA . GLN A 1 341 ? -2.077 -28.711 -0.630 1.00 88.81 341 GLN A CA 1
ATOM 2507 C C . GLN A 1 341 ? -2.491 -27.847 -1.832 1.00 88.81 341 GLN A C 1
ATOM 2509 O O . GLN A 1 341 ? -2.182 -28.186 -2.978 1.00 88.81 341 GLN A O 1
ATOM 2514 N N . CYS A 1 342 ? -3.142 -26.709 -1.586 1.00 92.25 342 CYS A N 1
ATOM 2515 C CA . CYS A 1 342 ? -3.455 -25.722 -2.620 1.00 92.25 342 CYS A CA 1
ATOM 2516 C C . CYS A 1 342 ? -2.188 -25.193 -3.298 1.00 92.25 342 CYS A C 1
ATOM 2518 O O . CYS A 1 342 ? -2.099 -25.174 -4.527 1.00 92.25 342 CYS A O 1
ATOM 2520 N N . GLN A 1 343 ? -1.177 -24.833 -2.511 1.00 89.81 343 GLN A N 1
ATOM 2521 C CA . GLN A 1 343 ? 0.096 -24.352 -3.034 1.00 89.81 343 GLN A CA 1
ATOM 2522 C C . GLN A 1 343 ? 0.812 -25.420 -3.868 1.00 89.81 343 GLN A C 1
ATOM 2524 O O . GLN A 1 343 ? 1.260 -25.130 -4.977 1.00 89.81 343 GLN A O 1
ATOM 2529 N N . ALA A 1 344 ? 0.852 -26.668 -3.392 1.00 89.56 344 ALA A N 1
ATOM 2530 C CA . ALA A 1 344 ? 1.427 -27.781 -4.145 1.00 89.56 344 ALA A CA 1
ATOM 2531 C C . ALA A 1 344 ? 0.721 -27.997 -5.496 1.00 89.56 344 ALA A C 1
ATOM 2533 O O . ALA A 1 344 ? 1.386 -28.207 -6.511 1.00 89.56 344 ALA A O 1
ATOM 2534 N N . THR A 1 345 ? -0.613 -27.888 -5.522 1.00 92.38 345 THR A N 1
ATOM 2535 C CA . THR A 1 345 ? -1.413 -27.994 -6.756 1.00 92.38 345 THR A CA 1
ATOM 2536 C C . THR A 1 345 ? -1.040 -26.890 -7.744 1.00 92.38 345 THR A C 1
ATOM 2538 O O . THR A 1 345 ? -0.700 -27.181 -8.888 1.00 92.38 345 THR A O 1
ATOM 2541 N N . ARG A 1 346 ? -0.975 -25.636 -7.279 1.00 92.94 346 ARG A N 1
ATOM 2542 C CA . ARG A 1 346 ? -0.587 -24.485 -8.106 1.00 92.94 346 ARG A CA 1
ATOM 2543 C C . ARG A 1 346 ? 0.829 -24.614 -8.679 1.00 92.94 346 ARG A C 1
ATOM 2545 O O . ARG A 1 346 ? 1.057 -24.278 -9.837 1.00 92.94 346 ARG A O 1
ATOM 2552 N N . LEU A 1 347 ? 1.786 -25.108 -7.892 1.00 93.62 347 LEU A N 1
ATOM 2553 C CA . LEU A 1 347 ? 3.154 -25.333 -8.372 1.00 93.62 347 LEU A CA 1
ATOM 2554 C C . LEU A 1 347 ? 3.220 -26.451 -9.425 1.00 93.62 347 LEU A C 1
ATOM 2556 O O . LEU A 1 347 ? 4.018 -26.361 -10.353 1.00 93.62 347 LEU A O 1
ATOM 2560 N N . ASN A 1 348 ? 2.376 -27.482 -9.321 1.00 94.06 348 ASN A N 1
ATOM 2561 C CA . ASN A 1 348 ? 2.286 -28.527 -10.346 1.00 94.06 348 ASN A CA 1
ATOM 2562 C C . ASN A 1 348 ? 1.688 -27.998 -11.657 1.00 94.06 348 ASN A C 1
ATOM 2564 O O . ASN A 1 348 ? 2.186 -28.336 -12.729 1.00 94.06 348 ASN A O 1
ATOM 2568 N N . GLU A 1 349 ? 0.670 -27.138 -11.582 1.00 94.25 349 GLU A N 1
ATOM 2569 C CA . GLU A 1 349 ? 0.109 -26.466 -12.761 1.00 94.25 349 GLU A CA 1
ATOM 2570 C C . GLU A 1 349 ? 1.151 -25.573 -13.451 1.00 94.25 349 GLU A C 1
ATOM 2572 O O . GLU A 1 349 ? 1.295 -25.627 -14.673 1.00 94.25 349 GLU A O 1
ATOM 2577 N N . LEU A 1 350 ? 1.931 -24.806 -12.676 1.00 95.69 350 LEU A N 1
ATOM 2578 C CA . LEU A 1 350 ? 3.034 -23.998 -13.207 1.00 95.69 350 LEU A CA 1
ATOM 2579 C C . LEU A 1 350 ? 4.113 -24.861 -13.865 1.00 95.69 350 LEU A C 1
ATOM 2581 O O . LEU A 1 350 ? 4.532 -24.545 -14.975 1.00 95.69 350 LEU A O 1
ATOM 2585 N N . ALA A 1 351 ? 4.523 -25.962 -13.228 1.00 97.19 351 ALA A N 1
ATOM 2586 C CA . ALA A 1 351 ? 5.475 -26.897 -13.824 1.00 97.19 351 ALA A CA 1
ATOM 2587 C C . ALA A 1 351 ? 4.953 -27.438 -15.167 1.00 97.19 351 ALA A C 1
ATOM 2589 O O . ALA A 1 351 ? 5.665 -27.427 -16.166 1.00 97.19 351 ALA A O 1
ATOM 2590 N N . SER A 1 352 ? 3.685 -27.858 -15.232 1.00 96.88 352 SER A N 1
ATOM 2591 C CA . SER A 1 352 ? 3.125 -28.401 -16.475 1.00 96.88 352 SER A CA 1
ATOM 2592 C C . SER A 1 352 ? 3.074 -27.341 -17.581 1.00 96.88 352 SER A C 1
ATOM 2594 O O . SER A 1 352 ? 3.521 -27.594 -18.699 1.00 96.88 352 SER A O 1
ATOM 2596 N N . ARG A 1 353 ? 2.608 -26.125 -17.263 1.00 96.06 353 ARG A N 1
ATOM 2597 C CA . ARG A 1 353 ? 2.556 -25.010 -18.221 1.00 96.06 353 ARG A CA 1
ATOM 2598 C C . ARG A 1 353 ? 3.946 -24.606 -18.706 1.00 96.06 353 ARG A C 1
ATOM 2600 O O . ARG A 1 353 ? 4.139 -24.316 -19.883 1.00 96.06 353 ARG A O 1
ATOM 2607 N N . GLY A 1 354 ? 4.922 -24.570 -17.812 1.00 96.81 354 GLY A N 1
ATOM 2608 C CA . GLY A 1 354 ? 6.267 -24.143 -18.161 1.00 96.81 354 GLY A CA 1
ATOM 2609 C C . GLY A 1 354 ? 7.033 -25.174 -18.973 1.00 96.81 354 GLY A C 1
ATOM 2610 O O . GLY A 1 354 ? 7.778 -24.788 -19.870 1.00 96.81 354 GLY A O 1
ATOM 2611 N N . ALA A 1 355 ? 6.756 -26.466 -18.775 1.00 97.81 355 ALA A N 1
ATOM 2612 C CA . ALA A 1 355 ? 7.221 -27.513 -19.680 1.00 97.81 355 ALA A CA 1
ATOM 2613 C C . ALA A 1 355 ? 6.670 -27.309 -21.105 1.00 97.81 355 ALA A C 1
ATOM 2615 O O . ALA A 1 355 ? 7.407 -27.453 -22.081 1.00 97.81 355 ALA A O 1
ATOM 2616 N N . GLU A 1 356 ? 5.393 -26.934 -21.248 1.00 97.12 356 GLU A N 1
ATOM 2617 C CA . GLU A 1 356 ? 4.814 -26.606 -22.558 1.00 97.12 356 GLU A CA 1
ATOM 2618 C C . GLU A 1 356 ? 5.474 -25.380 -23.195 1.00 97.12 356 GLU A C 1
ATOM 2620 O O . GLU A 1 356 ? 5.762 -25.409 -24.390 1.00 97.12 356 GLU A O 1
ATOM 2625 N N . ILE A 1 357 ? 5.733 -24.322 -22.418 1.00 95.31 357 ILE A N 1
ATOM 2626 C CA . ILE A 1 357 ? 6.444 -23.121 -22.887 1.00 95.31 357 ILE A CA 1
ATOM 2627 C C . ILE A 1 357 ? 7.856 -23.494 -23.346 1.00 95.31 357 ILE A C 1
ATOM 2629 O O . ILE A 1 357 ? 8.250 -23.149 -24.460 1.00 95.31 357 ILE A O 1
ATOM 2633 N N . ALA A 1 358 ? 8.589 -24.251 -22.528 1.00 96.25 358 ALA A N 1
ATOM 2634 C CA . ALA A 1 358 ? 9.946 -24.681 -22.832 1.00 96.25 358 ALA A CA 1
ATOM 2635 C C . ALA A 1 358 ? 10.025 -25.509 -24.117 1.00 96.25 358 ALA A C 1
ATOM 2637 O O . ALA A 1 358 ? 10.960 -25.344 -24.891 1.00 96.25 358 ALA A O 1
ATOM 2638 N N . ASN A 1 359 ? 9.021 -26.349 -24.385 1.00 97.00 359 ASN A N 1
ATOM 2639 C CA . ASN A 1 359 ? 8.961 -27.186 -25.584 1.00 97.00 359 ASN A CA 1
ATOM 2640 C C . ASN A 1 359 ? 8.603 -26.425 -26.879 1.00 97.00 359 ASN A C 1
ATOM 2642 O O . ASN A 1 359 ? 8.581 -27.037 -27.947 1.00 97.00 359 ASN A O 1
ATOM 2646 N N . ARG A 1 360 ? 8.306 -25.118 -26.820 1.00 95.25 360 ARG A N 1
ATOM 2647 C CA . ARG A 1 360 ? 8.015 -24.299 -28.016 1.00 95.25 360 ARG A CA 1
ATOM 2648 C C . ARG A 1 360 ? 9.255 -23.640 -28.619 1.00 95.25 360 ARG A C 1
ATOM 2650 O O . ARG A 1 360 ? 9.220 -23.297 -29.798 1.00 95.25 360 ARG A O 1
ATOM 2657 N N . ASP A 1 361 ? 10.326 -23.468 -27.846 1.00 93.50 361 ASP A N 1
ATOM 2658 C CA . ASP A 1 361 ? 11.567 -22.830 -28.296 1.00 93.50 361 ASP A CA 1
ATOM 2659 C C . ASP A 1 361 ? 12.727 -23.842 -28.317 1.00 93.50 361 ASP A C 1
ATOM 2661 O O . ASP A 1 361 ? 13.096 -24.361 -27.260 1.00 93.50 361 ASP A O 1
ATOM 2665 N N . PRO A 1 362 ? 13.355 -24.104 -29.483 1.00 96.69 362 PRO A N 1
ATOM 2666 C CA . PRO A 1 362 ? 14.518 -24.984 -29.584 1.00 96.69 362 PRO A CA 1
ATOM 2667 C C . PRO A 1 362 ? 15.645 -24.663 -28.593 1.00 96.69 362 PRO A C 1
ATOM 2669 O O . PRO A 1 362 ? 16.296 -25.583 -28.095 1.00 96.69 362 PRO A O 1
ATOM 2672 N N . MET A 1 363 ? 15.873 -23.381 -28.279 1.00 95.75 363 MET A N 1
ATOM 2673 C CA . MET A 1 363 ? 16.935 -22.985 -27.349 1.00 95.75 363 MET A CA 1
ATOM 2674 C C . MET A 1 363 ? 16.575 -23.326 -25.899 1.00 95.75 363 MET A C 1
ATOM 2676 O O . MET A 1 363 ? 17.422 -23.807 -25.144 1.00 95.75 363 MET A O 1
ATOM 2680 N N . THR A 1 364 ? 15.307 -23.152 -25.521 1.00 95.69 364 THR A N 1
ATOM 2681 C CA . THR A 1 364 ? 14.818 -23.553 -24.199 1.00 95.69 364 THR A CA 1
ATOM 2682 C C . THR A 1 364 ? 14.758 -25.072 -24.046 1.00 95.69 364 THR A C 1
ATOM 2684 O O . THR A 1 364 ? 15.088 -25.566 -22.971 1.00 95.69 364 THR A O 1
ATOM 2687 N N . ILE A 1 365 ? 14.423 -25.828 -25.101 1.00 97.69 365 ILE A N 1
ATOM 2688 C CA . ILE A 1 365 ? 14.479 -27.304 -25.090 1.00 97.69 365 ILE A CA 1
ATOM 2689 C C . ILE A 1 365 ? 15.889 -27.784 -24.737 1.00 97.69 365 ILE A C 1
ATOM 2691 O O . ILE A 1 365 ? 16.057 -28.625 -23.853 1.00 97.69 365 ILE A O 1
ATOM 2695 N N . GLU A 1 366 ? 16.904 -27.241 -25.408 1.00 97.19 366 GLU A N 1
ATOM 2696 C CA . GLU A 1 366 ? 18.300 -27.609 -25.171 1.00 97.19 366 GLU A CA 1
ATOM 2697 C C . GLU A 1 366 ? 18.729 -27.275 -23.734 1.00 97.19 366 GLU A C 1
ATOM 2699 O O . GLU A 1 366 ? 19.331 -28.108 -23.053 1.00 97.19 366 GLU A O 1
ATOM 2704 N N . LEU A 1 367 ? 18.359 -26.093 -23.226 1.00 97.06 367 LEU A N 1
ATOM 2705 C CA . LEU A 1 367 ? 18.653 -25.709 -21.843 1.00 97.06 367 LEU A CA 1
ATOM 2706 C C . LEU A 1 367 ? 17.928 -26.598 -20.819 1.00 97.06 367 LEU A C 1
ATOM 2708 O O . LEU A 1 367 ? 18.533 -27.003 -19.824 1.00 97.06 367 LEU A O 1
ATOM 2712 N N . ARG A 1 368 ? 16.664 -26.948 -21.079 1.00 97.62 368 ARG A N 1
ATOM 2713 C CA . ARG A 1 368 ? 15.851 -27.853 -20.252 1.00 97.62 368 ARG A CA 1
ATOM 2714 C C . ARG A 1 368 ? 16.442 -29.261 -20.197 1.00 97.62 368 ARG A C 1
ATOM 2716 O O . ARG A 1 368 ? 16.476 -29.872 -19.130 1.00 97.62 368 ARG A O 1
ATOM 2723 N N . ASN A 1 369 ? 16.943 -29.766 -21.325 1.00 97.44 369 ASN A N 1
ATOM 2724 C CA . ASN A 1 369 ? 17.575 -31.085 -21.417 1.00 97.44 369 ASN A CA 1
ATOM 2725 C C . ASN A 1 369 ? 18.907 -31.160 -20.654 1.00 97.44 369 ASN A C 1
ATOM 2727 O O . ASN A 1 369 ? 19.289 -32.242 -20.212 1.00 97.44 369 ASN A O 1
ATOM 2731 N N . ARG A 1 370 ? 19.589 -30.023 -20.449 1.00 97.38 370 ARG A N 1
ATOM 2732 C CA . ARG A 1 370 ? 20.796 -29.928 -19.605 1.00 97.38 370 ARG A CA 1
ATOM 2733 C C . ARG A 1 370 ? 20.491 -29.943 -18.108 1.00 97.38 370 ARG A C 1
ATOM 2735 O O . ARG A 1 370 ? 21.392 -30.218 -17.319 1.00 97.38 370 ARG A O 1
ATOM 2742 N N . GLN A 1 371 ? 19.249 -29.661 -17.710 1.00 96.88 371 GLN A N 1
ATOM 2743 C CA . GLN A 1 371 ? 18.835 -29.765 -16.313 1.00 96.88 371 GLN A CA 1
ATOM 2744 C C . GLN A 1 371 ? 18.713 -31.236 -15.909 1.00 96.88 371 GLN A C 1
ATOM 2746 O O . GLN A 1 371 ? 18.081 -32.033 -16.614 1.00 96.88 371 GLN A O 1
ATOM 2751 N N . SER A 1 372 ? 19.269 -31.578 -14.745 1.00 95.44 372 SER A N 1
ATOM 2752 C CA . SER A 1 372 ? 19.103 -32.897 -14.128 1.00 95.44 372 SER A CA 1
ATOM 2753 C C . SER A 1 372 ? 17.619 -33.241 -13.951 1.00 95.44 372 SER A C 1
ATOM 2755 O O . SER A 1 372 ? 16.816 -32.389 -13.559 1.00 95.44 372 SER A O 1
ATOM 2757 N N . GLU A 1 373 ? 17.254 -34.499 -14.210 1.00 92.94 373 GLU A N 1
ATOM 2758 C CA . GLU A 1 373 ? 15.890 -35.000 -13.989 1.00 92.94 373 GLU A CA 1
ATOM 2759 C C . GLU A 1 373 ? 15.431 -34.812 -12.530 1.00 92.94 373 GLU A C 1
ATOM 2761 O O . GLU A 1 373 ? 16.238 -34.721 -11.602 1.00 92.94 373 GLU A O 1
ATOM 2766 N N . GLY A 1 374 ? 14.113 -34.798 -12.314 1.00 94.06 374 GLY A N 1
ATOM 2767 C CA . GLY A 1 374 ? 13.517 -34.653 -10.984 1.00 94.06 374 GLY A CA 1
ATOM 2768 C C . GLY A 1 374 ? 13.322 -33.191 -10.577 1.00 94.06 374 GLY A C 1
ATOM 2769 O O . GLY A 1 374 ? 12.744 -32.407 -11.329 1.00 94.06 374 GLY A O 1
ATOM 2770 N N . HIS A 1 375 ? 13.764 -32.826 -9.370 1.00 94.69 375 HIS A N 1
ATOM 2771 C CA . HIS A 1 375 ? 13.488 -31.516 -8.766 1.00 94.69 375 HIS A CA 1
ATOM 2772 C C . HIS A 1 375 ? 14.089 -30.342 -9.547 1.00 94.69 375 HIS A C 1
ATOM 2774 O O . HIS A 1 375 ? 13.415 -29.332 -9.725 1.00 94.69 375 HIS A O 1
ATOM 2780 N N . VAL A 1 376 ? 15.305 -30.477 -10.086 1.00 96.19 376 VAL A N 1
ATOM 2781 C CA . VAL A 1 376 ? 15.931 -29.395 -10.867 1.00 96.19 376 VAL A CA 1
ATOM 2782 C C . VAL A 1 376 ? 15.115 -29.096 -12.125 1.00 96.19 376 VAL A C 1
ATOM 2784 O O . VAL A 1 376 ? 14.719 -27.953 -12.341 1.00 96.19 376 VAL A O 1
ATOM 2787 N N . ARG A 1 377 ? 14.768 -30.121 -12.915 1.00 97.56 377 ARG A N 1
ATOM 2788 C CA . ARG A 1 377 ? 13.916 -29.934 -14.099 1.00 97.56 377 ARG A CA 1
ATOM 2789 C C . ARG A 1 377 ? 12.518 -29.422 -13.749 1.00 97.56 377 ARG A C 1
ATOM 2791 O O . ARG A 1 377 ? 12.015 -28.545 -14.443 1.00 97.56 377 ARG A O 1
ATOM 2798 N N . ARG A 1 378 ? 11.903 -29.911 -12.667 1.00 97.06 378 ARG A N 1
ATOM 2799 C CA . ARG A 1 378 ? 10.607 -29.388 -12.202 1.00 97.06 378 ARG A CA 1
ATOM 2800 C C . ARG A 1 378 ? 10.697 -27.900 -11.853 1.00 97.06 378 ARG A C 1
ATOM 2802 O O . ARG A 1 378 ? 9.823 -27.136 -12.247 1.00 97.06 378 ARG A O 1
ATOM 2809 N N . GLY A 1 379 ? 11.747 -27.492 -11.143 1.00 96.88 379 GLY A N 1
ATOM 2810 C CA . GLY A 1 379 ? 12.024 -26.094 -10.822 1.00 96.88 379 GLY A CA 1
ATOM 2811 C C . GLY A 1 379 ? 12.205 -25.225 -12.063 1.00 96.88 379 GLY A C 1
ATOM 2812 O O . GLY A 1 379 ? 11.592 -24.164 -12.159 1.00 96.88 379 GLY A O 1
ATOM 2813 N N . PHE A 1 380 ? 12.968 -25.719 -13.043 1.00 98.12 380 PHE A N 1
ATOM 2814 C CA . PHE A 1 380 ? 13.145 -25.074 -14.346 1.00 98.12 380 PHE A CA 1
ATOM 2815 C C . PHE A 1 380 ? 11.810 -24.855 -15.055 1.00 98.12 380 PHE A C 1
ATOM 2817 O O . PHE A 1 380 ? 11.506 -23.740 -15.470 1.00 98.12 380 PHE A O 1
ATOM 2824 N N . ASP A 1 381 ? 10.973 -25.890 -15.123 1.00 98.06 381 ASP A N 1
ATOM 2825 C CA . ASP A 1 381 ? 9.653 -25.781 -15.732 1.00 98.06 381 ASP A CA 1
ATOM 2826 C C . ASP A 1 381 ? 8.796 -24.730 -14.995 1.00 98.06 381 ASP A C 1
ATOM 2828 O O . ASP A 1 381 ? 8.232 -23.841 -15.625 1.00 98.06 381 ASP A O 1
ATOM 2832 N N . ILE A 1 382 ? 8.773 -24.718 -13.657 1.00 97.62 382 ILE A N 1
ATOM 2833 C CA . ILE A 1 382 ? 8.056 -23.673 -12.897 1.00 97.62 382 ILE A CA 1
ATOM 2834 C C . ILE A 1 382 ? 8.597 -22.269 -13.217 1.00 97.62 382 ILE A C 1
ATOM 2836 O O . ILE A 1 382 ? 7.806 -21.339 -13.389 1.00 97.62 382 ILE A O 1
ATOM 2840 N N . GLY A 1 383 ? 9.919 -22.110 -13.325 1.00 96.75 383 GLY A N 1
ATOM 2841 C CA . GLY A 1 383 ? 10.565 -20.838 -13.660 1.00 96.75 383 GLY A CA 1
ATOM 2842 C C . GLY A 1 383 ? 10.194 -20.328 -15.051 1.00 96.75 383 GLY A C 1
ATOM 2843 O O . GLY A 1 383 ? 9.856 -19.154 -15.195 1.00 96.75 383 GLY A O 1
ATOM 2844 N N . MET A 1 384 ? 10.129 -21.217 -16.049 1.00 97.00 384 MET A N 1
ATOM 2845 C CA . MET A 1 384 ? 9.689 -20.866 -17.406 1.00 97.00 384 MET A CA 1
ATOM 2846 C C . MET A 1 384 ? 8.253 -20.322 -17.423 1.00 97.00 384 MET A C 1
ATOM 2848 O O . MET A 1 384 ? 7.973 -19.327 -18.094 1.00 97.00 384 MET A O 1
ATOM 2852 N N . ALA A 1 385 ? 7.344 -20.934 -16.654 1.00 96.06 385 ALA A N 1
ATOM 2853 C CA . ALA A 1 385 ? 5.973 -20.437 -16.511 1.00 96.06 385 ALA A CA 1
ATOM 2854 C C . ALA A 1 385 ? 5.884 -19.134 -15.709 1.00 96.06 385 ALA A C 1
ATOM 2856 O O . ALA A 1 385 ? 5.030 -18.299 -15.995 1.00 96.06 385 ALA A O 1
ATOM 2857 N N . ALA A 1 386 ? 6.732 -18.960 -14.695 1.00 94.56 386 ALA A N 1
ATOM 2858 C CA . ALA A 1 386 ? 6.750 -17.749 -13.882 1.00 94.56 386 ALA A CA 1
ATOM 2859 C C . ALA A 1 386 ? 7.327 -16.541 -14.640 1.00 94.56 386 ALA A C 1
ATOM 2861 O O . ALA A 1 386 ? 6.949 -15.402 -14.355 1.00 94.56 386 ALA A O 1
ATOM 2862 N N . ALA A 1 387 ? 8.239 -16.779 -15.587 1.00 92.62 387 ALA A N 1
ATOM 2863 C CA . ALA A 1 387 ? 8.834 -15.739 -16.412 1.00 92.62 387 ALA A CA 1
ATOM 2864 C C . ALA A 1 387 ? 7.940 -15.332 -17.592 1.00 92.62 387 ALA A C 1
ATOM 2866 O O . ALA A 1 387 ? 7.774 -14.139 -17.792 1.00 92.62 387 ALA A O 1
ATOM 2867 N N . GLU A 1 388 ? 7.363 -16.283 -18.342 1.00 83.25 388 GLU A N 1
ATOM 2868 C CA . GLU A 1 388 ? 6.409 -16.097 -19.462 1.00 83.25 388 GLU A CA 1
ATOM 2869 C C . GLU A 1 388 ? 6.461 -14.723 -20.180 1.00 83.25 388 GLU A C 1
ATOM 2871 O O . GLU A 1 388 ? 5.501 -13.953 -20.179 1.00 83.25 388 GLU A O 1
ATOM 2876 N N . GLY A 1 389 ? 7.603 -14.400 -20.800 1.00 66.75 389 GLY A N 1
ATOM 2877 C CA . GLY A 1 389 ? 7.777 -13.178 -21.603 1.00 66.75 389 GLY A CA 1
ATOM 2878 C C . GLY A 1 389 ? 7.964 -11.880 -20.806 1.00 66.75 389 GLY A C 1
ATOM 2879 O O . GLY A 1 389 ? 7.983 -10.797 -21.389 1.00 66.75 389 GLY A O 1
ATOM 2880 N N . GLN A 1 390 ? 8.105 -11.962 -19.485 1.00 74.19 390 GLN A N 1
ATOM 2881 C CA . GLN A 1 390 ? 8.527 -10.847 -18.644 1.00 74.19 390 GLN A CA 1
ATOM 2882 C C . GLN A 1 390 ? 10.052 -10.751 -18.641 1.00 74.19 390 GLN A C 1
ATOM 2884 O O . GLN A 1 390 ? 10.725 -11.681 -18.208 1.00 74.19 390 GLN A O 1
ATOM 2889 N N . THR A 1 391 ? 10.577 -9.588 -19.019 1.00 70.69 391 THR A N 1
ATOM 2890 C CA . THR A 1 391 ? 12.019 -9.305 -19.119 1.00 70.69 391 THR A CA 1
ATOM 2891 C C . THR A 1 391 ? 12.622 -8.691 -17.851 1.00 70.69 391 THR A C 1
ATOM 2893 O O . THR A 1 391 ? 13.758 -8.227 -17.861 1.00 70.69 391 THR A O 1
ATOM 2896 N N . GLN A 1 392 ? 11.883 -8.652 -16.730 1.00 70.12 392 GLN A N 1
ATOM 2897 C CA . GLN A 1 392 ? 12.399 -8.123 -15.458 1.00 70.12 392 GLN A CA 1
ATOM 2898 C C . GLN A 1 392 ? 12.174 -9.069 -14.268 1.00 70.12 392 GLN A C 1
ATOM 2900 O O . GLN A 1 392 ? 11.093 -9.665 -14.160 1.00 70.12 392 GLN A O 1
ATOM 2905 N N . PRO A 1 393 ? 13.153 -9.205 -13.348 1.00 75.50 393 PRO A N 1
ATOM 2906 C CA . PRO A 1 393 ? 12.942 -9.885 -12.074 1.00 75.50 393 PRO A CA 1
ATOM 2907 C C . PRO A 1 393 ? 11.867 -9.139 -11.268 1.00 75.50 393 PRO A C 1
ATOM 2909 O O . PRO A 1 393 ? 11.684 -7.932 -11.420 1.00 75.50 393 PRO A O 1
ATOM 2912 N N . GLY A 1 394 ? 11.108 -9.853 -10.436 1.00 75.88 394 GLY A N 1
ATOM 2913 C CA . GLY A 1 394 ? 10.024 -9.240 -9.670 1.00 75.88 394 GLY A CA 1
ATOM 2914 C C . GLY A 1 394 ? 9.582 -10.088 -8.478 1.00 75.88 394 GLY A C 1
ATOM 2915 O O . GLY A 1 394 ? 9.771 -11.307 -8.498 1.00 75.88 394 GLY A O 1
ATOM 2916 N N . PRO A 1 395 ? 8.944 -9.472 -7.467 1.00 73.38 395 PRO A N 1
ATOM 2917 C CA . PRO A 1 395 ? 8.633 -10.113 -6.187 1.00 73.38 395 PRO A CA 1
ATOM 2918 C C . PRO A 1 395 ? 7.712 -11.329 -6.332 1.00 73.38 395 PRO A C 1
ATOM 2920 O O . PRO A 1 395 ? 7.811 -12.273 -5.559 1.00 73.38 395 PRO A O 1
ATOM 2923 N N . GLY A 1 396 ? 6.855 -11.364 -7.358 1.00 84.75 396 GLY A N 1
ATOM 2924 C CA . GLY A 1 396 ? 6.048 -12.551 -7.653 1.00 84.75 396 GLY A CA 1
ATOM 2925 C C . GLY A 1 396 ? 6.898 -13.779 -8.006 1.00 84.75 396 GLY A C 1
ATOM 2926 O O . GLY A 1 396 ? 6.578 -14.885 -7.579 1.00 84.75 396 GLY A O 1
ATOM 2927 N N . LYS A 1 397 ? 8.010 -13.593 -8.732 1.00 91.56 397 LYS A N 1
ATOM 2928 C CA . LYS A 1 397 ? 8.947 -14.680 -9.052 1.00 91.56 397 LYS A CA 1
ATOM 2929 C C . LYS A 1 397 ? 9.740 -15.109 -7.820 1.00 91.56 397 LYS A C 1
ATOM 2931 O O . LYS A 1 397 ? 9.886 -16.305 -7.606 1.00 91.56 397 LYS A O 1
ATOM 2936 N N . GLU A 1 398 ? 10.162 -14.164 -6.980 1.00 89.31 398 GLU A N 1
ATOM 2937 C CA . GLU A 1 398 ? 10.820 -14.465 -5.698 1.00 89.31 398 GLU A CA 1
ATOM 2938 C C . GLU A 1 398 ? 9.900 -15.249 -4.759 1.00 89.31 398 GLU A C 1
ATOM 2940 O O . GLU A 1 398 ? 10.305 -16.272 -4.223 1.00 89.31 398 GLU A O 1
ATOM 2945 N N . GLN A 1 399 ? 8.629 -14.858 -4.634 1.00 87.12 399 GLN A N 1
ATOM 2946 C CA . GLN A 1 399 ? 7.653 -15.597 -3.828 1.00 87.12 399 GLN A CA 1
ATOM 2947 C C . GLN A 1 399 ? 7.432 -17.021 -4.346 1.00 87.12 399 GLN A C 1
ATOM 2949 O O . GLN A 1 399 ? 7.361 -17.962 -3.553 1.00 87.12 399 GLN A O 1
ATOM 2954 N N . ILE A 1 400 ? 7.335 -17.199 -5.671 1.00 93.00 400 ILE A N 1
ATOM 2955 C CA . ILE A 1 400 ? 7.240 -18.538 -6.264 1.00 93.00 400 ILE A CA 1
ATOM 2956 C C . ILE A 1 400 ? 8.510 -19.324 -5.939 1.00 93.00 400 ILE A C 1
ATOM 2958 O O . ILE A 1 400 ? 8.391 -20.439 -5.434 1.00 93.00 400 ILE A O 1
ATOM 2962 N N . ARG A 1 401 ? 9.697 -18.736 -6.131 1.00 94.19 401 ARG A N 1
ATOM 2963 C CA . ARG A 1 401 ? 10.983 -19.365 -5.806 1.00 94.19 401 ARG A CA 1
ATOM 2964 C C . ARG A 1 401 ? 11.069 -19.788 -4.343 1.00 94.19 401 ARG A C 1
ATOM 2966 O O . ARG A 1 401 ? 11.457 -20.916 -4.043 1.00 94.19 401 ARG A O 1
ATOM 2973 N N . ASP A 1 402 ? 10.703 -18.911 -3.420 1.00 89.50 402 ASP A N 1
ATOM 2974 C CA . ASP A 1 402 ? 10.799 -19.158 -1.981 1.00 89.50 402 ASP A CA 1
ATOM 2975 C C . ASP A 1 402 ? 9.809 -20.233 -1.517 1.00 89.50 402 ASP A C 1
ATOM 2977 O O . ASP A 1 402 ? 10.077 -20.939 -0.538 1.00 89.50 402 ASP A O 1
ATOM 2981 N N . SER A 1 403 ? 8.717 -20.415 -2.271 1.00 89.81 403 SER A N 1
ATOM 2982 C CA . SER A 1 403 ? 7.731 -21.475 -2.059 1.00 89.81 403 SER A CA 1
ATOM 2983 C C . SER A 1 403 ? 8.105 -22.857 -2.605 1.00 89.81 403 SER A C 1
ATOM 2985 O O . SER A 1 403 ? 7.365 -23.816 -2.369 1.00 89.81 403 SER A O 1
ATOM 2987 N N . LEU A 1 404 ? 9.215 -22.985 -3.341 1.00 92.44 404 LEU A N 1
ATOM 2988 C CA . LEU A 1 404 ? 9.643 -24.265 -3.908 1.00 92.44 404 LEU A CA 1
ATOM 2989 C C . LEU A 1 404 ? 10.180 -25.189 -2.814 1.00 92.44 404 LEU A C 1
ATOM 2991 O O . LEU A 1 404 ? 11.175 -24.884 -2.162 1.00 92.44 404 LEU A O 1
ATOM 2995 N N . GLY A 1 405 ? 9.515 -26.331 -2.627 1.00 81.88 405 GLY A N 1
ATOM 2996 C CA . GLY A 1 405 ? 9.829 -27.317 -1.596 1.00 81.88 405 GLY A CA 1
ATOM 2997 C C . GLY A 1 405 ? 9.640 -26.812 -0.152 1.00 81.88 405 GLY A C 1
ATOM 2998 O O . GLY A 1 405 ? 9.581 -25.615 0.122 1.00 81.88 405 GLY A O 1
ATOM 2999 N N . PRO A 1 406 ? 9.533 -27.719 0.832 1.00 74.50 406 PRO A N 1
ATOM 3000 C CA . PRO A 1 406 ? 9.542 -27.310 2.231 1.00 74.50 406 PRO A CA 1
ATOM 3001 C C . PRO A 1 406 ? 10.951 -26.892 2.666 1.00 74.50 406 PRO A C 1
ATOM 3003 O O . PRO A 1 406 ? 11.960 -27.397 2.167 1.00 74.50 406 PRO A O 1
ATOM 3006 N N . GLU A 1 407 ? 11.011 -25.971 3.621 1.00 66.31 407 GLU A N 1
ATOM 3007 C CA . GLU A 1 407 ? 12.264 -25.442 4.156 1.00 66.31 407 GLU A CA 1
ATOM 3008 C C . GLU A 1 407 ? 13.165 -26.532 4.757 1.00 66.31 407 GLU A C 1
ATOM 3010 O O . GLU A 1 407 ? 12.695 -27.497 5.359 1.00 66.31 407 GLU A O 1
ATOM 3015 N N . GLY A 1 408 ? 14.482 -26.373 4.580 1.00 68.56 408 GLY A N 1
ATOM 3016 C CA . GLY A 1 408 ? 15.499 -27.267 5.149 1.00 68.56 408 GLY A CA 1
ATOM 3017 C C . GLY A 1 408 ? 15.711 -28.590 4.404 1.00 68.56 408 GLY A C 1
ATOM 3018 O O . GLY A 1 408 ? 16.463 -29.437 4.881 1.00 68.56 408 GLY A O 1
ATOM 3019 N N . ARG A 1 409 ? 15.073 -28.783 3.243 1.00 82.56 409 ARG A N 1
ATOM 3020 C CA . ARG A 1 409 ? 15.210 -29.986 2.410 1.00 82.56 409 ARG A CA 1
ATOM 3021 C C . ARG A 1 409 ? 16.114 -29.757 1.195 1.00 82.56 409 ARG A C 1
ATOM 3023 O O . ARG A 1 409 ? 16.098 -28.681 0.604 1.00 82.56 409 ARG A O 1
ATOM 3030 N N . VAL A 1 410 ? 16.886 -30.773 0.802 1.00 83.81 410 VAL A N 1
ATOM 3031 C CA . VAL A 1 410 ? 17.801 -30.711 -0.362 1.00 83.81 410 VAL A CA 1
ATOM 3032 C C . VAL A 1 410 ? 17.020 -30.458 -1.654 1.00 83.81 410 VAL A C 1
ATOM 3034 O O . VAL A 1 410 ? 17.466 -29.717 -2.527 1.00 83.81 410 VAL A O 1
ATOM 3037 N N . GLU A 1 411 ? 15.814 -31.013 -1.734 1.00 87.25 411 GLU A N 1
ATOM 3038 C CA . GLU A 1 411 ? 14.893 -30.874 -2.856 1.00 87.25 411 GLU A CA 1
ATOM 3039 C C . GLU A 1 411 ? 14.503 -29.407 -3.105 1.00 87.25 411 GLU A C 1
ATOM 3041 O O . GLU A 1 411 ? 14.409 -29.002 -4.259 1.00 87.25 411 GLU A O 1
ATOM 3046 N N . LYS A 1 412 ? 14.356 -28.584 -2.050 1.00 88.50 412 LYS A N 1
ATOM 3047 C CA . LYS A 1 412 ? 14.071 -27.141 -2.182 1.00 88.50 412 LYS A CA 1
ATOM 3048 C C . LYS A 1 412 ? 15.172 -26.438 -2.971 1.00 88.50 412 LYS A C 1
ATOM 3050 O O . LYS A 1 412 ? 14.886 -25.766 -3.956 1.00 88.50 412 LYS A O 1
ATOM 3055 N N . TYR A 1 413 ? 16.432 -26.647 -2.593 1.00 90.12 413 TYR A N 1
ATOM 3056 C CA . TYR A 1 413 ? 17.568 -26.028 -3.282 1.00 90.12 413 TYR A CA 1
ATOM 3057 C C . TYR A 1 413 ? 17.672 -26.469 -4.745 1.00 90.12 413 TYR A C 1
ATOM 3059 O O . TYR A 1 413 ? 18.001 -25.661 -5.611 1.00 90.12 413 TYR A O 1
ATOM 3067 N N . GLN A 1 414 ? 17.352 -27.732 -5.036 1.00 93.94 414 GLN A N 1
ATOM 3068 C CA . GLN A 1 414 ? 17.339 -28.253 -6.403 1.00 93.94 414 GLN A CA 1
ATOM 3069 C C . GLN A 1 414 ? 16.259 -27.582 -7.261 1.00 93.94 414 GLN A C 1
ATOM 3071 O O . GLN A 1 414 ? 16.558 -27.148 -8.373 1.00 93.94 414 GLN A O 1
ATOM 3076 N N . GLU A 1 415 ? 15.034 -27.449 -6.745 1.00 94.94 415 GLU A N 1
ATOM 3077 C CA . GLU A 1 415 ? 13.955 -26.749 -7.455 1.00 94.94 415 GLU A CA 1
ATOM 3078 C C . GLU A 1 415 ? 14.281 -25.261 -7.651 1.00 94.94 415 GLU A C 1
ATOM 3080 O O . GLU A 1 415 ? 14.108 -24.739 -8.749 1.00 94.94 415 GLU A O 1
ATOM 3085 N N . GLN A 1 416 ? 14.818 -24.589 -6.629 1.00 94.62 416 GLN A N 1
ATOM 3086 C CA . GLN A 1 416 ? 15.224 -23.183 -6.730 1.00 94.62 416 GLN A CA 1
ATOM 3087 C C . GLN A 1 416 ? 16.333 -22.970 -7.766 1.00 94.62 416 GLN A C 1
ATOM 3089 O O . GLN A 1 416 ? 16.233 -22.056 -8.574 1.00 94.62 416 GLN A O 1
ATOM 3094 N N . THR A 1 417 ? 17.325 -23.864 -7.823 1.00 95.75 417 THR A N 1
ATOM 3095 C CA . THR A 1 417 ? 18.414 -23.790 -8.815 1.00 95.75 417 THR A CA 1
ATOM 3096 C C . THR A 1 417 ? 17.883 -23.876 -10.248 1.00 95.75 417 THR A C 1
ATOM 3098 O O . THR A 1 417 ? 18.277 -23.094 -11.116 1.00 95.75 417 THR A O 1
ATOM 3101 N N . GLY A 1 418 ? 16.970 -24.819 -10.505 1.00 96.81 418 GLY A N 1
ATOM 3102 C CA . GLY A 1 418 ? 16.328 -24.934 -11.813 1.00 96.81 418 GLY A CA 1
ATOM 3103 C C . GLY A 1 418 ? 15.481 -23.705 -12.144 1.00 96.81 418 GLY A C 1
ATOM 3104 O O . GLY A 1 418 ? 15.553 -23.195 -13.261 1.00 96.81 418 GLY A O 1
ATOM 3105 N N . PHE A 1 419 ? 14.720 -23.209 -11.164 1.00 97.50 419 PHE A N 1
ATOM 3106 C CA . PHE A 1 419 ? 13.881 -22.019 -11.300 1.00 97.50 419 PHE A CA 1
ATOM 3107 C C . PHE A 1 419 ? 14.697 -20.777 -11.663 1.00 97.50 419 PHE A C 1
ATOM 3109 O O . PHE A 1 419 ? 14.359 -20.106 -12.636 1.00 97.50 419 PHE A O 1
ATOM 3116 N N . ASP A 1 420 ? 15.779 -20.507 -10.929 1.00 95.44 420 ASP A N 1
ATOM 3117 C CA . ASP A 1 420 ? 16.665 -19.366 -11.179 1.00 95.44 420 ASP A CA 1
ATOM 3118 C C . ASP A 1 420 ? 17.257 -19.449 -12.594 1.00 95.44 420 ASP A C 1
ATOM 3120 O O . ASP A 1 420 ? 17.167 -18.491 -13.353 1.00 95.44 420 ASP A O 1
ATOM 3124 N N . THR A 1 421 ? 17.718 -20.636 -13.014 1.00 96.75 421 THR A N 1
ATOM 3125 C CA . THR A 1 421 ? 18.243 -20.855 -14.376 1.00 96.75 421 THR A CA 1
ATOM 3126 C C . THR A 1 421 ? 17.219 -20.508 -15.466 1.00 96.75 421 THR A C 1
ATOM 3128 O O . THR A 1 421 ? 17.566 -19.902 -16.480 1.00 96.75 421 THR A O 1
ATOM 3131 N N . ALA A 1 422 ? 15.956 -20.905 -15.285 1.00 96.31 422 ALA A N 1
ATOM 3132 C CA . ALA A 1 422 ? 14.888 -20.617 -16.241 1.00 96.31 422 ALA A CA 1
ATOM 3133 C C . ALA A 1 422 ? 14.503 -19.131 -16.270 1.00 96.31 422 ALA A C 1
ATOM 3135 O O . ALA A 1 422 ? 14.249 -18.579 -17.346 1.00 96.31 422 ALA A O 1
ATOM 3136 N N . VAL A 1 423 ? 14.452 -18.490 -15.099 1.00 95.00 423 VAL A N 1
ATOM 3137 C CA . VAL A 1 423 ? 14.148 -17.061 -14.983 1.00 95.00 423 VAL A CA 1
ATOM 3138 C C . VAL A 1 423 ? 15.264 -16.238 -15.611 1.00 95.00 423 VAL A C 1
ATOM 3140 O O . VAL A 1 423 ? 14.960 -15.450 -16.498 1.00 95.00 423 VAL A O 1
ATOM 3143 N N . ASP A 1 424 ? 16.526 -16.468 -15.251 1.00 93.81 424 ASP A N 1
ATOM 3144 C CA . ASP A 1 424 ? 17.674 -15.740 -15.809 1.00 93.81 424 ASP A CA 1
ATOM 3145 C C . ASP A 1 424 ? 17.707 -15.842 -17.340 1.00 93.81 424 ASP A C 1
ATOM 3147 O O . ASP A 1 424 ? 17.740 -14.825 -18.032 1.00 93.81 424 ASP A O 1
ATOM 3151 N N . PHE A 1 425 ? 17.551 -17.056 -17.883 1.00 93.75 425 PHE A N 1
ATOM 3152 C CA . PHE A 1 425 ? 17.463 -17.275 -19.331 1.00 93.75 425 PHE A CA 1
ATOM 3153 C C . PHE A 1 425 ? 16.328 -16.483 -19.996 1.00 93.75 425 PHE A C 1
ATOM 3155 O O . PHE A 1 425 ? 16.473 -15.999 -21.118 1.00 93.75 425 PHE A O 1
ATOM 3162 N N . SER A 1 426 ? 15.179 -16.381 -19.325 1.00 92.38 426 SER A N 1
ATOM 3163 C CA . SER A 1 426 ? 14.008 -15.678 -19.853 1.00 92.38 426 SER A CA 1
ATOM 3164 C C . SER A 1 426 ? 14.130 -14.157 -19.747 1.00 92.38 426 SER A C 1
ATOM 3166 O O . SER A 1 426 ? 13.459 -13.458 -20.495 1.00 92.38 426 SER A O 1
ATOM 3168 N N . LEU A 1 427 ? 14.945 -13.646 -18.820 1.00 87.19 427 LEU A N 1
ATOM 3169 C CA . LEU A 1 427 ? 15.171 -12.213 -18.612 1.00 87.19 427 LEU A CA 1
ATOM 3170 C C . LEU A 1 427 ? 16.201 -11.626 -19.582 1.00 87.19 427 LEU A C 1
ATOM 3172 O O . LEU A 1 427 ? 16.149 -10.437 -19.887 1.00 87.19 427 LEU A O 1
ATOM 3176 N N . GLU A 1 428 ? 17.138 -12.444 -20.058 1.00 85.38 428 GLU A N 1
ATOM 3177 C CA . GLU A 1 428 ? 18.170 -12.037 -21.019 1.00 85.38 428 GLU A CA 1
ATOM 3178 C C . GLU A 1 428 ? 17.653 -11.885 -22.464 1.00 85.38 428 GLU A C 1
ATOM 3180 O O . GLU A 1 428 ? 18.396 -11.425 -23.336 1.00 85.38 428 GLU A O 1
ATOM 3185 N N . ARG A 1 429 ? 16.401 -12.269 -22.737 1.00 74.19 429 ARG A N 1
ATOM 3186 C CA . ARG A 1 429 ? 15.759 -12.227 -24.062 1.00 74.19 429 ARG A CA 1
ATOM 3187 C C . ARG A 1 429 ? 14.543 -11.320 -24.048 1.00 74.19 429 ARG A C 1
ATOM 3189 O O . ARG A 1 429 ? 14.292 -10.705 -25.109 1.00 74.19 429 ARG A O 1
#

Foldseek 3Di:
DDDDDDDDDPPPDPPDDPPDWDWDAFDWWFWPDFDKDWAFAPAQWAFFWWKFFAALATQWIFTFIKHWDWDFDWDFDDWDQPPVRDTDDTDTDTDTDTFIDPTDTGPDDIFGFPHHDIDIQGDDRQQRFFFKKKWKWKFQPATATFKIFTDTHDQQDDDPPCVQPPVCVVPDDCSRMDGRPPDDLDDPPPDRRPMDMIIGMAGQDDDDPQGWGFRTKIAGYDNGGRIIHTTTTRRPNDPDPPPPPPPDDPPDDDPDDDDDPDQFLVSVLVVCVLVVHPCNVVSVVVLVVCPPVRDDPDDDDDDDDDDDDDDDDDDPPQPLVNVLVVCVVSVHPCNVVSVLVNLVVVLVVQLVVLVVLLVVDPVSVVVLVPQDPDLLSSLLSSLSSQLVQPLDDGVSLVVNLVSQDDPPDPSSVSSNNSNVSNNVVSNVD

Sequence (429 aa):
MHLRLIGIPLVMLLMAPLAEAQDRVMPAVGGPGGGRFEARCPSGQMLGGFELRVGDDVDAIRPLCRTLAVNLVKIHVNVHRDLHDNLVPEHDEERVEYGVNGAAIAPTDWYGGGGGSVKFLTCPSNKPLVSAIYVEAEGVDTVIVNRITLLCEVVSGGVPTESRDRKFWENYPLENTIQGPNYNKTHPGGFQSQATETNGTSICPDSNNHATKAVGISGRSGRWLDAVGLICGDEKLPPTPVQAVGRTKAPPPQPGASPTPSLTICQAARMARARNSPAAAGLEAQCRAAGAAGEPPPVKAVERVKSTQTSDTSGQDRSICDVAKEARARNSPAAAGLEAQCQATRLNELASRGAEIANRDPMTIELRNRQSEGHVRRGFDIGMAAAEGQTQPGPGKEQIRDSLGPEGRVEKYQEQTGFDTAVDFSLER

pLDDT: mean 79.76, std 18.46, range [32.06, 98.56]

Secondary structure (DSSP, 8-state):
-----------------------EEPPPEE-S-SEEEEEEPPTTEEEEEEEEEESSSEEEEEEEEEEEEEEEEEEE----B-TT--BPPP-EEEEEEEEEPPPEEPS---EE-S-SEEEEEE--TTS-EEEEEEEEEEESSS-EEEEEEEEEE-TT----GGGGSHHHHHTS-GGGEEEPPP--S--TTS-----EEEEEEEE--EETTEE-EEEEEEEEESSSEEEEEEEEE----------------PPPPPTTPPPP-PPPHHHHHHHHHHTT-TTHHHHHHHHHHHGGGGSPPPPPPPP-----------S----HHHHHHHHHHTT-TTHHHHHHHHHHHHHHHHHHHHHHHHTT-HHHHHHHHHSPTTHHHHHHHHHHHHHTT--S--HHHHHHHHTSS-TT-HHHHHHHHHHHHHHHHHH--